Protein AF-0000000070502690 (afdb_homodimer)

Foldseek 3Di:
DPPPDPPPPDPPPPPCVPPPPPPVPPVPPPDPVPPCLVPLPPPCPPVNLVCLLVVQAAADPVPDPFDLVVLLVVLVVLLVPLLPLVLLVCLLVVNADDPPDDDDDPPHDDPVVLLQVLLCLLQDADPNHHDRLVVSLSVLSNSCSHHDLLSSLSSLSSSLSVLSSLLSVLSNCCVPDDPVSVVVNVVNLSCQCSPNVNVVVCSVVSNVLSVLSVVLSVLSVVLVVLVVCVVVDPCVVPVVSVVVVVCSSVNSSVSSSSSSSSSVVVVVSSDPD/DDCPDDPDPPPPPPPPPVPPPPPPPVPPPPDPVPPCLVPLPPPCPPVNLVCLLVVQAAADPVPDPFDLVVLLVVLVVLLVPLLPLVLLVCLLVVNADDPPDDDDDPPHDDPVVLLQVLLCLLQDADPNHHDRLVVSLSVLSNSCSHHDLLSSLSSLSSSLSVLSSLLSVLLNCCVPDDPVSVVVNVVNLSCQCSPNVNVVVCSSVSNVLSVLSVVLSVLSVVLVVLVVCVVVDDCVVPVVSVVVVVCSSVNSSVSSSSSSSSSVVVVVSSDPD

Secondary structure (DSSP, 8-state):
----------------------------------------S----HHHHHHHHHHT----GGG--S-HHHHHHHHHHHHHHHT-THHHHHHHHTPPP--------TT----HHHHHHHHHHHT-EETTEEPPHHHHHHHHHHHTTTS-HHHHHHHHHHHHHHHHHHHHHHHHHGGG--HHHHHHHHHTTHHHHHSHHHHHHHHHHHHHHHHHHHHHHHHHHHHHHHHHHHHHS-GGG-HHHHHHHHTHHHHHHHHHHHHHHHHHHHHHHTS--/----------------------------------------S----HHHHHHHHHHT----GGG--S-HHHHHHHHHHHHHHHT-THHHHHHHHTPPP--------TT----HHHHHHHHHHHT-EETTEEPPHHHHHHHHHHHTTTS-HHHHHHHHHHHHHHHHHHHHHHHHHGGG--HHHHHHHHHTTHHHHHSHHHHHHHHHHHHHHHHHHHHHHHHHHHHHHHHHHHHHS-GGG-HHHHHHHHTHHHHHHHHHHHHHHHHHHHHHHTS--

Structure (mmCIF, N/CA/C/O backbone):
data_AF-0000000070502690-model_v1
#
loop_
_entity.id
_entity.type
_entity.pdbx_description
1 polymer 'PREDICTED: SIEVE ELEMENT OCCLUSION B'
#
loop_
_atom_site.group_PDB
_atom_site.id
_atom_site.type_symbol
_atom_site.label_atom_id
_atom_site.label_alt_id
_atom_site.label_comp_id
_atom_site.label_asym_id
_atom_site.label_entity_id
_atom_site.label_seq_id
_atom_site.pdbx_PDB_ins_code
_atom_site.Cartn_x
_atom_site.Cartn_y
_atom_site.Cartn_z
_atom_site.occupancy
_atom_site.B_iso_or_equiv
_atom_site.auth_seq_id
_atom_site.auth_comp_id
_atom_site.auth_asym_id
_atom_site.auth_atom_id
_atom_site.pdbx_PDB_model_num
ATOM 1 N N . MET A 1 1 ? 35.875 -53.688 -3.201 1 23.11 1 MET A N 1
ATOM 2 C CA . MET A 1 1 ? 34.938 -54.75 -3.486 1 23.11 1 MET A CA 1
ATOM 3 C C . MET A 1 1 ? 33.781 -54.75 -2.5 1 23.11 1 MET A C 1
ATOM 5 O O . MET A 1 1 ? 33.031 -55.719 -2.393 1 23.11 1 MET A O 1
ATOM 9 N N . THR A 1 2 ? 33.719 -53.781 -1.468 1 26.64 2 THR A N 1
ATOM 10 C CA . THR A 1 2 ? 33 -53.969 -0.22 1 26.64 2 THR A CA 1
ATOM 11 C C . THR A 1 2 ? 31.5 -54.094 -0.479 1 26.64 2 THR A C 1
ATOM 13 O O . THR A 1 2 ? 30.938 -53.344 -1.279 1 26.64 2 THR A O 1
ATOM 16 N N . SER A 1 3 ? 30.891 -55.25 -0.105 1 23.97 3 SER A N 1
ATOM 17 C CA . SER A 1 3 ? 29.656 -56 -0.277 1 23.97 3 SER A CA 1
ATOM 18 C C . SER A 1 3 ? 28.469 -55.219 0.274 1 23.97 3 SER A C 1
ATOM 20 O O . SER A 1 3 ? 28.469 -54.812 1.43 1 23.97 3 SER A O 1
ATOM 22 N N . LEU A 1 4 ? 27.75 -54.375 -0.578 1 27.12 4 LEU A N 1
ATOM 23 C CA . LEU A 1 4 ? 26.578 -53.531 -0.474 1 27.12 4 LEU A CA 1
ATOM 24 C C . LEU A 1 4 ? 25.359 -54.312 -0.017 1 27.12 4 LEU A C 1
ATOM 26 O O . LEU A 1 4 ? 24.875 -55.219 -0.736 1 27.12 4 LEU A O 1
ATOM 30 N N . PRO A 1 5 ? 25.391 -54.688 1.382 1 26.3 5 PRO A N 1
ATOM 31 C CA . PRO A 1 5 ? 24.469 -55.719 1.831 1 26.3 5 PRO A CA 1
ATOM 32 C C . PRO A 1 5 ? 23.016 -55.438 1.438 1 26.3 5 PRO A C 1
ATOM 34 O O . PRO A 1 5 ? 22.656 -54.281 1.236 1 26.3 5 PRO A O 1
ATOM 37 N N . LYS A 1 6 ? 22.297 -56.406 0.848 1 27.52 6 LYS A N 1
ATOM 38 C CA . LYS A 1 6 ? 21 -56.688 0.231 1 27.52 6 LYS A CA 1
ATOM 39 C C . LYS A 1 6 ? 19.875 -56.562 1.247 1 27.52 6 LYS A C 1
ATOM 41 O O . LYS A 1 6 ? 19.766 -57.375 2.158 1 27.52 6 LYS A O 1
ATOM 46 N N . ASN A 1 7 ? 19.625 -55.312 1.923 1 22.11 7 ASN A N 1
ATOM 47 C CA . ASN A 1 7 ? 18.625 -55.25 2.986 1 22.11 7 ASN A CA 1
ATOM 48 C C . ASN A 1 7 ? 17.281 -55.844 2.531 1 22.11 7 ASN A C 1
ATOM 50 O O . ASN A 1 7 ? 16.734 -55.406 1.518 1 22.11 7 ASN A O 1
ATOM 54 N N . LYS A 1 8 ? 16.984 -57.062 2.867 1 24.27 8 LYS A N 1
ATOM 55 C CA . LYS A 1 8 ? 15.883 -58 2.717 1 24.27 8 LYS A CA 1
ATOM 56 C C . LYS A 1 8 ? 14.57 -57.406 3.227 1 24.27 8 LYS A C 1
ATOM 58 O O . LYS A 1 8 ? 14.375 -57.281 4.434 1 24.27 8 LYS A O 1
ATOM 63 N N . ALA A 1 9 ? 14.055 -56.312 2.721 1 22.61 9 ALA A N 1
ATOM 64 C CA . ALA A 1 9 ? 12.852 -55.688 3.252 1 22.61 9 ALA A CA 1
ATOM 65 C C . ALA A 1 9 ? 11.656 -56.625 3.184 1 22.61 9 ALA A C 1
ATOM 67 O O . ALA A 1 9 ? 11.305 -57.125 2.109 1 22.61 9 ALA A O 1
ATOM 68 N N . ARG A 1 10 ? 11.344 -57.312 4.293 1 20.94 10 ARG A N 1
ATOM 69 C CA . ARG A 1 10 ? 10.352 -58.312 4.664 1 20.94 10 ARG A CA 1
ATOM 70 C C . ARG A 1 10 ? 8.945 -57.844 4.324 1 20.94 10 ARG A C 1
ATOM 72 O O . ARG A 1 10 ? 8.562 -56.719 4.668 1 20.94 10 ARG A O 1
ATOM 79 N N . ASN A 1 11 ? 8.258 -58.469 3.307 1 21.42 11 ASN A N 1
ATOM 80 C CA . ASN A 1 11 ? 6.965 -58.375 2.637 1 21.42 11 ASN A CA 1
ATOM 81 C C . ASN A 1 11 ? 5.812 -58.625 3.604 1 21.42 11 ASN A C 1
ATOM 83 O O . ASN A 1 11 ? 5.535 -59.781 3.951 1 21.42 11 ASN A O 1
ATOM 87 N N . ALA A 1 12 ? 5.746 -57.969 4.805 1 21.58 12 ALA A N 1
ATOM 88 C CA . ALA A 1 12 ? 4.754 -58.281 5.832 1 21.58 12 ALA A CA 1
ATOM 89 C C . ALA A 1 12 ? 3.338 -58.188 5.266 1 21.58 12 ALA A C 1
ATOM 91 O O . ALA A 1 12 ? 2.963 -57.188 4.648 1 21.58 12 ALA A O 1
ATOM 92 N N . THR A 1 13 ? 2.715 -59.25 5.051 1 23.56 13 THR A N 1
ATOM 93 C CA . THR A 1 13 ? 1.417 -59.656 4.535 1 23.56 13 THR A CA 1
ATOM 94 C C . THR A 1 13 ? 0.287 -59.094 5.387 1 23.56 13 THR A C 1
ATOM 96 O O . THR A 1 13 ? 0.036 -59.594 6.496 1 23.56 13 THR A O 1
ATOM 99 N N . VAL A 1 14 ? 0.251 -57.781 5.793 1 23.38 14 VAL A N 1
ATOM 100 C CA . VAL A 1 14 ? -0.781 -57.438 6.766 1 23.38 14 VAL A CA 1
ATOM 101 C C . VAL A 1 14 ? -2.16 -57.75 6.191 1 23.38 14 VAL A C 1
ATOM 103 O O . VAL A 1 14 ? -2.498 -57.312 5.094 1 23.38 14 VAL A O 1
ATOM 106 N N . GLU A 1 15 ? -2.74 -58.812 6.512 1 24.52 15 GLU A N 1
ATOM 107 C CA . GLU A 1 15 ? -4.043 -59.406 6.234 1 24.52 15 GLU A CA 1
ATOM 108 C C . GLU A 1 15 ? -5.176 -58.469 6.637 1 24.52 15 GLU A C 1
ATOM 110 O O . GLU A 1 15 ? -5.41 -58.25 7.828 1 24.52 15 GLU A O 1
ATOM 115 N N . SER A 1 16 ? -5.285 -57.25 6.117 1 20.42 16 SER A N 1
ATOM 116 C CA . SER A 1 16 ? -6.297 -56.281 6.535 1 20.42 16 SER A CA 1
ATOM 117 C C . SER A 1 16 ? -7.703 -56.781 6.215 1 20.42 16 SER A C 1
ATOM 119 O O . SER A 1 16 ? -8.07 -56.906 5.047 1 20.42 16 SER A O 1
ATOM 121 N N . SER A 1 17 ? -8.242 -57.688 6.875 1 22.98 17 SER A N 1
ATOM 122 C CA . SER A 1 17 ? -9.578 -58.25 6.684 1 22.98 17 SER A CA 1
ATOM 123 C C . SER A 1 17 ? -10.656 -57.188 6.875 1 22.98 17 SER A C 1
ATOM 125 O O . SER A 1 17 ? -11.805 -57.5 7.199 1 22.98 17 SER A O 1
ATOM 127 N N . THR A 1 18 ? -10.438 -55.906 6.926 1 22.8 18 THR A N 1
ATOM 128 C CA . THR A 1 18 ? -11.477 -55.062 7.512 1 22.8 18 THR A CA 1
ATOM 129 C C . THR A 1 18 ? -12.766 -55.156 6.703 1 22.8 18 THR A C 1
ATOM 131 O O . THR A 1 18 ? -12.758 -55 5.484 1 22.8 18 THR A O 1
ATOM 134 N N . HIS A 1 19 ? -13.734 -55.938 7.156 1 24.84 19 HIS A N 1
ATOM 135 C CA . HIS A 1 19 ? -15.125 -56.094 6.75 1 24.84 19 HIS A CA 1
ATOM 136 C C . HIS A 1 19 ? -15.805 -54.719 6.633 1 24.84 19 HIS A C 1
ATOM 138 O O . HIS A 1 19 ? -16.062 -54.062 7.645 1 24.84 19 HIS A O 1
ATOM 144 N N . LYS A 1 20 ? -15.609 -53.938 5.656 1 23.5 20 LYS A N 1
ATOM 145 C CA . LYS A 1 20 ? -16.094 -52.594 5.426 1 23.5 20 LYS A CA 1
ATOM 146 C C . LYS A 1 20 ? -17.609 -52.562 5.254 1 23.5 20 LYS A C 1
ATOM 148 O O . LYS A 1 20 ? -18.125 -53 4.223 1 23.5 20 LYS A O 1
ATOM 153 N N . GLU A 1 21 ? -18.297 -52.969 6.27 1 26.72 21 GLU A N 1
ATOM 154 C CA . GLU A 1 21 ? -19.719 -52.719 6.098 1 26.72 21 GLU A CA 1
ATOM 155 C C . GLU A 1 21 ? -19.953 -51.281 5.637 1 26.72 21 GLU A C 1
ATOM 157 O O . GLU A 1 21 ? -19.406 -50.344 6.211 1 26.72 21 GLU A O 1
ATOM 162 N N . GLY A 1 22 ? -20.344 -51.031 4.398 1 22.2 22 GLY A N 1
ATOM 163 C CA . GLY A 1 22 ? -20.625 -49.875 3.553 1 22.2 22 GLY A CA 1
ATOM 164 C C . GLY A 1 22 ? -21.625 -48.938 4.16 1 22.2 22 GLY A C 1
ATOM 165 O O . GLY A 1 22 ? -22.828 -49.188 4.121 1 22.2 22 GLY A O 1
ATOM 166 N N . VAL A 1 23 ? -21.469 -48.5 5.418 1 25.55 23 VAL A N 1
ATOM 167 C CA . VAL A 1 23 ? -22.5 -47.562 5.879 1 25.55 23 VAL A CA 1
ATOM 168 C C . VAL A 1 23 ? -22.609 -46.406 4.906 1 25.55 23 VAL A C 1
ATOM 170 O O . VAL A 1 23 ? -21.609 -45.75 4.605 1 25.55 23 VAL A O 1
ATOM 173 N N . ASP A 1 24 ? -23.609 -46.344 4.082 1 24.73 24 ASP A N 1
ATOM 174 C CA . ASP A 1 24 ? -24.094 -45.344 3.135 1 24.73 24 ASP A CA 1
ATOM 175 C C . ASP A 1 24 ? -24.25 -43.969 3.805 1 24.73 24 ASP A C 1
ATOM 177 O O . ASP A 1 24 ? -25.25 -43.719 4.488 1 24.73 24 ASP A O 1
ATOM 181 N N . ILE A 1 25 ? -23.266 -43.469 4.496 1 25.22 25 ILE A N 1
ATOM 182 C CA . ILE A 1 25 ? -23.516 -42.125 5.066 1 25.22 25 ILE A CA 1
ATOM 183 C C . ILE A 1 25 ? -23.844 -41.156 3.951 1 25.22 25 ILE A C 1
ATOM 185 O O . ILE A 1 25 ? -22.984 -40.812 3.137 1 25.22 25 ILE A O 1
ATOM 189 N N . SER A 1 26 ? -25.047 -41.094 3.422 1 25.66 26 SER A N 1
ATOM 190 C CA . SER A 1 26 ? -25.641 -40.062 2.586 1 25.66 26 SER A CA 1
ATOM 191 C C . SER A 1 26 ? -25.453 -38.688 3.195 1 25.66 26 SER A C 1
ATOM 193 O O . SER A 1 26 ? -26.219 -38.281 4.074 1 25.66 26 SER A O 1
ATOM 195 N N . THR A 1 27 ? -24.297 -38.344 3.648 1 26.62 27 THR A N 1
ATOM 196 C CA . THR A 1 27 ? -24.219 -37 4.203 1 26.62 27 THR A CA 1
ATOM 197 C C . THR A 1 27 ? -24.719 -35.969 3.195 1 26.62 27 THR A C 1
ATOM 199 O O . THR A 1 27 ? -24.109 -35.75 2.145 1 26.62 27 THR A O 1
ATOM 202 N N . THR A 1 28 ? -25.984 -35.625 3.152 1 26.31 28 THR A N 1
ATOM 203 C CA . THR A 1 28 ? -26.641 -34.469 2.549 1 26.31 28 THR A CA 1
ATOM 204 C C . THR A 1 28 ? -25.875 -33.188 2.852 1 26.31 28 THR A C 1
ATOM 206 O O . THR A 1 28 ? -25.844 -32.719 3.994 1 26.31 28 THR A O 1
ATOM 209 N N . VAL A 1 29 ? -24.75 -33.031 2.365 1 27.03 29 VAL A N 1
ATOM 210 C CA . VAL A 1 29 ? -24.047 -31.75 2.41 1 27.03 29 VAL A CA 1
ATOM 211 C C . VAL A 1 29 ? -25 -30.641 2.004 1 27.03 29 VAL A C 1
ATOM 213 O O . VAL A 1 29 ? -25.484 -30.609 0.869 1 27.03 29 VAL A O 1
ATOM 216 N N . THR A 1 30 ? -25.797 -30.094 2.852 1 26.17 30 THR A N 1
ATOM 217 C CA . THR A 1 30 ? -26.688 -28.938 2.766 1 26.17 30 THR A CA 1
ATOM 218 C C . THR A 1 30 ? -26.047 -27.828 1.936 1 26.17 30 THR A C 1
ATOM 220 O O . THR A 1 30 ? -24.844 -27.844 1.675 1 26.17 30 THR A O 1
ATOM 223 N N . HIS A 1 31 ? -26.812 -26.562 1.95 1 24.91 31 HIS A N 1
ATOM 224 C CA . HIS A 1 31 ? -26.797 -25.328 1.186 1 24.91 31 HIS A CA 1
ATOM 225 C C . HIS A 1 31 ? -25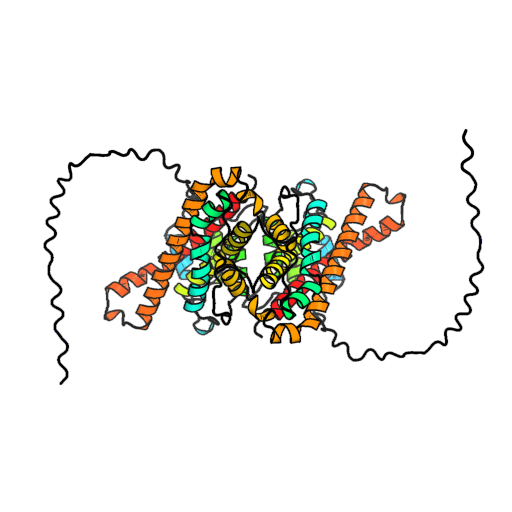.453 -24.625 1.3 1 24.91 31 HIS A C 1
ATOM 227 O O . HIS A 1 31 ? -25.125 -24.062 2.348 1 24.91 31 HIS A O 1
ATOM 233 N N . GLU A 1 32 ? -24.469 -25.156 0.83 1 28.53 32 GLU A N 1
ATOM 234 C CA . GLU A 1 32 ? -23.188 -24.469 0.671 1 28.53 32 GLU A CA 1
ATOM 235 C C . GLU A 1 32 ? -23.391 -23.047 0.154 1 28.53 32 GLU A C 1
ATOM 237 O O . GLU A 1 32 ? -23.891 -22.844 -0.956 1 28.53 32 GLU A O 1
ATOM 242 N N . GLU A 1 33 ? -23.875 -22.172 0.948 1 28.73 33 GLU A N 1
ATOM 243 C CA . GLU A 1 33 ? -23.859 -20.75 0.587 1 28.73 33 GLU A CA 1
ATOM 244 C C . GLU A 1 33 ? -22.594 -20.406 -0.179 1 28.73 33 GLU A C 1
ATOM 246 O O . GLU A 1 33 ? -21.5 -20.344 0.401 1 28.73 33 GLU A O 1
ATOM 251 N N . HIS A 1 34 ? -22.375 -21.016 -1.346 1 29.14 34 HIS A N 1
ATOM 252 C CA . HIS A 1 34 ? -21.391 -20.562 -2.326 1 29.14 34 HIS A CA 1
ATOM 253 C C . HIS A 1 34 ? -21.234 -19.047 -2.287 1 29.14 34 HIS A C 1
ATOM 255 O O . HIS A 1 34 ? -22.219 -18.312 -2.318 1 29.14 34 HIS A O 1
ATOM 261 N N . ILE A 1 35 ? -20.516 -18.641 -1.472 1 31.78 35 ILE A N 1
ATOM 262 C CA . ILE A 1 35 ? -20.125 -17.266 -1.754 1 31.78 35 ILE A CA 1
ATOM 263 C C . ILE A 1 35 ? -20.172 -17.016 -3.258 1 31.78 35 ILE A C 1
ATOM 265 O O . ILE A 1 35 ? -19.391 -17.578 -4.02 1 31.78 35 ILE A O 1
ATOM 269 N N . ARG A 1 36 ? -21.422 -17.062 -3.859 1 29.81 36 ARG A N 1
ATOM 270 C CA . ARG A 1 36 ? -21.625 -16.547 -5.211 1 29.81 36 ARG A CA 1
ATOM 271 C C . ARG A 1 36 ? -20.688 -15.375 -5.48 1 29.81 36 ARG A C 1
ATOM 273 O O . ARG A 1 36 ? -20.875 -14.289 -4.922 1 29.81 36 ARG A O 1
ATOM 280 N N . VAL A 1 37 ? -19.406 -15.5 -5.477 1 33.84 37 VAL A N 1
ATOM 281 C CA . VAL A 1 37 ? -18.766 -14.469 -6.273 1 33.84 37 VAL A CA 1
ATOM 282 C C . VAL A 1 37 ? -19.719 -13.977 -7.359 1 33.84 37 VAL A C 1
ATOM 284 O O . VAL A 1 37 ? -20.156 -14.758 -8.211 1 33.84 37 VAL A O 1
ATOM 287 N N . GLU A 1 38 ? -20.766 -13.32 -7.074 1 34.16 38 GLU A N 1
ATOM 288 C CA . GLU A 1 38 ? -21.484 -12.766 -8.211 1 34.16 38 GLU A CA 1
ATOM 289 C C . GLU A 1 38 ? -20.688 -12.891 -9.5 1 34.16 38 GLU A C 1
ATOM 291 O O . GLU A 1 38 ? -19.531 -12.484 -9.555 1 34.16 38 GLU A O 1
ATOM 296 N N . ARG A 1 39 ? -20.797 -14.023 -10.188 1 34.31 39 ARG A N 1
ATOM 297 C CA . ARG A 1 39 ? -20.422 -14.086 -11.594 1 34.31 39 ARG A CA 1
ATOM 298 C C . ARG A 1 39 ? -20.375 -12.688 -12.211 1 34.31 39 ARG A C 1
ATOM 300 O O . ARG A 1 39 ? -21.406 -12.047 -12.398 1 34.31 39 ARG A O 1
ATOM 307 N N . ALA A 1 40 ? -19.766 -11.773 -11.68 1 36.78 40 ALA A N 1
ATOM 308 C CA . ALA A 1 40 ? -19.531 -10.578 -12.477 1 36.78 40 ALA A CA 1
ATOM 309 C C . ALA A 1 40 ? -19.781 -10.844 -13.961 1 36.78 40 ALA A C 1
ATOM 311 O O . ALA A 1 40 ? -19.109 -11.68 -14.57 1 36.78 40 ALA A O 1
ATOM 312 N N . GLU A 1 41 ? -20.938 -10.789 -14.43 1 39.69 41 GLU A N 1
ATOM 313 C CA . GLU A 1 41 ? -21.656 -10.812 -15.695 1 39.69 41 GLU A CA 1
ATOM 314 C C . GLU A 1 41 ? -20.734 -10.508 -16.859 1 39.69 41 GLU A C 1
ATOM 316 O O . GLU A 1 41 ? -21 -10.898 -18 1 39.69 41 GLU A O 1
ATOM 321 N N . SER A 1 42 ? -20.031 -9.312 -16.906 1 46.09 42 SER A N 1
ATOM 322 C CA . SER A 1 42 ? -19.609 -9 -18.266 1 46.09 42 SER A CA 1
ATOM 323 C C . SER A 1 42 ? -18.547 -9.977 -18.766 1 46.09 42 SER A C 1
ATOM 325 O O . SER A 1 42 ? -17.375 -9.844 -18.438 1 46.09 42 SER A O 1
ATOM 327 N N . TYR A 1 43 ? -18.906 -11.172 -18.75 1 51.44 43 TYR A N 1
ATOM 328 C CA . TYR A 1 43 ? -18.125 -12.227 -19.391 1 51.44 43 TYR A CA 1
ATOM 329 C C . TYR A 1 43 ? -17.453 -11.711 -20.656 1 51.44 43 TYR A C 1
ATOM 331 O O . TYR A 1 43 ? -18.109 -11.258 -21.578 1 51.44 43 TYR A O 1
ATOM 339 N N . VAL A 1 44 ? -16.328 -11.195 -20.344 1 66.75 44 VAL A N 1
ATOM 340 C CA . VAL A 1 44 ? -15.477 -10.906 -21.5 1 66.75 44 VAL A CA 1
ATOM 341 C C . VAL A 1 44 ? -15.492 -12.086 -22.469 1 66.75 44 VAL A C 1
ATOM 343 O O . VAL A 1 44 ? -15.383 -13.242 -22.031 1 66.75 44 VAL A O 1
ATOM 346 N N . SER A 1 45 ? -16.172 -11.969 -23.547 1 79.25 45 SER A N 1
ATOM 347 C CA . SER A 1 45 ? -16.156 -12.977 -24.609 1 79.25 45 SER A CA 1
ATOM 348 C C . SER A 1 45 ? -14.758 -13.555 -24.781 1 79.25 45 SER A C 1
ATOM 350 O O . SER A 1 45 ? -13.766 -12.914 -24.438 1 79.25 45 SER A O 1
ATOM 352 N N . GLU A 1 46 ? -14.797 -14.828 -25.078 1 81.5 46 GLU A N 1
ATOM 353 C CA . GLU A 1 46 ? -13.516 -15.477 -25.375 1 81.5 46 GLU A CA 1
ATOM 354 C C . GLU A 1 46 ? -12.711 -14.656 -26.391 1 81.5 46 GLU A C 1
ATOM 356 O O . GLU A 1 46 ? -11.484 -14.57 -26.281 1 81.5 46 GLU A O 1
ATOM 361 N N . ASP A 1 47 ? -13.461 -14.07 -27.234 1 84.62 47 ASP A N 1
ATOM 362 C CA . ASP A 1 47 ? -12.789 -13.266 -28.25 1 84.62 47 ASP A CA 1
ATOM 363 C C . ASP A 1 47 ? -12.125 -12.039 -27.625 1 84.62 47 ASP A C 1
ATOM 365 O O . ASP A 1 47 ? -11.023 -11.648 -28.031 1 84.62 47 ASP A O 1
ATOM 369 N N . GLN A 1 48 ? -12.781 -11.547 -26.734 1 86.06 48 GLN A N 1
ATOM 370 C CA . GLN A 1 48 ? -12.203 -10.391 -26.047 1 86.06 48 GLN A CA 1
ATOM 371 C C . GLN A 1 48 ? -10.953 -10.773 -25.266 1 86.06 48 GLN A C 1
ATOM 373 O O . GLN A 1 48 ? -9.961 -10.047 -25.266 1 86.06 48 GLN A O 1
ATOM 378 N N . ILE A 1 49 ? -11.047 -11.914 -24.688 1 88.56 49 ILE A N 1
ATOM 379 C CA . ILE A 1 49 ? -9.906 -12.398 -23.922 1 88.56 49 ILE A CA 1
ATOM 380 C C . ILE A 1 49 ? -8.719 -12.648 -24.844 1 88.56 49 ILE A C 1
ATOM 382 O O . ILE A 1 49 ? -7.598 -12.242 -24.547 1 88.56 49 ILE A O 1
ATOM 386 N N . ARG A 1 50 ? -9.047 -13.211 -25.953 1 88.56 50 ARG A N 1
ATOM 387 C CA . ARG A 1 50 ? -7.996 -13.492 -26.922 1 88.56 50 ARG A CA 1
ATOM 388 C C . ARG A 1 50 ? -7.344 -12.203 -27.406 1 88.56 50 ARG A C 1
ATOM 390 O O . ARG A 1 50 ? -6.125 -12.148 -27.594 1 88.56 50 ARG A O 1
ATOM 397 N N . THR A 1 51 ? -8.117 -11.266 -27.547 1 89 51 THR A N 1
ATOM 398 C CA . THR A 1 51 ? -7.605 -9.977 -28 1 89 51 THR A CA 1
ATOM 399 C C . THR A 1 51 ? -6.672 -9.375 -26.953 1 89 51 THR A C 1
ATOM 401 O O . THR A 1 51 ? -5.57 -8.922 -27.281 1 89 51 THR A O 1
ATOM 404 N N . VAL A 1 52 ? -7.125 -9.445 -25.703 1 89.56 52 VAL A N 1
ATOM 405 C CA . VAL A 1 52 ? -6.32 -8.898 -24.625 1 89.56 52 VAL A CA 1
ATOM 406 C C . VAL A 1 52 ? -4.992 -9.648 -24.531 1 89.56 52 VAL A C 1
ATOM 408 O O . VAL A 1 52 ? -3.934 -9.031 -24.391 1 89.56 52 VAL A O 1
ATOM 411 N N . VAL A 1 53 ? -5.039 -10.922 -24.656 1 91.19 53 VAL A N 1
ATOM 412 C CA . VAL A 1 53 ? -3.879 -11.789 -24.516 1 91.19 53 VAL A CA 1
ATOM 413 C C . VAL A 1 53 ? -2.908 -11.57 -25.672 1 91.19 53 VAL A C 1
ATOM 415 O O . VAL A 1 53 ? -1.697 -11.469 -25.469 1 91.19 53 VAL A O 1
ATOM 418 N N . HIS A 1 54 ? -3.418 -11.406 -26.859 1 88.75 54 HIS A N 1
ATOM 419 C CA . HIS A 1 54 ? -2.562 -11.336 -28.031 1 88.75 54 HIS A CA 1
ATOM 420 C C . HIS A 1 54 ? -2.041 -9.922 -28.25 1 88.75 54 HIS A C 1
ATOM 422 O O . HIS A 1 54 ? -0.901 -9.734 -28.688 1 88.75 54 HIS A O 1
ATOM 428 N N . GLU A 1 55 ? -2.764 -8.984 -27.906 1 90.38 55 GLU A N 1
ATOM 429 C CA . GLU A 1 55 ? -2.379 -7.605 -28.188 1 90.38 55 GLU A CA 1
ATOM 430 C C . GLU A 1 55 ? -1.429 -7.066 -27.125 1 90.38 55 GLU A C 1
ATOM 432 O O . GLU A 1 55 ? -0.769 -6.047 -27.328 1 90.38 55 GLU A O 1
ATOM 437 N N . ASN A 1 56 ? -1.345 -7.785 -26.094 1 90.88 56 ASN A N 1
ATOM 438 C CA . ASN A 1 56 ? -0.556 -7.238 -24.984 1 90.88 56 ASN A CA 1
ATOM 439 C C . ASN A 1 56 ? 0.572 -8.18 -24.578 1 90.88 56 ASN A C 1
ATOM 441 O O . ASN A 1 56 ? 0.905 -8.281 -23.406 1 90.88 56 ASN A O 1
ATOM 445 N N . HIS A 1 57 ? 1.115 -8.844 -25.516 1 92.88 57 HIS A N 1
ATOM 446 C CA . HIS A 1 57 ? 2.24 -9.711 -25.203 1 92.88 57 HIS A CA 1
ATOM 447 C C . HIS A 1 57 ? 3.389 -9.508 -26.172 1 92.88 57 HIS A C 1
ATOM 449 O O . HIS A 1 57 ? 3.463 -10.18 -27.203 1 92.88 57 HIS A O 1
ATOM 455 N N . PHE A 1 58 ? 4.301 -8.68 -25.797 1 91.06 58 PHE A N 1
ATOM 456 C CA . PHE A 1 58 ? 5.516 -8.391 -26.547 1 91.06 58 PHE A CA 1
ATOM 457 C C . PHE A 1 58 ? 6.746 -8.484 -25.656 1 91.06 58 PHE A C 1
ATOM 459 O O . PHE A 1 58 ? 7.387 -7.469 -25.359 1 91.06 58 PHE A O 1
ATOM 466 N N . PRO A 1 59 ? 7.121 -9.703 -25.312 1 88.31 59 PRO A N 1
ATOM 467 C CA . PRO A 1 59 ? 8.18 -9.867 -24.312 1 88.31 59 PRO A CA 1
ATOM 468 C C . PRO A 1 59 ? 9.516 -9.289 -24.766 1 88.31 59 PRO A C 1
ATOM 470 O O . PRO A 1 59 ? 9.883 -9.414 -25.938 1 88.31 59 PRO A O 1
ATOM 473 N N . ASP A 1 60 ? 10.047 -8.5 -23.844 1 85.19 60 ASP A N 1
ATOM 474 C CA . ASP A 1 60 ? 11.391 -7.949 -23.969 1 85.19 60 ASP A CA 1
ATOM 475 C C . ASP A 1 60 ? 12.336 -8.578 -22.953 1 85.19 60 ASP A C 1
ATOM 477 O O . ASP A 1 60 ? 12.242 -8.305 -21.75 1 85.19 60 ASP A O 1
ATOM 481 N N . GLN A 1 61 ? 13.203 -9.367 -23.438 1 72.25 61 GLN A N 1
ATOM 482 C CA . GLN A 1 61 ? 14.086 -10.148 -22.562 1 72.25 61 GLN A CA 1
ATOM 483 C C . GLN A 1 61 ? 14.984 -9.234 -21.734 1 72.25 61 GLN A C 1
ATOM 485 O O . GLN A 1 61 ? 15.477 -9.633 -20.672 1 72.25 61 GLN A O 1
ATOM 490 N N . ASN A 1 62 ? 15.148 -8.055 -22.141 1 70.81 62 ASN A N 1
ATOM 491 C CA . ASN A 1 62 ? 16.047 -7.129 -21.453 1 70.81 62 ASN A CA 1
ATOM 492 C C . ASN A 1 62 ? 15.336 -6.402 -20.312 1 70.81 62 ASN A C 1
ATOM 494 O O . ASN A 1 62 ? 15.969 -5.684 -19.547 1 70.81 62 ASN A O 1
ATOM 498 N N . LYS A 1 63 ? 14.133 -6.699 -20.141 1 64.56 63 LYS A N 1
ATOM 499 C CA . LYS A 1 63 ? 13.367 -5.883 -19.203 1 64.56 63 LYS A CA 1
ATOM 500 C C . LYS A 1 63 ? 13.344 -6.512 -17.812 1 64.56 63 LYS A C 1
ATOM 502 O O . LYS A 1 63 ? 12.984 -5.852 -16.828 1 64.56 63 LYS A O 1
ATOM 507 N N . LEU A 1 64 ? 13.867 -7.633 -17.766 1 65 64 LEU A N 1
ATOM 508 C CA . LEU A 1 64 ? 13.727 -8.242 -16.438 1 65 64 LEU A CA 1
ATOM 509 C C . LEU A 1 64 ? 14.938 -7.938 -15.578 1 65 64 LEU A C 1
ATOM 511 O O . LEU A 1 64 ? 16.047 -8.406 -15.859 1 65 64 LEU A O 1
ATOM 515 N N . SER A 1 65 ? 14.75 -7.117 -14.672 1 70.81 65 SER A N 1
ATOM 516 C CA . SER A 1 65 ? 15.781 -6.73 -13.719 1 70.81 65 SER A CA 1
ATOM 517 C C . SER A 1 65 ? 15.719 -7.586 -12.453 1 70.81 65 SER A C 1
ATOM 519 O O . SER A 1 65 ? 16.391 -7.289 -11.469 1 70.81 65 SER A O 1
ATOM 521 N N . PHE A 1 66 ? 14.852 -8.602 -12.5 1 83.75 66 PHE A N 1
ATOM 522 C CA . PHE A 1 66 ? 14.711 -9.445 -11.32 1 83.75 66 PHE A CA 1
ATOM 523 C C . PHE A 1 66 ? 14.555 -10.906 -11.719 1 83.75 66 PHE A C 1
ATOM 525 O O . PHE A 1 66 ? 14.227 -11.211 -12.875 1 83.75 66 PHE A O 1
ATOM 532 N N . ASN A 1 67 ? 14.875 -11.781 -10.812 1 90.75 67 ASN A N 1
ATOM 533 C CA . ASN A 1 67 ? 14.664 -13.211 -11.016 1 90.75 67 ASN A CA 1
ATOM 534 C C . ASN A 1 67 ? 13.234 -13.625 -10.656 1 90.75 67 ASN A C 1
ATOM 536 O O . ASN A 1 67 ? 12.812 -13.477 -9.508 1 90.75 67 ASN A O 1
ATOM 540 N N . VAL A 1 68 ? 12.523 -14.172 -11.648 1 93.38 68 VAL A N 1
ATOM 541 C CA . VAL A 1 68 ? 11.117 -14.531 -11.492 1 93.38 68 VAL A CA 1
ATOM 542 C C . VAL A 1 68 ? 10.977 -15.586 -10.398 1 93.38 68 VAL A C 1
ATOM 544 O O . VAL A 1 68 ? 10.047 -15.531 -9.594 1 93.38 68 VAL A O 1
ATOM 547 N N . ARG A 1 69 ? 11.922 -16.516 -10.289 1 93.25 69 ARG A N 1
ATOM 548 C CA . ARG A 1 69 ? 11.859 -17.594 -9.312 1 93.25 69 ARG A CA 1
ATOM 549 C C . ARG A 1 69 ? 12.086 -17.062 -7.902 1 93.25 69 ARG A C 1
ATOM 551 O O . ARG A 1 69 ? 11.414 -17.5 -6.961 1 93.25 69 ARG A O 1
ATOM 558 N N . ASP A 1 70 ? 12.977 -16.172 -7.793 1 93.94 70 ASP A N 1
ATOM 559 C CA . ASP A 1 70 ? 13.211 -15.562 -6.488 1 93.94 70 ASP A CA 1
ATOM 560 C C . ASP A 1 70 ? 11.992 -14.781 -6.02 1 93.94 70 ASP A C 1
ATOM 562 O O . ASP A 1 70 ? 11.609 -14.852 -4.848 1 93.94 70 ASP A O 1
ATOM 566 N N . LEU A 1 71 ? 11.43 -14.039 -6.945 1 96.12 71 LEU A N 1
ATOM 567 C CA . LEU A 1 71 ? 10.219 -13.289 -6.609 1 96.12 71 LEU A CA 1
ATOM 568 C C . LEU A 1 71 ? 9.094 -14.227 -6.188 1 96.12 71 LEU A C 1
ATOM 570 O O . LEU A 1 71 ? 8.398 -13.969 -5.207 1 96.12 71 LEU A O 1
ATOM 574 N N . LEU A 1 72 ? 8.938 -15.312 -6.938 1 97.12 72 LEU A N 1
ATOM 575 C CA . LEU A 1 72 ? 7.898 -16.281 -6.602 1 97.12 72 LEU A CA 1
ATOM 576 C C . LEU A 1 72 ? 8.164 -16.906 -5.234 1 97.12 72 LEU A C 1
ATOM 578 O O . LEU A 1 72 ? 7.227 -17.141 -4.469 1 97.12 72 LEU A O 1
ATOM 582 N N . SER A 1 73 ? 9.398 -17.156 -4.945 1 94.88 73 SER A N 1
ATOM 583 C CA . SER A 1 73 ? 9.758 -17.766 -3.668 1 94.88 73 SER A CA 1
ATOM 584 C C . SER A 1 73 ? 9.375 -16.859 -2.502 1 94.88 73 SER A C 1
ATOM 586 O O . SER A 1 73 ? 8.727 -17.312 -1.551 1 94.88 73 SER A O 1
ATOM 588 N N . VAL A 1 74 ? 9.727 -15.602 -2.561 1 95 74 VAL A N 1
ATOM 589 C CA . VAL A 1 74 ? 9.391 -14.648 -1.507 1 95 74 VAL A CA 1
ATOM 590 C C . VAL A 1 74 ? 7.875 -14.484 -1.416 1 95 74 VAL A C 1
ATOM 592 O O . VAL A 1 74 ? 7.312 -14.469 -0.319 1 95 74 VAL A O 1
ATOM 595 N N . THR A 1 75 ? 7.254 -14.336 -2.555 1 97.25 75 THR A N 1
ATOM 596 C CA . THR A 1 75 ? 5.801 -14.203 -2.605 1 97.25 75 THR A CA 1
ATOM 597 C C . THR A 1 75 ? 5.125 -15.445 -2.029 1 97.25 75 THR A C 1
ATOM 599 O O . THR A 1 75 ? 4.129 -15.336 -1.308 1 97.25 75 THR A O 1
ATOM 602 N N . GLY A 1 76 ? 5.703 -16.609 -2.412 1 96.38 76 GLY A N 1
ATOM 603 C CA . GLY A 1 76 ? 5.176 -17.875 -1.889 1 96.38 76 GLY A CA 1
ATOM 604 C C . GLY A 1 76 ? 5.234 -17.953 -0.375 1 96.38 76 GLY A C 1
ATOM 605 O O . GLY A 1 76 ? 4.312 -18.469 0.259 1 96.38 76 GLY A O 1
ATOM 606 N N . ASN A 1 77 ? 6.258 -17.469 0.218 1 94.25 77 ASN A N 1
ATOM 607 C CA . ASN A 1 77 ? 6.355 -17.422 1.673 1 94.25 77 ASN A CA 1
ATOM 608 C C . ASN A 1 77 ? 5.215 -16.609 2.285 1 94.25 77 ASN A C 1
ATOM 610 O O . ASN A 1 77 ? 4.652 -17 3.311 1 94.25 77 ASN A O 1
ATOM 614 N N . ILE A 1 78 ? 4.895 -15.492 1.696 1 96.69 78 ILE A N 1
ATOM 615 C CA . ILE A 1 78 ? 3.816 -14.641 2.182 1 96.69 78 ILE A CA 1
ATOM 616 C C . ILE A 1 78 ? 2.484 -15.375 2.059 1 96.69 78 ILE A C 1
ATOM 618 O O . ILE A 1 78 ? 1.712 -15.438 3.02 1 96.69 78 ILE A O 1
ATOM 622 N N . ILE A 1 79 ? 2.23 -15.961 0.876 1 97.81 79 ILE A N 1
ATOM 623 C CA . ILE A 1 79 ? 0.948 -16.594 0.6 1 97.81 79 ILE A CA 1
ATOM 624 C C . ILE A 1 79 ? 0.783 -17.828 1.485 1 97.81 79 ILE A C 1
ATOM 626 O O . ILE A 1 79 ? -0.297 -18.078 2.029 1 97.81 79 ILE A O 1
ATOM 630 N N . ASP A 1 80 ? 1.828 -18.594 1.683 1 95.19 80 ASP A N 1
ATOM 631 C CA . ASP A 1 80 ? 1.79 -19.797 2.508 1 95.19 80 ASP A CA 1
ATOM 632 C C . ASP A 1 80 ? 1.331 -19.469 3.928 1 95.19 80 ASP A C 1
ATOM 634 O O . ASP A 1 80 ? 0.618 -20.266 4.551 1 95.19 80 ASP A O 1
ATOM 638 N N . ASP A 1 81 ? 1.703 -18.406 4.375 1 93.75 81 ASP A N 1
ATOM 639 C CA . ASP A 1 81 ? 1.376 -18.031 5.75 1 93.75 81 ASP A CA 1
ATOM 640 C C . ASP A 1 81 ? 0.056 -17.266 5.809 1 93.75 81 ASP A C 1
ATOM 642 O O . ASP A 1 81 ? -0.813 -17.578 6.625 1 93.75 81 ASP A O 1
ATOM 646 N N . ALA A 1 82 ? -0.077 -16.281 4.969 1 96 82 ALA A N 1
ATOM 647 C CA . ALA A 1 82 ? -1.227 -15.391 5.031 1 96 82 ALA A CA 1
ATOM 648 C C . ALA A 1 82 ? -2.506 -16.109 4.609 1 96 82 ALA A C 1
ATOM 650 O O . ALA A 1 82 ? -3.592 -15.797 5.105 1 96 82 ALA A O 1
ATOM 651 N N . ALA A 1 83 ? -2.414 -16.969 3.637 1 96.69 83 ALA A N 1
ATOM 652 C CA . ALA A 1 83 ? -3.607 -17.656 3.146 1 96.69 83 ALA A CA 1
ATOM 653 C C . ALA A 1 83 ? -3.822 -18.984 3.883 1 96.69 83 ALA A C 1
ATOM 655 O O . ALA A 1 83 ? -4.715 -19.75 3.531 1 96.69 83 ALA A O 1
ATOM 656 N N . ASN A 1 84 ? -2.938 -19.281 4.832 1 93.94 84 ASN A N 1
ATOM 657 C CA . ASN A 1 84 ? -3.18 -20.422 5.703 1 93.94 84 ASN A CA 1
ATOM 658 C C . ASN A 1 84 ? -4.352 -20.172 6.648 1 93.94 84 ASN A C 1
ATOM 660 O O . ASN A 1 84 ? -4.316 -19.234 7.449 1 93.94 84 ASN A O 1
ATOM 664 N N . ASN A 1 85 ? -5.27 -21.031 6.672 1 92.75 85 ASN A N 1
ATOM 665 C CA . ASN A 1 85 ? -6.496 -20.812 7.43 1 92.75 85 ASN A CA 1
ATOM 666 C C . ASN A 1 85 ? -6.23 -20.828 8.938 1 92.75 85 ASN A C 1
ATOM 668 O O . ASN A 1 85 ? -7.043 -20.328 9.711 1 92.75 85 ASN A O 1
ATOM 672 N N . SER A 1 86 ? -5.133 -21.328 9.359 1 90.94 86 SER A N 1
ATOM 673 C CA . SER A 1 86 ? -4.797 -21.344 10.781 1 90.94 86 SER A CA 1
ATOM 674 C C . SER A 1 86 ? -4.672 -19.922 11.328 1 90.94 86 SER A C 1
ATOM 676 O O . SER A 1 86 ? -4.852 -19.703 12.531 1 90.94 86 SER A O 1
ATOM 678 N N . ILE A 1 87 ? -4.379 -18.969 10.469 1 90.5 87 ILE A N 1
ATOM 679 C CA . ILE A 1 87 ? -4.207 -17.578 10.914 1 90.5 87 ILE A CA 1
ATOM 680 C C . ILE A 1 87 ? -5.539 -17.031 11.422 1 90.5 87 ILE A C 1
ATOM 682 O O . ILE A 1 87 ? -5.574 -16.312 12.414 1 90.5 87 ILE A O 1
ATOM 686 N N . VAL A 1 88 ? -6.617 -17.375 10.742 1 92.69 88 VAL A N 1
ATOM 687 C CA . VAL A 1 88 ? -7.953 -16.938 11.141 1 92.69 88 VAL A CA 1
ATOM 688 C C . VAL A 1 88 ? -8.312 -17.547 12.492 1 92.69 88 VAL A C 1
ATOM 690 O O . VAL A 1 88 ? -8.797 -16.844 13.383 1 92.69 88 VAL A O 1
ATOM 693 N N . ASP A 1 89 ? -7.992 -18.797 12.648 1 91.62 89 ASP A N 1
ATOM 694 C CA . ASP A 1 89 ? -8.289 -19.484 13.898 1 91.62 89 ASP A CA 1
ATOM 695 C C . ASP A 1 89 ? -7.453 -18.938 15.047 1 91.62 89 ASP A C 1
ATOM 697 O O . ASP A 1 89 ? -7.945 -18.797 16.172 1 91.62 89 ASP A O 1
ATOM 701 N N . ASN A 1 90 ? -6.242 -18.688 14.742 1 90.94 90 ASN A N 1
ATOM 702 C CA . ASN A 1 90 ? -5.367 -18.125 15.758 1 90.94 90 ASN A CA 1
ATOM 703 C C . ASN A 1 90 ? -5.895 -16.781 16.266 1 90.94 90 ASN A C 1
ATOM 705 O O . ASN A 1 90 ? -5.844 -16.5 17.469 1 90.94 90 ASN A O 1
ATOM 709 N N . ILE A 1 91 ? -6.434 -15.945 15.414 1 91.19 91 ILE A N 1
ATOM 710 C CA . ILE A 1 91 ? -6.977 -14.641 15.789 1 91.19 91 ILE A CA 1
ATOM 711 C C . ILE A 1 91 ? -8.25 -14.828 16.609 1 91.19 91 ILE A C 1
ATOM 713 O O . ILE A 1 91 ? -8.422 -14.188 17.656 1 91.19 91 ILE A O 1
ATOM 717 N N . LEU A 1 92 ? -9.102 -15.742 16.188 1 91.56 92 LEU A N 1
ATOM 718 C CA . LEU A 1 92 ? -10.359 -16 16.875 1 91.56 92 LEU A CA 1
ATOM 719 C C . LEU A 1 92 ? -10.109 -16.578 18.266 1 91.56 92 LEU A C 1
ATOM 721 O O . LEU A 1 92 ? -10.852 -16.281 19.203 1 91.56 92 LEU A O 1
ATOM 725 N N . GLN A 1 93 ? -9.039 -17.312 18.391 1 90.31 93 GLN A N 1
ATOM 726 C CA . GLN A 1 93 ? -8.75 -17.984 19.656 1 90.31 93 GLN A CA 1
ATOM 727 C C . GLN A 1 93 ? -7.742 -17.188 20.484 1 90.31 93 GLN A C 1
ATOM 729 O O . GLN A 1 93 ? -7.363 -17.609 21.578 1 90.31 93 GLN A O 1
ATOM 734 N N . HIS A 1 94 ? -7.227 -16.062 19.953 1 84.94 94 HIS A N 1
ATOM 735 C CA . HIS A 1 94 ? -6.254 -15.203 20.625 1 84.94 94 HIS A CA 1
ATOM 736 C C . HIS A 1 94 ? -4.961 -15.961 20.906 1 84.94 94 HIS A C 1
ATOM 738 O O . HIS A 1 94 ? -4.402 -15.859 22 1 84.94 94 HIS A O 1
ATOM 744 N N . THR A 1 95 ? -4.617 -16.797 19.953 1 81.5 95 THR A N 1
ATOM 745 C CA . THR A 1 95 ? -3.354 -17.531 20.047 1 81.5 95 THR A CA 1
ATOM 746 C C . THR A 1 95 ? -2.221 -16.719 19.422 1 81.5 95 THR A C 1
ATOM 748 O O . THR A 1 95 ? -2.371 -16.172 18.328 1 81.5 95 THR A O 1
ATOM 751 N N . ALA A 1 96 ? -1.101 -16.672 20.109 1 75.69 96 ALA A N 1
ATOM 752 C CA . ALA A 1 96 ? 0.047 -15.922 19.594 1 75.69 96 ALA A CA 1
ATOM 753 C C . ALA A 1 96 ? 0.633 -16.594 18.359 1 75.69 96 ALA A C 1
ATOM 755 O O . ALA A 1 96 ? 0.648 -17.812 18.25 1 75.69 96 ALA A O 1
ATOM 756 N N . PRO A 1 97 ? 1.039 -15.75 17.438 1 74.62 97 PRO A N 1
ATOM 757 C CA . PRO A 1 97 ? 1.663 -16.312 16.234 1 74.62 97 PRO A CA 1
ATOM 758 C C . PRO A 1 97 ? 2.994 -17 16.531 1 74.62 97 PRO A C 1
ATOM 760 O O . PRO A 1 97 ? 3.611 -16.734 17.578 1 74.62 97 PRO A O 1
ATOM 763 N N . ASP A 1 98 ? 3.27 -17.938 15.664 1 70.69 98 ASP A N 1
ATOM 764 C CA . ASP A 1 98 ? 4.574 -18.594 15.734 1 70.69 98 ASP A CA 1
ATOM 765 C C . ASP A 1 98 ? 5.699 -17.609 15.414 1 70.69 98 ASP A C 1
ATOM 767 O O . ASP A 1 98 ? 5.797 -17.125 14.289 1 70.69 98 ASP A O 1
ATOM 771 N N . MET A 1 99 ? 6.473 -17.328 16.406 1 66.62 99 MET A N 1
ATOM 772 C CA . MET A 1 99 ? 7.52 -16.312 16.25 1 66.62 99 MET A CA 1
ATOM 773 C C . MET A 1 99 ? 8.867 -16.984 15.953 1 66.62 99 MET A C 1
ATOM 775 O O . MET A 1 99 ? 9.914 -16.375 16.156 1 66.62 99 MET A O 1
ATOM 779 N N . THR A 1 100 ? 8.758 -18.109 15.383 1 68 100 THR A N 1
ATOM 780 C CA . THR A 1 100 ? 10.023 -18.75 15.023 1 68 100 THR A CA 1
ATOM 781 C C . THR A 1 100 ? 10.781 -17.906 14 1 68 100 THR A C 1
ATOM 783 O O . THR A 1 100 ? 10.188 -17.406 13.039 1 68 100 THR A O 1
ATOM 786 N N . VAL A 1 101 ? 11.992 -17.688 14.43 1 63.72 101 VAL A N 1
ATOM 787 C CA . VAL A 1 101 ? 12.867 -16.844 13.625 1 63.72 101 VAL A CA 1
ATOM 788 C C . VAL A 1 101 ? 13.047 -17.469 12.242 1 63.72 101 VAL A C 1
ATOM 790 O O . VAL A 1 101 ? 13.383 -18.656 12.125 1 63.72 101 VAL A O 1
ATOM 793 N N . TYR A 1 102 ? 12.617 -16.766 11.352 1 68.94 102 TYR A N 1
ATOM 794 C CA . TYR A 1 102 ? 12.758 -17.156 9.953 1 68.94 102 TYR A CA 1
ATOM 795 C C . TYR A 1 102 ? 14 -16.531 9.328 1 68.94 102 TYR A C 1
ATOM 797 O O . TYR A 1 102 ? 14.133 -15.312 9.297 1 68.94 102 TYR A O 1
ATOM 805 N N . ASP A 1 103 ? 14.914 -17.375 9.039 1 66.25 103 ASP A N 1
ATOM 806 C CA . ASP A 1 103 ? 16.125 -16.906 8.375 1 66.25 103 ASP A CA 1
ATOM 807 C C . ASP A 1 103 ? 15.914 -16.781 6.871 1 66.25 103 ASP A C 1
ATOM 809 O O . ASP A 1 103 ? 15.742 -17.781 6.168 1 66.25 103 ASP A O 1
ATOM 813 N N . SER A 1 104 ? 15.641 -15.617 6.527 1 69.38 104 SER A N 1
ATOM 814 C CA . SER A 1 104 ? 15.422 -15.406 5.102 1 69.38 104 SER A CA 1
ATOM 815 C C . SER A 1 104 ? 16.594 -14.672 4.465 1 69.38 104 SER A C 1
ATOM 817 O O . SER A 1 104 ? 17.359 -14.008 5.156 1 69.38 104 SER A O 1
ATOM 819 N N . ASP A 1 105 ? 16.703 -15.031 3.221 1 73.62 105 ASP A N 1
ATOM 820 C CA . ASP A 1 105 ? 17.641 -14.258 2.412 1 73.62 105 ASP A CA 1
ATOM 821 C C . ASP A 1 105 ? 17.125 -12.844 2.164 1 73.62 105 ASP A C 1
ATOM 823 O O . ASP A 1 105 ? 16.125 -12.656 1.466 1 73.62 105 ASP A O 1
ATOM 827 N N . ASP A 1 106 ? 17.766 -11.977 2.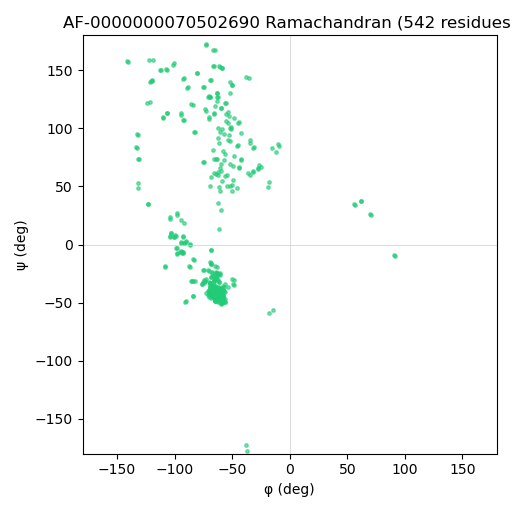812 1 78.81 106 ASP A N 1
ATOM 828 C CA . ASP A 1 106 ? 17.312 -10.594 2.701 1 78.81 106 ASP A CA 1
ATOM 829 C C . ASP A 1 106 ? 18.031 -9.859 1.579 1 78.81 106 ASP A C 1
ATOM 831 O O . ASP A 1 106 ? 18.062 -8.625 1.552 1 78.81 106 ASP A O 1
ATOM 835 N N . ASN A 1 107 ? 18.625 -10.672 0.657 1 82.94 107 ASN A N 1
ATOM 836 C CA . ASN A 1 107 ? 19.375 -10.031 -0.426 1 82.94 107 ASN A CA 1
ATOM 837 C C . ASN A 1 107 ? 18.484 -9.828 -1.657 1 82.94 107 ASN A C 1
ATOM 839 O O . ASN A 1 107 ? 18.891 -9.156 -2.605 1 82.94 107 ASN A O 1
ATOM 843 N N . PHE A 1 108 ? 17.359 -10.352 -1.56 1 90 108 PHE A N 1
ATOM 844 C CA . PHE A 1 108 ? 16.453 -10.203 -2.693 1 90 108 PHE A CA 1
ATOM 845 C C . PHE A 1 108 ? 15.953 -8.766 -2.809 1 90 108 PHE A C 1
ATOM 847 O O . PHE A 1 108 ? 15.5 -8.18 -1.823 1 90 108 PHE A O 1
ATOM 854 N N . ILE A 1 109 ? 16.125 -8.211 -4.008 1 90.31 109 ILE A N 1
ATOM 855 C CA . ILE A 1 109 ? 15.617 -6.875 -4.289 1 90.31 109 ILE A CA 1
ATOM 856 C C . ILE A 1 109 ? 14.391 -6.969 -5.199 1 90.31 109 ILE A C 1
ATOM 858 O O . ILE A 1 109 ? 14.508 -7.336 -6.371 1 90.31 109 ILE A O 1
ATOM 862 N N . SER A 1 110 ? 13.305 -6.625 -4.691 1 92.25 110 SER A N 1
ATOM 863 C CA . SER A 1 110 ? 12.039 -6.715 -5.426 1 92.25 110 SER A CA 1
ATOM 864 C C . SER A 1 110 ? 11.867 -5.531 -6.367 1 92.25 110 SER A C 1
ATOM 866 O O . SER A 1 110 ? 12.383 -4.441 -6.113 1 92.25 110 SER A O 1
ATOM 868 N N . PRO A 1 111 ? 11.203 -5.781 -7.484 1 91.31 111 PRO A N 1
ATOM 869 C CA . PRO A 1 111 ? 10.797 -4.648 -8.312 1 91.31 111 PRO A CA 1
ATOM 870 C C . PRO A 1 111 ? 9.609 -3.885 -7.73 1 91.31 111 PRO A C 1
ATOM 872 O O . PRO A 1 111 ? 8.531 -3.861 -8.328 1 91.31 111 PRO A O 1
ATOM 875 N N . LEU A 1 112 ? 9.867 -3.193 -6.676 1 91.62 112 LEU A N 1
ATOM 876 C CA . LEU A 1 112 ? 8.812 -2.648 -5.82 1 91.62 112 LEU A CA 1
ATOM 877 C C . LEU A 1 112 ? 7.996 -1.6 -6.566 1 91.62 112 LEU A C 1
ATOM 879 O O . LEU A 1 112 ? 6.773 -1.552 -6.434 1 91.62 112 LEU A O 1
ATOM 883 N N . CYS A 1 113 ? 8.633 -0.739 -7.355 1 88.12 113 CYS A N 1
ATOM 884 C CA . CYS A 1 113 ? 7.906 0.292 -8.086 1 88.12 113 CYS A CA 1
ATOM 885 C C . CYS A 1 113 ? 6.883 -0.327 -9.031 1 88.12 113 CYS A C 1
ATOM 887 O O . CYS A 1 113 ? 5.746 0.139 -9.109 1 88.12 113 CYS A O 1
ATOM 889 N N . LEU A 1 114 ? 7.324 -1.345 -9.664 1 91.19 114 LEU A N 1
ATOM 890 C CA . LEU A 1 114 ? 6.426 -2.047 -10.578 1 91.19 114 LEU A CA 1
ATOM 891 C C . LEU A 1 114 ? 5.305 -2.74 -9.805 1 91.19 114 LEU A C 1
ATOM 893 O O . LEU A 1 114 ? 4.145 -2.686 -10.211 1 91.19 114 LEU A O 1
ATOM 897 N N . LEU A 1 115 ? 5.641 -3.387 -8.711 1 94.19 115 LEU A N 1
ATOM 898 C CA . LEU A 1 115 ? 4.641 -4.078 -7.906 1 94.19 115 LEU A CA 1
ATOM 899 C C . LEU A 1 115 ? 3.58 -3.105 -7.402 1 94.19 115 LEU A C 1
ATOM 901 O O . LEU A 1 115 ? 2.385 -3.402 -7.453 1 94.19 115 LEU A O 1
ATOM 905 N N . LYS A 1 116 ? 4.012 -1.982 -6.945 1 91 116 LYS A N 1
ATOM 906 C CA . LYS A 1 116 ? 3.074 -0.967 -6.477 1 91 116 LYS A CA 1
ATOM 907 C C . LYS A 1 116 ? 2.166 -0.493 -7.605 1 91 116 LYS A C 1
ATOM 909 O O . LYS A 1 116 ? 0.969 -0.283 -7.402 1 91 116 LYS A O 1
ATOM 914 N N . SER A 1 117 ? 2.75 -0.339 -8.719 1 91.44 117 SER A N 1
ATOM 915 C CA . SER A 1 117 ? 1.977 0.105 -9.875 1 91.44 117 SER A CA 1
ATOM 916 C C . SER A 1 117 ? 0.9 -0.911 -10.242 1 91.44 117 SER A C 1
ATOM 918 O O . SER A 1 117 ? -0.222 -0.537 -10.594 1 91.44 117 SER A O 1
ATOM 920 N N . ILE A 1 118 ? 1.223 -2.188 -10.188 1 94.31 118 ILE A N 1
ATOM 921 C CA . ILE A 1 118 ? 0.264 -3.25 -10.469 1 94.31 118 ILE A CA 1
ATOM 922 C C . ILE A 1 118 ? -0.82 -3.264 -9.391 1 94.31 118 ILE A C 1
ATOM 924 O O . ILE A 1 118 ? -2.008 -3.387 -9.695 1 94.31 118 ILE A O 1
ATOM 928 N N . SER A 1 119 ? -0.363 -3.139 -8.164 1 93.44 119 SER A N 1
ATOM 929 C CA . SER A 1 119 ? -1.311 -3.109 -7.055 1 93.44 119 SER A CA 1
ATOM 930 C C . SER A 1 119 ? -2.307 -1.964 -7.207 1 93.44 119 SER A C 1
ATOM 932 O O . SER A 1 119 ? -3.479 -2.104 -6.855 1 93.44 119 SER A O 1
ATOM 934 N N . CYS A 1 120 ? -1.838 -0.873 -7.688 1 90.19 120 CYS A N 1
ATOM 935 C CA . CYS A 1 120 ? -2.709 0.274 -7.926 1 90.19 120 CYS A CA 1
ATOM 936 C C . CYS A 1 120 ? -3.781 -0.059 -8.953 1 90.19 120 CYS A C 1
ATOM 938 O O . CYS A 1 120 ? -4.938 0.34 -8.805 1 90.19 120 CYS A O 1
ATOM 940 N N . GLN A 1 121 ? -3.426 -0.798 -9.961 1 90.12 121 GLN A N 1
ATOM 941 C CA . GLN A 1 121 ? -4.402 -1.208 -10.969 1 90.12 121 GLN A CA 1
ATOM 942 C C . GLN A 1 121 ? -5.426 -2.172 -10.375 1 90.12 121 GLN A C 1
ATOM 944 O O . GLN A 1 121 ? -6.613 -2.098 -10.703 1 90.12 121 GLN A O 1
ATOM 949 N N . MET A 1 122 ? -4.961 -2.973 -9.508 1 91.62 122 MET A N 1
ATOM 950 C CA . MET A 1 122 ? -5.832 -3.973 -8.898 1 91.62 122 MET A CA 1
ATOM 951 C C . MET A 1 122 ? -6.859 -3.312 -7.988 1 91.62 122 MET A C 1
ATOM 953 O O . MET A 1 122 ? -8 -3.775 -7.895 1 91.62 122 MET A O 1
ATOM 957 N N . SER A 1 123 ? -6.445 -2.225 -7.371 1 83.81 123 SER A N 1
ATOM 958 C CA . SER A 1 123 ? -7.293 -1.592 -6.367 1 83.81 123 SER A CA 1
ATOM 959 C C . SER A 1 123 ? -7.98 -0.35 -6.926 1 83.81 123 SER A C 1
ATOM 961 O O . SER A 1 123 ? -8.555 0.438 -6.176 1 83.81 123 SER A O 1
ATOM 963 N N . SER A 1 124 ? -7.895 -0.178 -8.062 1 79.31 124 SER A N 1
ATOM 964 C CA . SER A 1 124 ? -8.422 1.035 -8.68 1 79.31 124 SER A CA 1
ATOM 965 C C . SER A 1 124 ? -9.898 1.218 -8.359 1 79.31 124 SER A C 1
ATOM 967 O O . SER A 1 124 ? -10.688 0.276 -8.484 1 79.31 124 SER A O 1
ATOM 969 N N . CYS A 1 125 ? -10.094 2.281 -7.797 1 69.69 125 CYS A N 1
ATOM 970 C CA . CYS A 1 125 ? -11.461 2.693 -7.496 1 69.69 125 CYS A CA 1
ATOM 971 C C . CYS A 1 125 ? -11.797 4.008 -8.188 1 69.69 125 CYS A C 1
ATOM 973 O O . CYS A 1 125 ? -10.906 4.812 -8.477 1 69.69 125 CYS A O 1
ATOM 975 N N . ARG A 1 126 ? -12.961 4.051 -8.617 1 62.06 126 ARG A N 1
ATOM 976 C CA . ARG A 1 126 ? -13.516 5.273 -9.195 1 62.06 126 ARG A CA 1
ATOM 977 C C . ARG A 1 126 ? -14.797 5.688 -8.477 1 62.06 126 ARG A C 1
ATOM 979 O O . ARG A 1 126 ? -15.758 4.922 -8.422 1 62.06 126 ARG A O 1
ATOM 986 N N . ASP A 1 127 ? -14.617 6.957 -7.984 1 57.12 127 ASP A N 1
ATOM 987 C CA . ASP A 1 127 ? -15.766 7.566 -7.32 1 57.12 127 ASP A CA 1
ATOM 988 C C . ASP A 1 127 ? -16.266 6.691 -6.172 1 57.12 127 ASP A C 1
ATOM 990 O O . ASP A 1 127 ? -17.469 6.457 -6.039 1 57.12 127 ASP A O 1
ATOM 994 N N . GLY A 1 128 ? -15.367 6.133 -5.648 1 60 128 GLY A N 1
ATOM 995 C CA . GLY A 1 128 ? -15.727 5.344 -4.48 1 60 128 GLY A CA 1
ATOM 996 C C . GLY A 1 128 ? -16.047 3.9 -4.816 1 60 128 GLY A C 1
ATOM 997 O O . GLY A 1 128 ? -16.266 3.082 -3.916 1 60 128 GLY A O 1
ATOM 998 N N . GLU A 1 129 ? -16.141 3.693 -6.188 1 66.69 129 GLU A N 1
ATOM 999 C CA . GLU A 1 129 ? -16.453 2.328 -6.602 1 66.69 129 GLU A CA 1
ATOM 1000 C C . GLU A 1 129 ? -15.273 1.684 -7.316 1 66.69 129 GLU A C 1
ATOM 1002 O O . GLU A 1 129 ? -14.5 2.369 -7.984 1 66.69 129 GLU A O 1
ATOM 1007 N N . GLN A 1 130 ? -15.273 0.462 -7.133 1 70.12 130 GLN A N 1
ATOM 1008 C CA . GLN A 1 130 ? -14.211 -0.264 -7.812 1 70.12 130 GLN A CA 1
ATOM 1009 C C . GLN A 1 130 ? -14.492 -0.387 -9.305 1 70.12 130 GLN A C 1
ATOM 1011 O O . GLN A 1 130 ? -15.633 -0.617 -9.711 1 70.12 130 GLN A O 1
ATOM 1016 N N . VAL A 1 131 ? -13.477 -0.149 -10.086 1 79.06 131 VAL A N 1
ATOM 1017 C CA . VAL A 1 131 ? -13.539 -0.373 -11.523 1 79.06 131 VAL A CA 1
ATOM 1018 C C . VAL A 1 131 ? -13.867 -1.837 -11.805 1 79.06 131 VAL A C 1
ATOM 1020 O O . VAL A 1 131 ? -13.547 -2.717 -11 1 79.06 131 VAL A O 1
ATOM 1023 N N . SER A 1 132 ? -14.508 -2.115 -12.93 1 85.81 132 SER A N 1
ATOM 1024 C CA . SER A 1 132 ? -14.93 -3.477 -13.25 1 85.81 132 SER A CA 1
ATOM 1025 C C . SER A 1 132 ? -13.727 -4.414 -13.352 1 85.81 132 SER A C 1
ATOM 1027 O O . SER A 1 132 ? -12.617 -3.98 -13.672 1 85.81 132 SER A O 1
ATOM 1029 N N . LEU A 1 133 ? -13.984 -5.684 -13.094 1 89.31 133 LEU A N 1
ATOM 1030 C CA . LEU A 1 133 ? -12.945 -6.703 -13.016 1 89.31 133 LEU A CA 1
ATOM 1031 C C . LEU A 1 133 ? -12.234 -6.863 -14.359 1 89.31 133 LEU A C 1
ATOM 1033 O O . LEU A 1 133 ? -11 -6.852 -14.414 1 89.31 133 LEU A O 1
ATOM 1037 N N . PRO A 1 134 ? -12.891 -6.906 -15.516 1 88 134 PRO A N 1
ATOM 1038 C CA . PRO A 1 134 ? -12.227 -7.094 -16.812 1 88 134 PRO A CA 1
ATOM 1039 C C . PRO A 1 134 ? -11.32 -5.918 -17.172 1 88 134 PRO A C 1
ATOM 1041 O O . PRO A 1 134 ? -10.242 -6.117 -17.734 1 88 134 PRO A O 1
ATOM 1044 N N . LEU A 1 135 ? -11.773 -4.77 -16.844 1 89.69 135 LEU A N 1
ATOM 1045 C CA . LEU A 1 135 ? -10.984 -3.586 -17.172 1 89.69 135 LEU A CA 1
ATOM 1046 C C . LEU A 1 135 ? -9.703 -3.545 -16.344 1 89.69 135 LEU A C 1
ATOM 1048 O O . LEU A 1 135 ? -8.641 -3.164 -16.844 1 89.69 135 LEU A O 1
ATOM 1052 N N . ARG A 1 136 ? -9.805 -3.902 -15.094 1 93.19 136 ARG A N 1
ATOM 1053 C CA . ARG A 1 136 ? -8.625 -3.955 -14.242 1 93.19 136 ARG A CA 1
ATOM 1054 C C . ARG A 1 136 ? -7.656 -5.035 -14.719 1 93.19 136 ARG A C 1
ATOM 1056 O O . ARG A 1 136 ? -6.441 -4.816 -14.742 1 93.19 136 ARG A O 1
ATOM 1063 N N . THR A 1 137 ? -8.25 -6.137 -15.117 1 94.25 137 THR A N 1
ATOM 1064 C CA . THR A 1 137 ? -7.422 -7.215 -15.641 1 94.25 137 THR A CA 1
ATOM 1065 C C . THR A 1 137 ? -6.703 -6.773 -16.922 1 94.25 137 THR A C 1
ATOM 1067 O O . THR A 1 137 ? -5.5 -6.996 -17.062 1 94.25 137 THR A O 1
ATOM 1070 N N . GLU A 1 138 ? -7.41 -6.176 -17.797 1 93.38 138 GLU A N 1
ATOM 1071 C CA . GLU A 1 138 ? -6.832 -5.684 -19.047 1 93.38 138 GLU A CA 1
ATOM 1072 C C . GLU A 1 138 ? -5.734 -4.66 -18.781 1 93.38 138 GLU A C 1
ATOM 1074 O O . GLU A 1 138 ? -4.699 -4.66 -19.453 1 93.38 138 GLU A O 1
ATOM 1079 N N . ALA A 1 139 ? -5.969 -3.783 -17.844 1 93 139 ALA A N 1
ATOM 1080 C CA . ALA A 1 139 ? -4.98 -2.766 -17.5 1 93 139 ALA A CA 1
ATOM 1081 C C . ALA A 1 139 ? -3.674 -3.404 -17.031 1 93 139 ALA A C 1
ATOM 1083 O O . ALA A 1 139 ? -2.59 -2.914 -17.359 1 93 139 ALA A O 1
ATOM 1084 N N . ILE A 1 140 ? -3.75 -4.461 -16.312 1 95.56 140 ILE A N 1
ATOM 1085 C CA . ILE A 1 140 ? -2.564 -5.156 -15.82 1 95.56 140 ILE A CA 1
ATOM 1086 C C . ILE A 1 140 ? -1.826 -5.801 -17 1 95.56 140 ILE A C 1
ATOM 1088 O O . ILE A 1 140 ? -0.599 -5.723 -17.078 1 95.56 140 ILE A O 1
ATOM 1092 N N . PHE A 1 141 ? -2.557 -6.355 -17.922 1 95.12 141 PHE A N 1
ATOM 1093 C CA . PHE A 1 141 ? -1.948 -6.938 -19.125 1 95.12 141 PHE A CA 1
ATOM 1094 C C . PHE A 1 141 ? -1.213 -5.875 -19.922 1 95.12 141 PHE A C 1
ATOM 1096 O O . PHE A 1 141 ? -0.098 -6.105 -20.391 1 95.12 141 PHE A O 1
ATOM 1103 N N . LYS A 1 142 ? -1.837 -4.777 -20.047 1 92.94 142 LYS A N 1
ATOM 1104 C CA . LYS A 1 142 ? -1.218 -3.684 -20.781 1 92.94 142 LYS A CA 1
ATOM 1105 C C . LYS A 1 142 ? 0.075 -3.227 -20.109 1 92.94 142 LYS A C 1
ATOM 1107 O O . LYS A 1 142 ? 1.073 -2.967 -20.797 1 92.94 142 LYS A O 1
ATOM 1112 N N . LYS A 1 143 ? 0.043 -3.207 -18.875 1 92 143 LYS A N 1
ATOM 1113 C CA . LYS A 1 143 ? 1.202 -2.77 -18.094 1 92 143 LYS A CA 1
ATOM 1114 C C . LYS A 1 143 ? 2.342 -3.777 -18.188 1 92 143 LYS A C 1
ATOM 1116 O O . LYS A 1 143 ? 3.516 -3.398 -18.188 1 92 143 LYS A O 1
ATOM 1121 N N . LEU A 1 144 ? 1.979 -5.012 -18.297 1 94.12 144 LEU A N 1
ATOM 1122 C CA . LEU A 1 144 ? 2.982 -6.07 -18.25 1 94.12 144 LEU A CA 1
ATOM 1123 C C . LEU A 1 144 ? 3.254 -6.633 -19.641 1 94.12 144 LEU A C 1
ATOM 1125 O O . LEU A 1 144 ? 3.746 -7.754 -19.766 1 94.12 144 LEU A O 1
ATOM 1129 N N . LYS A 1 145 ? 2.992 -5.898 -20.656 1 94 145 LYS A N 1
ATOM 1130 C CA . LYS A 1 145 ? 3.018 -6.383 -22.031 1 94 145 LYS A CA 1
ATOM 1131 C C . LYS A 1 145 ? 4.414 -6.855 -22.422 1 94 145 LYS A C 1
ATOM 1133 O O . LYS A 1 145 ? 4.562 -7.754 -23.25 1 94 145 LYS A O 1
ATOM 1138 N N . LYS A 1 146 ? 5.418 -6.336 -21.781 1 92.75 146 LYS A N 1
ATOM 1139 C CA . LYS A 1 146 ? 6.789 -6.617 -22.203 1 92.75 146 LYS A CA 1
ATOM 1140 C C . LYS A 1 146 ? 7.375 -7.785 -21.406 1 92.75 146 LYS A C 1
ATOM 1142 O O . LYS A 1 146 ? 8.516 -8.195 -21.641 1 92.75 146 LYS A O 1
ATOM 1147 N N . PHE A 1 147 ? 6.652 -8.359 -20.562 1 93.25 147 PHE A N 1
ATOM 1148 C CA . PHE A 1 147 ? 7.137 -9.438 -19.703 1 93.25 147 PHE A CA 1
ATOM 1149 C C . PHE A 1 147 ? 6.68 -10.789 -20.234 1 93.25 147 PHE A C 1
ATOM 1151 O O . PHE A 1 147 ? 5.695 -10.875 -20.984 1 93.25 147 PHE A O 1
ATOM 1158 N N . SER A 1 148 ? 7.367 -11.812 -19.938 1 92.81 148 SER A N 1
ATOM 1159 C CA . SER A 1 148 ? 6.977 -13.18 -20.266 1 92.81 148 SER A CA 1
ATOM 1160 C C . SER A 1 148 ? 5.703 -13.586 -19.531 1 92.81 148 SER A C 1
ATOM 1162 O O . SER A 1 148 ? 5.281 -12.906 -18.594 1 92.81 148 SER A O 1
ATOM 1164 N N . TRP A 1 149 ? 5.121 -14.664 -19.922 1 93 149 TRP A N 1
ATOM 1165 C CA . TRP A 1 149 ? 3.855 -15.109 -19.344 1 93 149 TRP A CA 1
ATOM 1166 C C . TRP A 1 149 ? 4.016 -15.43 -17.859 1 93 149 TRP A C 1
ATOM 1168 O O . TRP A 1 149 ? 3.195 -15.016 -17.047 1 93 149 TRP A O 1
ATOM 1178 N N . GLU A 1 150 ? 5.074 -16.156 -17.547 1 93.94 150 GLU A N 1
ATOM 1179 C CA . GLU A 1 150 ? 5.266 -16.516 -16.156 1 93.94 150 GLU A CA 1
ATOM 1180 C C . GLU A 1 150 ? 5.539 -15.289 -15.297 1 93.94 150 GLU A C 1
ATOM 1182 O O . GLU A 1 150 ? 5.074 -15.195 -14.156 1 93.94 150 GLU A O 1
ATOM 1187 N N . ALA A 1 151 ? 6.25 -14.344 -15.898 1 95.44 151 ALA A N 1
ATOM 1188 C CA . ALA A 1 151 ? 6.555 -13.109 -15.172 1 95.44 151 ALA A CA 1
ATOM 1189 C C . ALA A 1 151 ? 5.289 -12.305 -14.891 1 95.44 151 ALA A C 1
ATOM 1191 O O . ALA A 1 151 ? 5.137 -11.734 -13.812 1 95.44 151 ALA A O 1
ATOM 1192 N N . LYS A 1 152 ? 4.375 -12.258 -15.836 1 96.62 152 LYS A N 1
ATOM 1193 C CA . LYS A 1 152 ? 3.109 -11.555 -15.641 1 96.62 152 LYS A CA 1
ATOM 1194 C C . LYS A 1 152 ? 2.348 -12.117 -14.445 1 96.62 152 LYS A C 1
ATOM 1196 O O . LYS A 1 152 ? 1.853 -11.359 -13.602 1 96.62 152 LYS A O 1
ATOM 1201 N N . ALA A 1 153 ? 2.289 -13.406 -14.414 1 97.62 153 ALA A N 1
ATOM 1202 C CA . ALA A 1 153 ? 1.547 -14.07 -13.344 1 97.62 153 ALA A CA 1
ATOM 1203 C C . ALA A 1 153 ? 2.213 -13.844 -11.992 1 97.62 153 ALA A C 1
ATOM 1205 O O . ALA A 1 153 ? 1.549 -13.492 -11.016 1 97.62 153 ALA A O 1
ATOM 1206 N N . VAL A 1 154 ? 3.512 -13.992 -11.945 1 98 154 VAL A N 1
ATOM 1207 C CA . VAL A 1 154 ? 4.25 -13.891 -10.688 1 98 154 VAL A CA 1
ATOM 1208 C C . VAL A 1 154 ? 4.23 -12.445 -10.195 1 98 154 VAL A C 1
ATOM 1210 O O . VAL A 1 154 ? 4.027 -12.195 -9.008 1 98 154 VAL A O 1
ATOM 1213 N N . LEU A 1 155 ? 4.375 -11.523 -11.102 1 97.69 155 LEU A N 1
ATOM 1214 C CA . LEU A 1 155 ? 4.332 -10.109 -10.742 1 97.69 155 LEU A CA 1
ATOM 1215 C C . LEU A 1 155 ? 2.973 -9.734 -10.172 1 97.69 155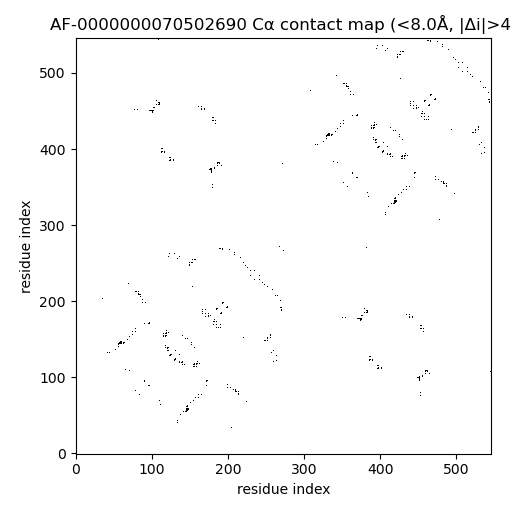 LEU A C 1
ATOM 1217 O O . LEU A 1 155 ? 2.893 -9.008 -9.172 1 97.69 155 LEU A O 1
ATOM 1221 N N . THR A 1 156 ? 1.967 -10.219 -10.75 1 98.44 156 THR A N 1
ATOM 1222 C CA . THR A 1 156 ? 0.623 -9.914 -10.273 1 98.44 156 THR A CA 1
ATOM 1223 C C . THR A 1 156 ? 0.391 -10.5 -8.891 1 98.44 156 THR A C 1
ATOM 1225 O O . THR A 1 156 ? -0.153 -9.836 -8.008 1 98.44 156 THR A O 1
ATOM 1228 N N . LEU A 1 157 ? 0.831 -11.719 -8.742 1 98.69 157 LEU A N 1
ATOM 1229 C CA . LEU A 1 157 ? 0.689 -12.359 -7.441 1 98.69 157 LEU A CA 1
ATOM 1230 C C . LEU A 1 157 ? 1.488 -11.609 -6.379 1 98.69 157 LEU A C 1
ATOM 1232 O O . LEU A 1 157 ? 1.024 -11.445 -5.246 1 98.69 157 LEU A O 1
ATOM 1236 N N . ALA A 1 158 ? 2.691 -11.266 -6.762 1 98.38 158 ALA A N 1
ATOM 1237 C CA . ALA A 1 158 ? 3.543 -10.531 -5.828 1 98.38 158 ALA A CA 1
ATOM 1238 C C . ALA A 1 158 ? 2.91 -9.195 -5.438 1 98.38 158 ALA A C 1
ATOM 1240 O O . ALA A 1 158 ? 2.934 -8.812 -4.266 1 98.38 158 ALA A O 1
ATOM 1241 N N . ALA A 1 159 ? 2.387 -8.484 -6.383 1 97.56 159 ALA A N 1
ATOM 1242 C CA . ALA A 1 159 ? 1.695 -7.23 -6.109 1 97.56 159 ALA A CA 1
ATOM 1243 C C . ALA A 1 159 ? 0.515 -7.449 -5.168 1 97.56 159 ALA A C 1
ATOM 1245 O O . ALA A 1 159 ? 0.277 -6.645 -4.262 1 97.56 159 ALA A O 1
ATOM 1246 N N . PHE A 1 160 ? -0.196 -8.492 -5.398 1 98.19 160 PHE A N 1
ATOM 1247 C CA . PHE A 1 160 ? -1.308 -8.875 -4.535 1 98.19 160 PHE A CA 1
ATOM 1248 C C . PHE A 1 160 ? -0.817 -9.188 -3.127 1 98.19 160 PHE A C 1
ATOM 1250 O O . PHE A 1 160 ? -1.449 -8.797 -2.143 1 98.19 160 PHE A O 1
ATOM 1257 N N . ALA A 1 161 ? 0.25 -9.875 -3.049 1 97.94 161 ALA A N 1
ATOM 1258 C CA . ALA A 1 161 ? 0.81 -10.305 -1.771 1 97.94 161 ALA A CA 1
ATOM 1259 C C . ALA A 1 161 ? 1.229 -9.109 -0.924 1 97.94 161 ALA A C 1
ATOM 1261 O O . ALA A 1 161 ? 1.198 -9.172 0.307 1 97.94 161 ALA A O 1
ATOM 1262 N N . LEU A 1 162 ? 1.567 -7.996 -1.525 1 95.75 162 LEU A N 1
ATOM 1263 C CA . LEU A 1 162 ? 1.926 -6.789 -0.791 1 95.75 162 LEU A CA 1
ATOM 1264 C C . LEU A 1 162 ? 0.792 -6.355 0.133 1 95.75 162 LEU A C 1
ATOM 1266 O O . LEU A 1 162 ? 1.017 -6.082 1.313 1 95.75 162 LEU A O 1
ATOM 1270 N N . GLU A 1 163 ? -0.344 -6.363 -0.417 1 94 163 GLU A N 1
ATOM 1271 C CA . GLU A 1 163 ? -1.502 -5.887 0.337 1 94 163 GLU A CA 1
ATOM 1272 C C . GLU A 1 163 ? -2.074 -6.992 1.221 1 94 163 GLU A C 1
ATOM 1274 O O . GLU A 1 163 ? -2.402 -6.758 2.385 1 94 163 GLU A O 1
ATOM 1279 N N . TYR A 1 164 ? -2.172 -8.164 0.626 1 96.81 164 TYR A N 1
ATOM 1280 C CA . TYR A 1 164 ? -2.76 -9.297 1.331 1 96.81 164 TYR A CA 1
ATOM 1281 C C . TYR A 1 164 ? -1.902 -9.703 2.525 1 96.81 164 TYR A C 1
ATOM 1283 O O . TYR A 1 164 ? -2.42 -9.93 3.619 1 96.81 164 TYR A O 1
ATOM 1291 N N . GLY A 1 165 ? -0.592 -9.828 2.277 1 96.38 165 GLY A N 1
ATOM 1292 C CA . GLY A 1 165 ? 0.328 -10.117 3.365 1 96.38 165 GLY A CA 1
ATOM 1293 C C . GLY A 1 165 ? 0.341 -9.047 4.438 1 96.38 165 GLY A C 1
ATOM 1294 O O . GLY A 1 165 ? 0.387 -9.352 5.629 1 96.38 165 GLY A O 1
ATOM 1295 N N . ASP A 1 166 ? 0.301 -7.84 3.941 1 94.56 166 ASP A N 1
ATOM 1296 C CA . ASP A 1 166 ? 0.289 -6.699 4.852 1 94.56 166 ASP A CA 1
ATOM 1297 C C . ASP A 1 166 ? -0.927 -6.746 5.773 1 94.56 166 ASP A C 1
ATOM 1299 O O . ASP A 1 166 ? -0.809 -6.512 6.98 1 94.56 166 ASP A O 1
ATOM 1303 N N . PHE A 1 167 ? -2.066 -7.043 5.281 1 95.56 167 PHE A N 1
ATOM 1304 C CA . PHE A 1 167 ? -3.287 -7.133 6.074 1 95.56 167 PHE A CA 1
ATOM 1305 C C . PHE A 1 167 ? -3.154 -8.195 7.16 1 95.56 167 PHE A C 1
ATOM 1307 O O . PHE A 1 167 ? -3.424 -7.926 8.336 1 95.56 167 PHE A O 1
ATOM 1314 N N . TRP A 1 168 ? -2.752 -9.305 6.77 1 95.12 168 TRP A N 1
ATOM 1315 C CA . TRP A 1 168 ? -2.803 -10.43 7.695 1 95.12 168 TRP A CA 1
ATOM 1316 C C . TRP A 1 168 ? -1.679 -10.344 8.719 1 95.12 168 TRP A C 1
ATOM 1318 O O . TRP A 1 168 ? -1.841 -10.773 9.867 1 95.12 168 TRP A O 1
ATOM 1328 N N . HIS A 1 169 ? -0.526 -9.828 8.305 1 92.94 169 HIS A N 1
ATOM 1329 C CA . HIS A 1 169 ? 0.485 -9.672 9.344 1 92.94 169 HIS A CA 1
ATOM 1330 C C . HIS A 1 169 ? 0.04 -8.656 10.391 1 92.94 169 HIS A C 1
ATOM 1332 O O . HIS A 1 169 ? 0.295 -8.844 11.586 1 92.94 169 HIS A O 1
ATOM 1338 N N . LEU A 1 170 ? -0.617 -7.566 10 1 93.88 170 LEU A N 1
ATOM 1339 C CA . LEU A 1 170 ? -1.156 -6.594 10.945 1 93.88 170 LEU A CA 1
ATOM 1340 C C . LEU A 1 170 ? -2.25 -7.223 11.805 1 93.88 170 LEU A C 1
ATOM 1342 O O . LEU A 1 170 ? -2.316 -6.977 13.008 1 93.88 170 LEU A O 1
ATOM 1346 N N . ALA A 1 171 ? -3.064 -8.023 11.156 1 93.62 171 ALA A N 1
ATOM 1347 C CA . ALA A 1 171 ? -4.18 -8.664 11.844 1 93.62 171 ALA A CA 1
ATOM 1348 C C . ALA A 1 171 ? -3.678 -9.602 12.945 1 93.62 171 ALA A C 1
ATOM 1350 O O . ALA A 1 171 ? -4.195 -9.586 14.062 1 93.62 171 ALA A O 1
ATOM 1351 N N . GLN A 1 172 ? -2.707 -10.344 12.633 1 89 172 GLN A N 1
ATOM 1352 C CA . GLN A 1 172 ? -2.199 -11.344 13.562 1 89 172 GLN A CA 1
ATOM 1353 C C . GLN A 1 172 ? -1.525 -10.688 14.766 1 89 172 GLN A C 1
ATOM 1355 O O . GLN A 1 172 ? -1.548 -11.234 15.875 1 89 172 GLN A O 1
ATOM 1360 N N . ASN A 1 173 ? -0.997 -9.516 14.578 1 83.56 173 ASN A N 1
ATOM 1361 C CA . ASN A 1 173 ? -0.245 -8.852 15.633 1 83.56 173 ASN A CA 1
ATOM 1362 C C . ASN A 1 173 ? -1.055 -7.73 16.281 1 83.56 173 ASN A C 1
ATOM 1364 O O . ASN A 1 173 ? -0.552 -7.016 17.141 1 83.56 173 ASN A O 1
ATOM 1368 N N . TYR A 1 174 ? -2.26 -7.629 15.922 1 87.5 174 TYR A N 1
ATOM 1369 C CA . TYR A 1 174 ? -3.07 -6.484 16.312 1 87.5 174 TYR A CA 1
ATOM 1370 C C . TYR A 1 174 ? -3.256 -6.449 17.828 1 87.5 174 TYR A C 1
ATOM 1372 O O . TYR A 1 174 ? -3.316 -5.375 18.438 1 87.5 174 TYR A O 1
ATOM 1380 N N . GLY A 1 175 ? -3.42 -7.578 18.469 1 80.88 175 GLY A N 1
ATOM 1381 C CA . GLY A 1 175 ? -3.662 -7.648 19.891 1 80.88 175 GLY A CA 1
ATOM 1382 C C . GLY A 1 175 ? -2.443 -7.285 20.719 1 80.88 175 GLY A C 1
ATOM 1383 O O . GLY A 1 175 ? -2.57 -6.926 21.891 1 80.88 175 GLY A O 1
ATOM 1384 N N . GLN A 1 176 ? -1.251 -7.379 20.172 1 77.56 176 GLN A N 1
ATOM 1385 C CA . GLN A 1 176 ? -0.006 -7.141 20.891 1 77.56 176 GLN A CA 1
ATOM 1386 C C . GLN A 1 176 ? 0.919 -6.219 20.109 1 77.56 176 GLN A C 1
ATOM 1388 O O . GLN A 1 176 ? 2.104 -6.516 19.938 1 77.56 176 GLN A O 1
ATOM 1393 N N . CYS A 1 177 ? 0.369 -5.164 19.672 1 78.69 177 CYS A N 1
ATOM 1394 C CA . CYS A 1 177 ? 1.237 -4.336 18.844 1 78.69 177 CYS A CA 1
ATOM 1395 C C . CYS A 1 177 ? 1.424 -2.953 19.469 1 78.69 177 CYS A C 1
ATOM 1397 O O . CYS A 1 177 ? 0.698 -2.576 20.391 1 78.69 177 CYS A O 1
ATOM 1399 N N . ASP A 1 178 ? 2.471 -2.299 19.078 1 84.31 178 ASP A N 1
ATOM 1400 C CA . ASP A 1 178 ? 2.781 -0.948 19.547 1 84.31 178 ASP A CA 1
ATOM 1401 C C . ASP A 1 178 ? 1.836 0.076 18.922 1 84.31 178 ASP A C 1
ATOM 1403 O O . ASP A 1 178 ? 1.014 -0.267 18.062 1 84.31 178 ASP A O 1
ATOM 1407 N N . LYS A 1 179 ? 1.944 1.267 19.406 1 89.25 179 LYS A N 1
ATOM 1408 C CA . LYS A 1 179 ? 1.061 2.35 18.984 1 89.25 179 LYS A CA 1
ATOM 1409 C C . LYS A 1 179 ? 1.145 2.57 17.484 1 89.25 179 LYS A C 1
ATOM 1411 O O . LYS A 1 179 ? 0.123 2.768 16.812 1 89.25 179 LYS A O 1
ATOM 1416 N N . LEU A 1 180 ? 2.365 2.588 16.953 1 92.5 180 LEU A N 1
ATOM 1417 C CA . LEU A 1 180 ? 2.557 2.799 15.516 1 92.5 180 LEU A CA 1
ATOM 1418 C C . LEU A 1 180 ? 1.845 1.719 14.711 1 92.5 180 LEU A C 1
ATOM 1420 O O . LEU A 1 180 ? 1.058 2.027 13.812 1 92.5 180 LEU A O 1
ATOM 1424 N N . THR A 1 181 ? 2.07 0.473 15.039 1 90.94 181 THR A N 1
ATOM 1425 C CA . THR A 1 181 ? 1.471 -0.66 14.344 1 90.94 181 THR A CA 1
ATOM 1426 C C . THR A 1 181 ? -0.051 -0.612 14.445 1 90.94 181 THR A C 1
ATOM 1428 O O . THR A 1 181 ? -0.751 -0.847 13.461 1 90.94 181 THR A O 1
ATOM 1431 N N . LYS A 1 182 ? -0.541 -0.293 15.586 1 91.81 182 LYS A N 1
ATOM 1432 C CA . LYS A 1 182 ? -1.982 -0.223 15.797 1 91.81 182 LYS A CA 1
ATOM 1433 C C . LYS A 1 182 ? -2.613 0.882 14.953 1 91.81 182 LYS A C 1
ATOM 1435 O O . LYS A 1 182 ? -3.668 0.684 14.352 1 91.81 182 LYS A O 1
ATOM 1440 N N . SER A 1 183 ? -2.014 2.045 14.992 1 93.62 183 SER A N 1
ATOM 1441 C CA . SER A 1 183 ? -2.533 3.168 14.219 1 93.62 183 SER A CA 1
ATOM 1442 C C . SER A 1 183 ? -2.525 2.861 12.727 1 93.62 183 SER A C 1
ATOM 1444 O O . SER A 1 183 ? -3.457 3.229 12.008 1 93.62 183 SER A O 1
ATOM 1446 N N . VAL A 1 184 ? -1.465 2.197 12.234 1 95 184 VAL A N 1
ATOM 1447 C CA . VAL A 1 184 ? -1.39 1.795 10.836 1 95 184 VAL A CA 1
ATOM 1448 C C . VAL A 1 184 ? -2.514 0.81 10.516 1 95 184 VAL A C 1
ATOM 1450 O O . VAL A 1 184 ? -3.188 0.935 9.492 1 95 184 VAL A O 1
ATOM 1453 N N . ALA A 1 185 ? -2.727 -0.139 11.391 1 94.94 185 ALA A N 1
ATOM 1454 C CA . ALA A 1 185 ? -3.781 -1.132 11.195 1 94.94 185 ALA A CA 1
ATOM 1455 C C . ALA A 1 185 ? -5.152 -0.469 11.133 1 94.94 185 ALA A C 1
ATOM 1457 O O . ALA A 1 185 ? -5.992 -0.846 10.305 1 94.94 185 ALA A O 1
ATOM 1458 N N . ILE A 1 186 ? -5.395 0.494 11.961 1 94.38 186 ILE A N 1
ATOM 1459 C CA . ILE A 1 186 ? -6.664 1.21 11.992 1 94.38 186 ILE A CA 1
ATOM 1460 C C . ILE A 1 186 ? -6.863 1.958 10.672 1 94.38 186 ILE A C 1
ATOM 1462 O O . ILE A 1 186 ? -7.938 1.895 10.07 1 94.38 186 ILE A O 1
ATOM 1466 N N . LEU A 1 187 ? -5.828 2.639 10.242 1 95.12 187 LEU A N 1
ATOM 1467 C CA . LEU A 1 187 ? -5.898 3.385 8.992 1 95.12 187 LEU A CA 1
ATOM 1468 C C . LEU A 1 187 ? -6.172 2.453 7.82 1 95.12 187 LEU A C 1
ATOM 1470 O O . LEU A 1 187 ? -6.855 2.832 6.867 1 95.12 187 LEU A O 1
ATOM 1474 N N . LYS A 1 188 ? -5.668 1.202 7.914 1 94.81 188 LYS A N 1
ATOM 1475 C CA . LYS A 1 188 ? -5.848 0.212 6.855 1 94.81 188 LYS A CA 1
ATOM 1476 C C . LYS A 1 188 ? -7.125 -0.598 7.074 1 94.81 188 LYS A C 1
ATOM 1478 O O . LYS A 1 188 ? -7.383 -1.562 6.348 1 94.81 188 LYS A O 1
ATOM 1483 N N . ARG A 1 189 ? -7.957 -0.342 8.094 1 93.56 189 ARG A N 1
ATOM 1484 C CA . ARG A 1 189 ? -9.273 -0.904 8.398 1 93.56 189 ARG A CA 1
ATOM 1485 C C . ARG A 1 189 ? -9.156 -2.363 8.82 1 93.56 189 ARG A C 1
ATOM 1487 O O . ARG A 1 189 ? -10.102 -3.139 8.664 1 93.56 189 ARG A O 1
ATOM 1494 N N . VAL A 1 190 ? -8.039 -2.748 9.344 1 94.56 190 VAL A N 1
ATOM 1495 C CA . VAL A 1 190 ? -7.801 -4.117 9.781 1 94.56 190 VAL A CA 1
ATOM 1496 C C . VAL A 1 190 ? -8.812 -4.496 10.867 1 94.56 190 VAL A C 1
ATOM 1498 O O . VAL A 1 190 ? -9.391 -5.582 10.828 1 94.56 190 VAL A O 1
ATOM 1501 N N . PRO A 1 191 ? -9.141 -3.602 11.812 1 92.62 191 PRO A N 1
ATOM 1502 C CA . PRO A 1 191 ? -10.031 -3.984 12.914 1 92.62 191 PRO A CA 1
ATOM 1503 C C . PRO A 1 191 ? -11.43 -4.359 12.445 1 92.62 191 PRO A C 1
ATOM 1505 O O . PRO A 1 191 ? -12.133 -5.117 13.125 1 92.62 191 PRO A O 1
ATOM 1508 N N . ILE A 1 192 ? -11.844 -3.863 11.305 1 93.25 192 ILE A N 1
ATOM 1509 C CA . ILE A 1 192 ? -13.195 -4.125 10.82 1 93.25 192 ILE A CA 1
ATOM 1510 C C . ILE A 1 192 ? -13.398 -5.633 10.664 1 93.25 192 ILE A C 1
ATOM 1512 O O . ILE A 1 192 ? -14.406 -6.176 11.117 1 93.25 192 ILE A O 1
ATOM 1516 N N . LEU A 1 193 ? -12.484 -6.258 10.102 1 93.44 193 LEU A N 1
ATOM 1517 C CA . LEU A 1 193 ? -12.625 -7.684 9.812 1 93.44 193 LEU A CA 1
ATOM 1518 C C . LEU A 1 193 ? -12.258 -8.523 11.031 1 93.44 193 LEU A C 1
ATOM 1520 O O . LEU A 1 193 ? -12.812 -9.602 11.234 1 93.44 193 LEU A O 1
ATOM 1524 N N . ILE A 1 194 ? -11.336 -8.039 11.852 1 92.88 194 ILE A N 1
ATOM 1525 C CA . ILE A 1 194 ? -10.766 -8.938 12.852 1 92.88 194 ILE A CA 1
ATOM 1526 C C . ILE A 1 194 ? -11.555 -8.828 14.148 1 92.88 194 ILE A C 1
ATOM 1528 O O . ILE A 1 194 ? -11.266 -9.531 15.117 1 92.88 194 ILE A O 1
ATOM 1532 N N . LYS A 1 195 ? -12.492 -7.891 14.203 1 90.31 195 LYS A N 1
ATOM 1533 C CA . LYS A 1 195 ? -13.422 -7.949 15.328 1 90.31 195 LYS A CA 1
ATOM 1534 C C . LYS A 1 195 ? -14.008 -9.352 15.484 1 90.31 195 LYS A C 1
ATOM 1536 O O . LYS A 1 195 ? -14.43 -9.969 14.5 1 90.31 195 LYS A O 1
ATOM 1541 N N . HIS A 1 196 ? -14.094 -9.805 16.656 1 89.06 196 HIS A N 1
ATOM 1542 C CA . HIS A 1 196 ? -14.43 -11.195 16.938 1 89.06 196 HIS A CA 1
ATOM 1543 C C . HIS A 1 196 ? -15.758 -11.586 16.297 1 89.06 196 HIS A C 1
ATOM 1545 O O . HIS A 1 196 ? -15.852 -12.609 15.617 1 89.06 196 HIS A O 1
ATOM 1551 N N . GLU A 1 197 ? -16.75 -10.797 16.5 1 90.69 197 GLU A N 1
ATOM 1552 C CA . GLU A 1 197 ? -18.078 -11.102 15.961 1 90.69 197 GLU A CA 1
ATOM 1553 C C . GLU A 1 197 ? -18.062 -11.078 14.438 1 90.69 197 GLU A C 1
ATOM 1555 O O . GLU A 1 197 ? -18.672 -11.938 13.789 1 90.69 197 GLU A O 1
ATOM 1560 N N . THR A 1 198 ? -17.391 -10.156 13.875 1 91.56 198 THR A N 1
ATOM 1561 C CA . THR A 1 198 ? -17.359 -10.008 12.43 1 91.56 198 THR A CA 1
ATOM 1562 C C . THR A 1 198 ? -16.578 -11.156 11.789 1 91.56 198 THR A C 1
ATOM 1564 O O . THR A 1 198 ? -17.016 -11.75 10.805 1 91.56 198 THR A O 1
ATOM 1567 N N . LEU A 1 199 ? -15.414 -11.461 12.375 1 93.75 199 LEU A N 1
ATOM 1568 C CA . LEU A 1 199 ? -14.555 -12.508 11.82 1 93.75 199 LEU A CA 1
ATOM 1569 C C . LEU A 1 199 ? -15.234 -13.875 11.906 1 93.75 199 LEU A C 1
ATOM 1571 O O . LEU A 1 199 ? -15.125 -14.688 10.992 1 93.75 199 LEU A O 1
ATOM 1575 N N . LYS A 1 200 ? -15.906 -14.078 12.984 1 93.69 200 LYS A N 1
ATOM 1576 C CA . LYS A 1 200 ? -16.641 -15.336 13.133 1 93.69 200 LYS A CA 1
ATOM 1577 C C . LYS A 1 200 ? -17.734 -15.461 12.07 1 93.69 200 LYS A C 1
ATOM 1579 O O . LYS A 1 200 ? -17.906 -16.531 11.477 1 93.69 200 LYS A O 1
ATOM 1584 N N . LYS A 1 201 ? -18.422 -14.422 11.828 1 93.38 201 LYS A N 1
ATOM 1585 C CA . LYS A 1 201 ? -19.516 -14.398 10.852 1 93.38 201 LYS A CA 1
ATOM 1586 C C . LYS A 1 201 ? -18.969 -14.578 9.43 1 93.38 201 LYS A C 1
ATOM 1588 O O . LYS A 1 201 ? -19.609 -15.219 8.594 1 93.38 201 LYS A O 1
ATOM 1593 N N . ARG A 1 202 ? -17.812 -14.008 9.18 1 94.06 202 ARG A N 1
ATOM 1594 C CA . ARG A 1 202 ? -17.266 -13.992 7.828 1 94.06 202 ARG A CA 1
ATOM 1595 C C . ARG A 1 202 ? -16.219 -15.086 7.652 1 94.06 202 ARG A C 1
ATOM 1597 O O . ARG A 1 202 ? -15.578 -15.164 6.605 1 94.06 202 ARG A O 1
ATOM 1604 N N . ARG A 1 203 ? -16.078 -15.938 8.586 1 94.75 203 ARG A N 1
ATOM 1605 C CA . ARG A 1 203 ? -15.016 -16.938 8.594 1 94.75 203 ARG A CA 1
ATOM 1606 C C . ARG A 1 203 ? -15.086 -17.812 7.348 1 94.75 203 ARG A C 1
ATOM 1608 O O . ARG A 1 203 ? -14.07 -18.078 6.703 1 94.75 203 ARG A O 1
ATOM 1615 N N . ALA A 1 204 ? -16.266 -18.312 7.074 1 93.94 204 ALA A N 1
ATOM 1616 C CA . ALA A 1 204 ? -16.422 -19.203 5.93 1 93.94 204 ALA A CA 1
ATOM 1617 C C . ALA A 1 204 ? -15.992 -18.516 4.637 1 93.94 204 ALA A C 1
ATOM 1619 O O . ALA A 1 204 ? -15.352 -19.141 3.783 1 93.94 204 ALA A O 1
ATOM 1620 N N . MET A 1 205 ? -16.328 -17.266 4.492 1 94.69 205 MET A N 1
ATOM 1621 C CA . MET A 1 205 ? -15.953 -16.516 3.297 1 94.69 205 MET A CA 1
ATOM 1622 C C . MET A 1 205 ? -14.445 -16.328 3.217 1 94.69 205 MET A C 1
ATOM 1624 O O . MET A 1 205 ? -13.859 -16.438 2.139 1 94.69 205 MET A O 1
ATOM 1628 N N . VAL A 1 206 ? -13.859 -16.047 4.332 1 96.44 206 VAL A N 1
ATOM 1629 C CA . VAL A 1 206 ? -12.414 -15.859 4.379 1 96.44 206 VAL A CA 1
ATOM 1630 C C . VAL A 1 206 ? -11.703 -17.156 4.031 1 96.44 206 VAL A C 1
ATOM 1632 O O . VAL A 1 206 ? -10.727 -17.172 3.285 1 96.44 206 VAL A O 1
ATOM 1635 N N . VAL A 1 207 ? -12.203 -18.25 4.535 1 95.88 207 VAL A N 1
ATOM 1636 C CA . VAL A 1 207 ? -11.609 -19.547 4.281 1 95.88 207 VAL A CA 1
ATOM 1637 C C . VAL A 1 207 ? -11.695 -19.875 2.789 1 95.88 207 VAL A C 1
ATOM 1639 O O . VAL A 1 207 ? -10.734 -20.359 2.197 1 95.88 207 VAL A O 1
ATOM 1642 N N . GLU A 1 208 ? -12.805 -19.594 2.205 1 96.12 208 GLU A N 1
ATOM 1643 C CA . GLU A 1 208 ? -12.977 -19.828 0.773 1 96.12 208 GLU A CA 1
ATOM 1644 C C . GLU A 1 208 ? -12.016 -18.953 -0.039 1 96.12 208 GLU A C 1
ATOM 1646 O O . GLU A 1 208 ? -11.43 -19.422 -1.019 1 96.12 208 GLU A O 1
ATOM 1651 N N . LEU A 1 209 ? -11.914 -17.766 0.345 1 97.25 209 LEU A N 1
ATOM 1652 C CA . LEU A 1 209 ? -10.992 -16.859 -0.32 1 97.25 209 LEU A CA 1
ATOM 1653 C C . LEU A 1 209 ? -9.555 -17.344 -0.207 1 97.25 209 LEU A C 1
ATOM 1655 O O . LEU A 1 209 ? -8.82 -17.359 -1.196 1 97.25 209 LEU A O 1
ATOM 1659 N N . ASN A 1 210 ? -9.188 -17.75 0.965 1 97.44 210 ASN A N 1
ATOM 1660 C CA . ASN A 1 210 ? -7.848 -18.266 1.192 1 97.44 210 ASN A CA 1
ATOM 1661 C C . ASN A 1 210 ? -7.566 -19.5 0.329 1 97.44 210 ASN A C 1
ATOM 1663 O O . ASN A 1 210 ? -6.477 -19.625 -0.232 1 97.44 210 ASN A O 1
ATOM 1667 N N . ASN A 1 211 ? -8.484 -20.328 0.233 1 96.88 211 ASN A N 1
ATOM 1668 C CA . ASN A 1 211 ? -8.336 -21.516 -0.602 1 96.88 211 ASN A CA 1
ATOM 1669 C C . ASN A 1 211 ? -8.125 -21.141 -2.068 1 96.88 211 ASN A C 1
ATOM 1671 O O . ASN A 1 211 ? -7.285 -21.734 -2.746 1 96.88 211 ASN A O 1
ATOM 1675 N N . LEU A 1 212 ? -8.938 -20.203 -2.504 1 97.31 212 LEU A N 1
ATOM 1676 C CA . LEU A 1 212 ? -8.812 -19.75 -3.885 1 97.31 212 LEU A CA 1
ATOM 1677 C C . LEU A 1 212 ? -7.434 -19.156 -4.137 1 97.31 212 LEU A C 1
ATOM 1679 O O . LEU A 1 212 ? -6.82 -19.406 -5.176 1 97.31 212 LEU A O 1
ATOM 1683 N N . ILE A 1 213 ? -6.949 -18.375 -3.244 1 98.31 213 ILE A N 1
ATOM 1684 C CA . ILE A 1 213 ? -5.641 -17.734 -3.357 1 98.31 213 ILE A CA 1
ATOM 1685 C C . ILE A 1 213 ? -4.551 -18.812 -3.404 1 98.31 213 ILE A C 1
ATOM 1687 O O . ILE A 1 213 ? -3.646 -18.75 -4.238 1 98.31 213 ILE A O 1
ATOM 1691 N N . MET A 1 214 ? -4.703 -19.797 -2.574 1 97.75 214 MET A N 1
ATOM 1692 C CA . MET A 1 214 ? -3.73 -20.875 -2.537 1 97.75 214 MET A CA 1
ATOM 1693 C C . MET A 1 214 ? -3.732 -21.656 -3.852 1 97.75 214 MET A C 1
ATOM 1695 O O . MET A 1 214 ? -2.67 -21.969 -4.387 1 97.75 214 MET A O 1
ATOM 1699 N N . GLU A 1 215 ? -4.871 -21.938 -4.305 1 97.38 215 GLU A N 1
ATOM 1700 C CA . GLU A 1 215 ? -4.984 -22.641 -5.578 1 97.38 215 GLU A CA 1
ATOM 1701 C C . GLU A 1 215 ? -4.367 -21.828 -6.715 1 97.38 215 GLU A C 1
ATOM 1703 O O . GLU A 1 215 ? -3.697 -22.391 -7.59 1 97.38 215 GLU A O 1
ATOM 1708 N N . THR A 1 216 ? -4.676 -20.562 -6.711 1 97.81 216 THR A N 1
ATOM 1709 C CA . THR A 1 216 ? -4.117 -19.688 -7.738 1 97.81 216 THR A CA 1
ATOM 1710 C C . THR A 1 216 ? -2.594 -19.672 -7.668 1 97.81 216 THR A C 1
ATOM 1712 O O . THR A 1 216 ? -1.92 -19.688 -8.703 1 97.81 216 THR A O 1
ATOM 1715 N N . TYR A 1 217 ? -2.086 -19.625 -6.465 1 98.31 217 TYR A N 1
ATOM 1716 C CA . TYR A 1 217 ? -0.646 -19.688 -6.238 1 98.31 217 TYR A CA 1
ATOM 1717 C C . TYR A 1 217 ? -0.053 -20.953 -6.82 1 98.31 217 TYR A C 1
ATOM 1719 O O . TYR A 1 217 ? 0.988 -20.922 -7.48 1 98.31 217 TYR A O 1
ATOM 1727 N N . HIS A 1 218 ? -0.667 -22.062 -6.637 1 96.81 218 HIS A N 1
ATOM 1728 C CA . HIS A 1 218 ? -0.197 -23.344 -7.176 1 96.81 218 HIS A CA 1
ATOM 1729 C C . HIS A 1 218 ? -0.218 -23.328 -8.703 1 96.81 218 HIS A C 1
ATOM 1731 O O . HIS A 1 218 ? 0.716 -23.828 -9.344 1 96.81 218 HIS A O 1
ATOM 1737 N N . VAL A 1 219 ? -1.277 -22.812 -9.273 1 96.38 219 VAL A N 1
ATOM 1738 C CA . VAL A 1 219 ? -1.381 -22.734 -10.727 1 96.38 219 VAL A CA 1
ATOM 1739 C C . VAL A 1 219 ? -0.209 -21.922 -11.281 1 96.38 219 VAL A C 1
ATOM 1741 O O . VAL A 1 219 ? 0.395 -22.312 -12.289 1 96.38 219 VAL A O 1
ATOM 1744 N N . ILE A 1 220 ? 0.116 -20.812 -10.633 1 97.81 220 ILE A N 1
ATOM 1745 C CA . ILE A 1 220 ? 1.234 -19.984 -11.07 1 97.81 220 ILE A CA 1
ATOM 1746 C C . ILE A 1 220 ? 2.537 -20.781 -10.961 1 97.81 220 ILE A C 1
ATOM 1748 O O . ILE A 1 220 ? 3.398 -20.688 -11.844 1 97.81 220 ILE A O 1
ATOM 1752 N N . GLY A 1 221 ? 2.643 -21.562 -9.875 1 96.44 221 GLY A N 1
ATOM 1753 C CA . GLY A 1 221 ? 3.793 -22.438 -9.766 1 96.44 221 GLY A CA 1
ATOM 1754 C C . GLY A 1 221 ? 3.934 -23.391 -10.938 1 96.44 221 GLY A C 1
ATOM 1755 O O . GLY A 1 221 ? 5.039 -23.609 -11.438 1 96.44 221 GLY A O 1
ATOM 1756 N N . TYR A 1 222 ? 2.838 -23.906 -11.391 1 93.62 222 TYR A N 1
ATOM 1757 C CA . TYR A 1 222 ? 2.848 -24.797 -12.539 1 93.62 222 TYR A CA 1
ATOM 1758 C C . TYR A 1 222 ? 3.236 -24.062 -13.812 1 93.62 222 TYR A C 1
ATOM 1760 O O . TYR A 1 222 ? 3.959 -24.594 -14.656 1 93.62 222 TYR A O 1
ATOM 1768 N N . ILE A 1 223 ? 2.75 -22.844 -13.984 1 93.88 223 ILE A N 1
ATOM 1769 C CA . ILE A 1 223 ? 3.086 -22.047 -15.156 1 93.88 223 ILE A CA 1
ATOM 1770 C C . ILE A 1 223 ? 4.594 -21.812 -15.203 1 93.88 223 ILE A C 1
ATOM 1772 O O . ILE A 1 223 ? 5.219 -21.969 -16.25 1 93.88 223 ILE A O 1
ATOM 1776 N N . VAL A 1 224 ? 5.172 -21.484 -14.086 1 94.06 224 VAL A N 1
ATOM 1777 C CA . VAL A 1 224 ? 6.602 -21.219 -14.008 1 94.06 224 VAL A CA 1
ATOM 1778 C C . VAL A 1 224 ? 7.387 -22.484 -14.312 1 94.06 224 VAL A C 1
ATOM 1780 O O . VAL A 1 224 ? 8.359 -22.453 -15.078 1 94.06 224 VAL A O 1
ATOM 1783 N N . LYS A 1 225 ? 6.973 -23.625 -13.75 1 90.69 225 LYS A N 1
ATOM 1784 C CA . LYS A 1 225 ? 7.637 -24.891 -13.984 1 90.69 225 LYS A CA 1
ATOM 1785 C C . LYS A 1 225 ? 7.566 -25.281 -15.461 1 90.69 225 LYS A C 1
ATOM 1787 O O . LYS A 1 225 ? 8.531 -25.812 -16.016 1 90.69 225 LYS A O 1
ATOM 1792 N N . LEU A 1 226 ? 6.457 -25.047 -16.078 1 88.31 226 LEU A N 1
ATOM 1793 C CA . LEU A 1 226 ? 6.289 -25.359 -17.484 1 88.31 226 LEU A CA 1
ATOM 1794 C C . LEU A 1 226 ? 7.211 -24.516 -18.344 1 88.31 226 LEU A C 1
ATOM 1796 O O . LEU A 1 226 ? 7.789 -25 -19.328 1 88.31 226 LEU A O 1
ATOM 1800 N N . GLU A 1 227 ? 7.336 -23.281 -18.016 1 84.44 227 GLU A N 1
ATOM 1801 C CA . GLU A 1 227 ? 8.234 -22.391 -18.75 1 84.44 227 GLU A CA 1
ATOM 1802 C C . GLU A 1 227 ? 9.688 -22.844 -18.609 1 84.44 227 GLU A C 1
ATOM 1804 O O . GLU A 1 227 ? 10.461 -22.75 -19.562 1 84.44 227 GLU A O 1
ATOM 1809 N N . ASP A 1 228 ? 9.984 -23.312 -17.484 1 84.12 228 ASP A N 1
ATOM 1810 C CA . ASP A 1 228 ? 11.328 -23.828 -17.266 1 84.12 228 ASP A CA 1
ATOM 1811 C C . ASP A 1 228 ? 11.586 -25.062 -18.141 1 84.12 228 ASP A C 1
ATOM 1813 O O . ASP A 1 228 ? 12.688 -25.219 -18.672 1 84.12 228 ASP A O 1
ATOM 1817 N N . LEU A 1 229 ? 10.625 -25.875 -18.203 1 82.69 229 LEU A N 1
ATOM 1818 C CA . LEU A 1 229 ? 10.758 -27.078 -19.016 1 82.69 229 LEU A CA 1
ATOM 1819 C C . LEU A 1 229 ? 10.945 -26.719 -20.484 1 82.69 229 LEU A C 1
ATOM 1821 O O . LEU A 1 229 ? 11.695 -27.391 -21.203 1 82.69 229 LEU A O 1
ATOM 1825 N N . LEU A 1 230 ? 10.422 -25.672 -20.859 1 78.88 230 LEU A N 1
ATOM 1826 C CA . LEU A 1 230 ? 10.5 -25.25 -22.266 1 78.88 230 LEU A CA 1
ATOM 1827 C C . LEU A 1 230 ? 11.898 -24.734 -22.594 1 78.88 230 LEU A C 1
ATOM 1829 O O . LEU A 1 230 ? 12.32 -24.766 -23.75 1 78.88 230 LEU A O 1
ATOM 1833 N N . GLN A 1 231 ? 12.438 -24.219 -21.578 1 76.62 231 GLN A N 1
ATOM 1834 C CA . GLN A 1 231 ? 13.789 -23.703 -21.797 1 76.62 231 GLN A CA 1
ATOM 1835 C C . GLN A 1 231 ? 14.797 -24.844 -21.891 1 76.62 231 GLN A C 1
ATOM 1837 O O . GLN A 1 231 ? 15.844 -24.703 -22.516 1 76.62 231 GLN A O 1
ATOM 1842 N N . HIS A 1 232 ? 14.383 -26.016 -21.312 1 77.38 232 HIS A N 1
ATOM 1843 C CA . HIS A 1 232 ? 15.359 -27.094 -21.234 1 77.38 232 HIS A CA 1
ATOM 1844 C C . HIS A 1 232 ? 15.023 -28.219 -22.203 1 77.38 232 HIS A C 1
ATOM 1846 O O . HIS A 1 232 ? 15.859 -29.078 -22.484 1 77.38 232 HIS A O 1
ATOM 1852 N N . TYR A 1 233 ? 13.742 -28.266 -22.688 1 73.75 233 TYR A N 1
ATOM 1853 C CA . TYR A 1 233 ? 13.367 -29.375 -23.562 1 73.75 233 TYR A CA 1
ATOM 1854 C C . TYR A 1 233 ? 12.914 -28.844 -24.922 1 73.75 233 TYR A C 1
ATOM 1856 O O . TYR A 1 233 ? 12.328 -27.766 -25.016 1 73.75 233 TYR A O 1
ATOM 1864 N N . ASN A 1 234 ? 13.297 -29.531 -25.891 1 72.44 234 ASN A N 1
ATOM 1865 C CA . ASN A 1 234 ? 12.789 -29.25 -27.219 1 72.44 234 ASN A CA 1
ATOM 1866 C C . ASN A 1 234 ? 11.336 -29.703 -27.375 1 72.44 234 ASN A C 1
ATOM 1868 O O . ASN A 1 234 ? 11.016 -30.875 -27.172 1 72.44 234 ASN A O 1
ATOM 1872 N N . PRO A 1 235 ? 10.508 -28.75 -27.594 1 69.56 235 PRO A N 1
ATOM 1873 C CA . PRO A 1 235 ? 9.078 -29.062 -27.734 1 69.56 235 PRO A CA 1
ATOM 1874 C C . PRO A 1 235 ? 8.812 -30.188 -28.719 1 69.56 235 PRO A C 1
ATOM 1876 O O . PRO A 1 235 ? 7.84 -30.938 -28.578 1 69.56 235 PRO A O 1
ATOM 1879 N N . ASN A 1 236 ? 9.617 -30.297 -29.641 1 74.69 236 ASN A N 1
ATOM 1880 C CA . ASN A 1 236 ? 9.43 -31.328 -30.641 1 74.69 236 ASN A CA 1
ATOM 1881 C C . ASN A 1 236 ? 9.633 -32.719 -30.047 1 74.69 236 ASN A C 1
ATOM 1883 O O . ASN A 1 236 ? 9.062 -33.688 -30.531 1 74.69 236 ASN A O 1
ATOM 1887 N N . ASP A 1 237 ? 10.344 -32.688 -29.047 1 77.69 237 ASP A N 1
ATOM 1888 C CA . ASP A 1 237 ? 10.656 -33.969 -28.438 1 77.69 237 ASP A CA 1
ATOM 1889 C C . ASP A 1 237 ? 9.57 -34.375 -27.438 1 77.69 237 ASP A C 1
ATOM 1891 O O . ASP A 1 237 ? 9.469 -35.562 -27.078 1 77.69 237 ASP A O 1
ATOM 1895 N N . VAL A 1 238 ? 8.844 -33.344 -27.047 1 77.38 238 VAL A N 1
ATOM 1896 C CA . VAL A 1 238 ? 7.809 -33.625 -26.062 1 77.38 238 VAL A CA 1
ATOM 1897 C C . VAL A 1 238 ? 6.5 -32.969 -26.5 1 77.38 238 VAL A C 1
ATOM 1899 O O . VAL A 1 238 ? 6.148 -31.875 -26 1 77.38 238 VAL A O 1
ATOM 1902 N N . PRO A 1 239 ? 5.711 -33.656 -27.406 1 77.69 239 PRO A N 1
ATOM 1903 C CA . PRO A 1 239 ? 4.496 -33.062 -27.969 1 77.69 239 PRO A CA 1
ATOM 1904 C C . PRO A 1 239 ? 3.527 -32.562 -26.891 1 77.69 239 PRO A C 1
ATOM 1906 O O . PRO A 1 239 ? 2.834 -31.578 -27.094 1 77.69 239 PRO A O 1
ATOM 1909 N N . THR A 1 240 ? 3.438 -33.281 -25.797 1 80.25 240 THR A N 1
ATOM 1910 C CA . THR A 1 240 ? 2.543 -32.875 -24.719 1 80.25 240 THR A CA 1
ATOM 1911 C C . THR A 1 240 ? 2.92 -31.5 -24.172 1 80.25 240 THR A C 1
ATOM 1913 O O . THR A 1 240 ? 2.051 -30.734 -23.75 1 80.25 240 THR A O 1
ATOM 1916 N N . LEU A 1 241 ? 4.121 -31.188 -24.344 1 77.81 241 LEU A N 1
ATOM 1917 C CA . LEU A 1 241 ? 4.609 -29.906 -23.859 1 77.81 241 LEU A CA 1
ATOM 1918 C C . LEU A 1 241 ? 4.125 -28.766 -24.766 1 77.81 241 LEU A C 1
ATOM 1920 O O . LEU A 1 241 ? 3.773 -27.688 -24.266 1 77.81 241 LEU A O 1
ATOM 1924 N N . THR A 1 242 ? 4.012 -29.109 -26 1 77.94 242 THR A N 1
ATOM 1925 C CA . THR A 1 242 ? 3.555 -28.109 -26.969 1 77.94 242 THR A CA 1
ATOM 1926 C C . THR A 1 242 ? 2.084 -27.766 -26.734 1 77.94 242 THR A C 1
ATOM 1928 O O . THR A 1 242 ? 1.689 -26.609 -26.797 1 77.94 242 THR A O 1
ATOM 1931 N N . THR A 1 243 ? 1.34 -28.75 -26.453 1 82.56 243 THR A N 1
ATOM 1932 C CA . THR A 1 243 ? -0.077 -28.547 -26.172 1 82.56 243 THR A CA 1
ATOM 1933 C C . THR A 1 243 ? -0.266 -27.734 -24.906 1 82.56 243 THR A C 1
ATOM 1935 O O . THR A 1 243 ? -1.122 -26.844 -24.844 1 82.56 243 THR A O 1
ATOM 1938 N N . ALA A 1 244 ? 0.53 -28.062 -23.969 1 81.12 244 ALA A N 1
ATOM 1939 C CA . ALA A 1 244 ? 0.462 -27.359 -22.688 1 81.12 244 ALA A CA 1
ATOM 1940 C C . ALA A 1 244 ? 0.848 -25.891 -22.859 1 81.12 244 ALA A C 1
ATOM 1942 O O . ALA A 1 244 ? 0.235 -25 -22.266 1 81.12 244 ALA A O 1
ATOM 1943 N N . MET A 1 245 ? 1.675 -25.672 -23.766 1 81.38 245 MET A N 1
ATOM 1944 C CA . MET A 1 245 ? 2.191 -24.312 -23.969 1 81.38 245 MET A CA 1
ATOM 1945 C C . MET A 1 245 ? 1.137 -23.422 -24.609 1 81.38 245 MET A C 1
ATOM 1947 O O . MET A 1 245 ? 1.08 -22.219 -24.328 1 81.38 245 MET A O 1
ATOM 1951 N N . LYS A 1 246 ? 0.33 -24.016 -25.391 1 85 246 LYS A N 1
ATOM 1952 C CA . LYS A 1 246 ? -0.696 -23.266 -26.094 1 85 246 LYS A CA 1
ATOM 1953 C C . LYS A 1 246 ? -1.759 -22.75 -25.141 1 85 246 LYS A C 1
ATOM 1955 O O . LYS A 1 246 ? -2.467 -21.781 -25.438 1 85 246 LYS A O 1
ATOM 1960 N N . LYS A 1 247 ? -1.771 -23.297 -23.953 1 88.44 247 LYS A N 1
ATOM 1961 C CA . LYS A 1 247 ? -2.803 -22.953 -22.984 1 88.44 247 LYS A CA 1
ATOM 1962 C C . LYS A 1 247 ? -2.297 -21.891 -22 1 88.44 247 LYS A C 1
ATOM 1964 O O . LYS A 1 247 ? -3.08 -21.312 -21.25 1 88.44 247 LYS A O 1
ATOM 1969 N N . ILE A 1 248 ? -1.041 -21.578 -22.047 1 91.31 248 ILE A N 1
ATOM 1970 C CA . ILE A 1 248 ? -0.406 -20.75 -21.031 1 91.31 248 ILE A CA 1
ATOM 1971 C C . ILE A 1 248 ? -0.988 -19.344 -21.078 1 91.31 248 ILE A C 1
ATOM 1973 O O . ILE A 1 248 ? -1.359 -18.781 -20.047 1 91.31 248 ILE A O 1
ATOM 1977 N N . PRO A 1 249 ? -1.175 -18.781 -22.281 1 92.44 249 PRO A N 1
ATOM 1978 C CA . PRO A 1 249 ? -1.694 -17.406 -22.328 1 92.44 249 PRO A CA 1
ATOM 1979 C C . PRO A 1 249 ? -3.072 -17.281 -21.688 1 92.44 249 PRO A C 1
ATOM 1981 O O . PRO A 1 249 ? -3.311 -16.359 -20.906 1 92.44 249 PRO A O 1
ATOM 1984 N N . MET A 1 250 ? -3.881 -18.219 -21.906 1 91.75 250 MET A N 1
ATOM 1985 C CA . MET A 1 250 ? -5.219 -18.188 -21.328 1 91.75 250 MET A CA 1
ATOM 1986 C C . MET A 1 250 ? -5.164 -18.453 -19.828 1 91.75 250 MET A C 1
ATOM 1988 O O . MET A 1 250 ? -5.895 -17.828 -19.062 1 91.75 250 MET A O 1
ATOM 1992 N N . ALA A 1 251 ? -4.355 -19.391 -19.5 1 93.81 251 ALA A N 1
ATOM 1993 C CA . ALA A 1 251 ? -4.191 -19.672 -18.078 1 93.81 251 ALA A CA 1
ATOM 1994 C C . ALA A 1 251 ? -3.717 -18.438 -17.328 1 93.81 251 ALA A C 1
ATOM 1996 O O . ALA A 1 251 ? -4.191 -18.156 -16.219 1 93.81 251 ALA A O 1
ATOM 1997 N N . VAL A 1 252 ? -2.799 -17.688 -17.969 1 96.19 252 VAL A N 1
ATOM 1998 C CA . VAL A 1 252 ? -2.268 -16.484 -17.344 1 96.19 252 VAL A CA 1
ATOM 1999 C C . VAL A 1 252 ? -3.373 -15.438 -17.219 1 96.19 252 VAL A C 1
ATOM 2001 O O . VAL A 1 252 ? -3.506 -14.789 -16.188 1 96.19 252 VAL A O 1
ATOM 2004 N N . PHE A 1 253 ? -4.164 -15.328 -18.203 1 95.69 253 PHE A N 1
ATOM 2005 C CA . PHE A 1 253 ? -5.273 -14.383 -18.141 1 95.69 253 PHE A CA 1
ATOM 2006 C C . PHE A 1 253 ? -6.195 -14.695 -16.969 1 95.69 253 PHE A C 1
ATOM 2008 O O . PHE A 1 253 ? -6.512 -13.812 -16.172 1 95.69 253 PHE A O 1
ATOM 2015 N N . TRP A 1 254 ? -6.574 -15.922 -16.844 1 94.06 254 TRP A N 1
ATOM 2016 C CA . TRP A 1 254 ? -7.527 -16.312 -15.812 1 94.06 254 TRP A CA 1
ATOM 2017 C C . TRP A 1 254 ? -6.902 -16.203 -14.43 1 94.06 254 TRP A C 1
ATOM 2019 O O . TRP A 1 254 ? -7.586 -15.867 -13.453 1 94.06 254 TRP A O 1
ATOM 2029 N N . THR A 1 255 ? -5.688 -16.5 -14.328 1 97 255 THR A N 1
ATOM 2030 C CA . THR A 1 255 ? -4.988 -16.344 -13.055 1 97 255 THR A CA 1
ATOM 2031 C C . THR A 1 255 ? -4.996 -14.891 -12.609 1 97 255 THR A C 1
ATOM 2033 O O . THR A 1 255 ? -5.312 -14.594 -11.453 1 97 255 THR A O 1
ATOM 2036 N N . ILE A 1 256 ? -4.68 -13.984 -13.477 1 97.44 256 ILE A N 1
ATOM 2037 C CA . ILE A 1 256 ? -4.645 -12.562 -13.156 1 97.44 256 ILE A CA 1
ATOM 2038 C C . ILE A 1 256 ? -6.055 -12.07 -12.828 1 97.44 256 ILE A C 1
ATOM 2040 O O . ILE A 1 256 ? -6.25 -11.344 -11.852 1 97.44 256 ILE A O 1
ATOM 2044 N N . ASN A 1 257 ? -6.988 -12.562 -13.609 1 96 257 ASN A N 1
ATOM 2045 C CA . ASN A 1 257 ? -8.383 -12.219 -13.344 1 96 257 ASN A CA 1
ATOM 2046 C C . ASN A 1 257 ? -8.82 -12.672 -11.953 1 96 257 ASN A C 1
ATOM 2048 O O . ASN A 1 257 ? -9.523 -11.945 -11.25 1 96 257 ASN A O 1
ATOM 2052 N N . THR A 1 258 ? -8.438 -13.828 -11.633 1 96.81 258 THR A N 1
ATOM 2053 C CA . THR A 1 258 ? -8.781 -14.383 -10.328 1 96.81 258 THR A CA 1
ATOM 2054 C C . THR A 1 258 ? -8.148 -13.555 -9.211 1 96.81 258 THR A C 1
ATOM 2056 O O . THR A 1 258 ? -8.805 -13.258 -8.211 1 96.81 258 THR A O 1
ATOM 2059 N N . ILE A 1 259 ? -6.922 -13.156 -9.375 1 97.94 259 ILE A N 1
ATOM 2060 C CA . ILE A 1 259 ? -6.227 -12.367 -8.367 1 97.94 259 ILE A CA 1
ATOM 2061 C C . ILE A 1 259 ? -6.93 -11.016 -8.195 1 97.94 259 ILE A C 1
ATOM 2063 O O . ILE A 1 259 ? -7.137 -10.555 -7.074 1 97.94 259 ILE A O 1
ATOM 2067 N N . VAL A 1 260 ? -7.316 -10.414 -9.281 1 95.88 260 VAL A N 1
ATOM 2068 C CA . VAL A 1 260 ? -8.047 -9.148 -9.242 1 95.88 260 VAL A CA 1
ATOM 2069 C C . VAL A 1 260 ? -9.375 -9.336 -8.516 1 95.88 260 VAL A C 1
ATOM 2071 O O . VAL A 1 260 ? -9.773 -8.5 -7.703 1 95.88 260 VAL A O 1
ATOM 2074 N N . ALA A 1 261 ? -10.023 -10.422 -8.797 1 94.5 261 ALA A N 1
ATOM 2075 C CA . ALA A 1 261 ? -11.281 -10.734 -8.117 1 94.5 261 ALA A CA 1
ATOM 2076 C C . ALA A 1 261 ? -11.062 -10.906 -6.613 1 94.5 261 ALA A C 1
ATOM 2078 O O . ALA A 1 261 ? -11.891 -10.469 -5.809 1 94.5 261 ALA A O 1
ATOM 2079 N N . CYS A 1 262 ? -10 -11.555 -6.277 1 95.44 262 CYS A N 1
ATOM 2080 C CA . CYS A 1 262 ? -9.68 -11.742 -4.867 1 95.44 262 CYS A CA 1
ATOM 2081 C C . CYS A 1 262 ? -9.461 -10.398 -4.176 1 95.44 262 CYS A C 1
ATOM 2083 O O . CYS A 1 262 ? -9.875 -10.211 -3.031 1 95.44 262 CYS A O 1
ATOM 2085 N N . THR A 1 263 ? -8.781 -9.477 -4.832 1 93.88 263 THR A N 1
ATOM 2086 C CA . THR A 1 263 ? -8.57 -8.141 -4.285 1 93.88 263 THR A CA 1
ATOM 2087 C C . THR A 1 263 ? -9.898 -7.453 -4.016 1 93.88 263 THR A C 1
ATOM 2089 O O . THR A 1 263 ? -10.07 -6.809 -2.979 1 93.88 263 THR A O 1
ATOM 2092 N N . ALA A 1 264 ? -10.797 -7.559 -4.906 1 90.56 264 ALA A N 1
ATOM 2093 C CA . ALA A 1 264 ? -12.125 -6.965 -4.738 1 90.56 264 ALA A CA 1
ATOM 2094 C C . ALA A 1 264 ? -12.844 -7.57 -3.537 1 90.56 264 ALA A C 1
ATOM 2096 O O . ALA A 1 264 ? -13.523 -6.859 -2.793 1 90.56 264 ALA A O 1
ATOM 2097 N N . GLU A 1 265 ? -12.703 -8.859 -3.395 1 91.69 265 GLU A N 1
ATOM 2098 C CA . GLU A 1 265 ? -13.359 -9.539 -2.281 1 91.69 265 GLU A CA 1
ATOM 2099 C C . GLU A 1 265 ? -12.781 -9.086 -0.942 1 91.69 265 GLU A C 1
ATOM 2101 O O . GLU A 1 265 ? -13.516 -8.938 0.036 1 91.69 265 GLU A O 1
ATOM 2106 N N . ILE A 1 266 ? -11.523 -8.914 -0.846 1 91.31 266 ILE A N 1
ATOM 2107 C CA . ILE A 1 266 ? -10.891 -8.43 0.376 1 91.31 266 ILE A CA 1
ATOM 2108 C C . ILE A 1 266 ? -11.43 -7.039 0.719 1 91.31 266 ILE A C 1
ATOM 2110 O O . ILE A 1 266 ? -11.719 -6.75 1.883 1 91.31 266 ILE A O 1
ATOM 2114 N N . ASN A 1 267 ? -11.508 -6.215 -0.269 1 87.38 267 ASN A N 1
ATOM 2115 C CA . ASN A 1 267 ? -12.062 -4.879 -0.065 1 87.38 267 ASN A CA 1
ATOM 2116 C C . ASN A 1 267 ? -13.484 -4.941 0.473 1 87.38 267 ASN A C 1
ATOM 2118 O O . ASN A 1 267 ? -13.875 -4.133 1.318 1 87.38 267 ASN A O 1
ATOM 2122 N N . ARG A 1 268 ? -14.195 -5.844 -0.016 1 87.5 268 ARG A N 1
ATOM 2123 C CA . ARG A 1 268 ? -15.562 -6.012 0.457 1 87.5 268 ARG A CA 1
ATOM 2124 C C . ARG A 1 268 ? -15.594 -6.469 1.911 1 87.5 268 ARG A C 1
ATOM 2126 O O . ARG A 1 268 ? -16.375 -5.965 2.713 1 87.5 268 ARG A O 1
ATOM 2133 N N . LEU A 1 269 ? -14.766 -7.383 2.242 1 89.88 269 LEU A N 1
ATOM 2134 C CA . LEU A 1 269 ? -14.711 -7.953 3.584 1 89.88 269 LEU A CA 1
ATOM 2135 C C . LEU A 1 269 ? -14.258 -6.906 4.598 1 89.88 269 LEU A C 1
ATOM 2137 O O . LEU A 1 269 ? -14.609 -6.992 5.777 1 89.88 269 LEU A O 1
ATOM 2141 N N . THR A 1 270 ? -13.484 -5.93 4.133 1 88.25 270 THR A N 1
ATOM 2142 C CA . THR A 1 270 ? -12.938 -4.93 5.043 1 88.25 270 THR A CA 1
ATOM 2143 C C . THR A 1 270 ? -13.75 -3.639 4.98 1 88.25 270 THR A C 1
ATOM 2145 O O . THR A 1 270 ? -13.352 -2.615 5.539 1 88.25 270 THR A O 1
ATOM 2148 N N . SER A 1 271 ? -14.789 -3.678 4.289 1 81.38 271 SER A N 1
ATOM 2149 C CA . SER A 1 271 ? -15.695 -2.531 4.227 1 81.38 271 SER A CA 1
ATOM 2150 C C . SER A 1 271 ? -16.797 -2.637 5.277 1 81.38 271 SER A C 1
ATOM 2152 O O . SER A 1 271 ? -17.078 -3.729 5.77 1 81.38 271 SER A O 1
ATOM 2154 N N . ASP A 1 272 ? -17.219 -1.561 5.902 1 65.69 272 ASP A N 1
ATOM 2155 C CA . ASP A 1 272 ? -18.25 -1.533 6.926 1 65.69 272 ASP A CA 1
ATOM 2156 C C . ASP A 1 272 ? -19.625 -1.858 6.332 1 65.69 272 ASP A C 1
ATOM 2158 O O . ASP A 1 272 ? -20.609 -1.978 7.059 1 65.69 272 ASP A O 1
ATOM 2162 N N . LYS A 1 273 ? -19.672 -1.995 5.066 1 61.81 273 LYS A N 1
ATOM 2163 C CA . LYS A 1 273 ? -20.984 -2.271 4.5 1 61.81 273 LYS A CA 1
ATOM 2164 C C . LYS A 1 273 ? -21.266 -3.771 4.465 1 61.81 273 LYS A C 1
ATOM 2166 O O . LYS A 1 273 ? -20.344 -4.578 4.348 1 61.81 273 LYS A O 1
ATOM 2171 N N . MET B 1 1 ? -18.219 34.188 54.219 1 23.52 1 MET B N 1
ATOM 2172 C CA . MET B 1 1 ? -17.516 35.406 53.812 1 23.52 1 MET B CA 1
ATOM 2173 C C . MET B 1 1 ? -16.016 35.281 54.094 1 23.52 1 MET B C 1
ATOM 2175 O O . MET B 1 1 ? -15.32 36.281 54.25 1 23.52 1 MET B O 1
ATOM 2179 N N . THR B 1 2 ? -15.477 33.969 54.406 1 27.06 2 THR B N 1
ATOM 2180 C CA . THR B 1 2 ? -14.227 33.656 55.062 1 27.06 2 THR B CA 1
ATOM 2181 C C . THR B 1 2 ? -13.031 34.125 54.25 1 27.06 2 THR B C 1
ATOM 2183 O O . THR B 1 2 ? -13.031 34.062 53.031 1 27.06 2 THR B O 1
ATOM 2186 N N . SER B 1 3 ? -12.148 35 54.906 1 23.39 3 SER B N 1
ATOM 2187 C CA . SER B 1 3 ? -11.078 35.938 54.594 1 23.39 3 SER B CA 1
ATOM 2188 C C . SER B 1 3 ? -9.859 35.219 54.031 1 23.39 3 SER B C 1
ATOM 2190 O O . SER B 1 3 ? -9.258 34.375 54.688 1 23.39 3 SER B O 1
ATOM 2192 N N . LEU B 1 4 ? -9.805 34.844 52.688 1 26.56 4 LEU B N 1
ATOM 2193 C CA . LEU B 1 4 ? -8.758 34.125 51.969 1 26.56 4 LEU B CA 1
ATOM 2194 C C . LEU B 1 4 ? -7.449 34.906 52 1 26.56 4 LEU B C 1
ATOM 2196 O O . LEU B 1 4 ? -7.387 36.062 51.531 1 26.56 4 LEU B O 1
ATOM 2200 N N . PRO B 1 5 ? -6.699 34.625 53.125 1 26.52 5 PRO B N 1
ATOM 2201 C CA . PRO B 1 5 ? -5.582 35.531 53.406 1 26.52 5 PRO B CA 1
ATOM 2202 C C . PRO B 1 5 ? -4.664 35.719 52.219 1 26.52 5 PRO B C 1
ATOM 2204 O O . PRO B 1 5 ? -4.617 34.875 51.312 1 26.52 5 PRO B O 1
ATOM 2207 N N . LYS B 1 6 ? -4.184 37 52 1 25.83 6 LYS B N 1
ATOM 2208 C CA . LYS B 1 6 ? -3.414 37.812 51.062 1 25.83 6 LYS B CA 1
ATOM 2209 C C . LYS B 1 6 ? -1.958 37.344 51 1 25.83 6 LYS B C 1
ATOM 2211 O O . LYS B 1 6 ? -1.237 37.438 52 1 25.83 6 LYS B O 1
ATOM 2216 N N . ASN B 1 7 ? -1.617 36.094 50.312 1 22.48 7 ASN B N 1
ATOM 2217 C CA . ASN B 1 7 ? -0.27 35.562 50.219 1 22.48 7 ASN B CA 1
ATOM 2218 C C . ASN B 1 7 ? 0.731 36.594 49.719 1 22.48 7 ASN B C 1
ATOM 2220 O O . ASN B 1 7 ? 0.52 37.188 48.688 1 22.48 7 ASN B O 1
ATOM 2224 N N . LYS B 1 8 ? 1.475 37.156 50.656 1 23.19 8 LYS B N 1
ATOM 2225 C CA . LYS B 1 8 ? 2.545 38.156 50.594 1 23.19 8 LYS B CA 1
ATOM 2226 C C . LYS B 1 8 ? 3.637 37.719 49.594 1 23.19 8 LYS B C 1
ATOM 2228 O O . LYS B 1 8 ? 4.281 36.688 49.812 1 23.19 8 LYS B O 1
ATOM 2233 N N . ALA B 1 9 ? 3.631 38.125 48.312 1 23.77 9 ALA B N 1
ATOM 2234 C CA . ALA B 1 9 ? 4.449 38 47.125 1 23.77 9 ALA B CA 1
ATOM 2235 C C . ALA B 1 9 ? 5.828 38.625 47.312 1 23.77 9 ALA B C 1
ATOM 2237 O O . ALA B 1 9 ? 5.969 39.844 47.344 1 23.77 9 ALA B O 1
ATOM 2238 N N . ARG B 1 10 ? 6.629 38.062 48.281 1 21.41 10 ARG B N 1
ATOM 2239 C CA . ARG B 1 10 ? 7.926 38.656 48.594 1 21.41 10 ARG B CA 1
ATOM 2240 C C . ARG B 1 10 ? 8.789 38.781 47.344 1 21.41 10 ARG B C 1
ATOM 2242 O O . ARG B 1 10 ? 8.906 37.812 46.594 1 21.41 10 ARG B O 1
ATOM 2249 N N . ASN B 1 11 ? 9.086 40 46.844 1 21.14 11 ASN B N 1
ATOM 2250 C CA . ASN B 1 11 ? 9.82 40.625 45.75 1 21.14 11 ASN B CA 1
ATOM 2251 C C . ASN B 1 11 ? 11.312 40.312 45.812 1 21.14 11 ASN B C 1
ATOM 2253 O O . ASN B 1 11 ? 12.047 40.938 46.562 1 21.14 11 ASN B O 1
ATOM 2257 N N . ALA B 1 12 ? 11.734 39.094 46.25 1 22.28 12 ALA B N 1
ATOM 2258 C CA . ALA B 1 12 ? 13.164 38.938 46.5 1 22.28 12 ALA B CA 1
ATOM 2259 C C . ALA B 1 12 ? 13.977 39.344 45.25 1 22.28 12 ALA B C 1
ATOM 2261 O O . ALA B 1 12 ? 13.625 38.969 44.125 1 22.28 12 ALA B O 1
ATOM 2262 N N . THR B 1 13 ? 14.711 40.344 45.344 1 23.67 13 THR B N 1
ATOM 2263 C CA . THR B 1 13 ? 15.656 41.125 44.531 1 23.67 13 THR B CA 1
ATOM 2264 C C . THR B 1 13 ? 16.797 40.25 44.062 1 23.67 13 THR B C 1
ATOM 2266 O O . THR B 1 13 ? 17.656 39.812 44.844 1 23.67 13 THR B O 1
ATOM 2269 N N . VAL B 1 14 ? 16.562 39.094 43.375 1 23.36 14 VAL B N 1
ATOM 2270 C CA . VAL B 1 14 ? 17.703 38.281 43 1 23.36 14 VAL B CA 1
ATOM 2271 C C . VAL B 1 14 ? 18.672 39.094 42.156 1 23.36 14 VAL B C 1
ATOM 2273 O O . VAL B 1 14 ? 18.297 39.688 41.156 1 23.36 14 VAL B O 1
ATOM 2276 N N . GLU B 1 15 ? 19.641 39.656 42.75 1 24.44 15 GLU B N 1
ATOM 2277 C CA . GLU B 1 15 ? 20.797 40.375 42.25 1 24.44 15 GLU B CA 1
ATOM 2278 C C . GLU B 1 15 ? 21.547 39.562 41.188 1 24.44 15 GLU B C 1
ATOM 2280 O O . GLU B 1 15 ? 22.094 38.5 41.5 1 24.44 15 GLU B O 1
ATOM 2285 N N . SER B 1 16 ? 20.984 39.375 40.031 1 20.5 16 SER B N 1
ATOM 2286 C CA . SER B 1 16 ? 21.516 38.594 38.906 1 20.5 16 SER B CA 1
ATOM 2287 C C . SER B 1 16 ? 22.828 39.188 38.406 1 20.5 16 SER B C 1
ATOM 2289 O O . SER B 1 16 ? 22.844 40.25 37.781 1 20.5 16 SER B O 1
ATOM 2291 N N . SER B 1 17 ? 23.812 39.281 39.188 1 23.42 17 SER B N 1
ATOM 2292 C CA . SER B 1 17 ? 25.062 39.844 38.688 1 23.42 17 SER B CA 1
ATOM 2293 C C . SER B 1 17 ? 25.609 39.031 37.531 1 23.42 17 SER B C 1
ATOM 2295 O O . SER B 1 17 ? 26.5 38.188 37.688 1 23.42 17 SER B O 1
ATOM 2297 N N . THR B 1 18 ? 24.859 38.375 36.719 1 21.47 18 THR B N 1
ATOM 2298 C CA . THR B 1 18 ? 25.469 37.438 35.781 1 21.47 18 THR B CA 1
ATOM 2299 C C . THR B 1 18 ? 26.391 38.156 34.812 1 21.47 18 THR B C 1
ATOM 2301 O O . THR B 1 18 ? 25.953 38.969 34 1 21.47 18 THR B O 1
ATOM 2304 N N . HIS B 1 19 ? 27.562 38.594 35.281 1 24.09 19 HIS B N 1
ATOM 2305 C CA . HIS B 1 19 ? 28.547 39.094 34.312 1 24.09 19 HIS B CA 1
ATOM 2306 C C . HIS B 1 19 ? 28.75 38.125 33.156 1 24.09 19 HIS B C 1
ATOM 2308 O O . HIS B 1 19 ? 29.344 37.062 33.344 1 24.09 19 HIS B O 1
ATOM 2314 N N . LYS B 1 20 ? 27.828 37.906 32.312 1 22.98 20 LYS B N 1
ATOM 2315 C CA . LYS B 1 20 ? 27.891 37 31.188 1 22.98 20 LYS B CA 1
ATOM 2316 C C . LYS B 1 20 ? 29.016 37.375 30.234 1 22.98 20 LYS B C 1
ATOM 2318 O O . LYS B 1 20 ? 28.984 38.438 29.594 1 22.98 20 LYS B O 1
ATOM 2323 N N . GLU B 1 21 ? 30.203 37.188 30.688 1 26.22 21 GLU B N 1
ATOM 2324 C CA . GLU B 1 21 ? 31.25 37.219 29.656 1 26.22 21 GLU B CA 1
ATOM 2325 C C . GLU B 1 21 ? 30.844 36.469 28.406 1 26.22 21 GLU B C 1
ATOM 2327 O O . GLU B 1 21 ? 30.438 35.281 28.5 1 26.22 21 GLU B O 1
ATOM 2332 N N . GLY B 1 22 ? 30.328 37.125 27.391 1 21.83 22 GLY B N 1
ATOM 2333 C CA . GLY B 1 22 ? 29.859 36.75 26.062 1 21.83 22 GLY B CA 1
ATOM 2334 C C . GLY B 1 22 ? 30.844 35.906 25.297 1 21.83 22 GLY B C 1
ATOM 2335 O O . GLY B 1 22 ? 31.859 36.406 24.812 1 21.83 22 GLY B O 1
ATOM 2336 N N . VAL B 1 23 ? 31.281 34.781 25.844 1 24.94 23 VAL B N 1
ATOM 2337 C CA . VAL B 1 23 ? 32.156 34 24.984 1 24.94 23 VAL B CA 1
ATOM 2338 C C . VAL B 1 23 ? 31.484 33.781 23.641 1 24.94 23 VAL B C 1
ATOM 2340 O O . VAL B 1 23 ? 30.359 33.281 23.562 1 24.94 23 VAL B O 1
ATOM 2343 N N . ASP B 1 24 ? 31.812 34.5 22.656 1 23.97 24 ASP B N 1
ATOM 2344 C CA . ASP B 1 24 ? 31.516 34.438 21.219 1 23.97 24 ASP B CA 1
ATOM 2345 C C . ASP B 1 24 ? 31.781 33.062 20.672 1 23.97 24 ASP B C 1
ATOM 2347 O O . ASP B 1 24 ? 32.938 32.688 20.422 1 23.97 24 ASP B O 1
ATOM 2351 N N . ILE B 1 25 ? 31.281 32.031 21.234 1 24.11 25 ILE B N 1
ATOM 2352 C CA . ILE B 1 25 ? 31.531 30.766 20.547 1 24.11 25 ILE B CA 1
ATOM 2353 C C . ILE B 1 25 ? 31.016 30.844 19.109 1 24.11 25 ILE B C 1
ATOM 2355 O O . ILE B 1 25 ? 29.812 30.938 18.891 1 24.11 25 ILE B O 1
ATOM 2359 N N . SER B 1 26 ? 31.688 31.453 18.203 1 24.75 26 SER B N 1
ATOM 2360 C CA . SER B 1 26 ? 31.562 31.375 16.75 1 24.75 26 SER B CA 1
ATOM 2361 C C . SER B 1 26 ? 31.453 29.922 16.297 1 24.75 26 SER B C 1
ATOM 2363 O O . SER B 1 26 ? 32.469 29.219 16.188 1 24.75 26 SER B O 1
ATOM 2365 N N . THR B 1 27 ? 30.625 29.141 16.891 1 26.12 27 THR B N 1
ATOM 2366 C CA . THR B 1 27 ? 30.547 27.797 16.328 1 26.12 27 THR B CA 1
ATOM 2367 C C . THR B 1 27 ? 30.312 27.844 14.828 1 26.12 27 THR B C 1
ATOM 2369 O O . THR B 1 27 ? 29.25 28.297 14.375 1 26.12 27 THR B O 1
ATOM 2372 N N . THR B 1 28 ? 31.281 27.891 14 1 25.97 28 THR B N 1
ATOM 2373 C CA . THR B 1 28 ? 31.344 27.594 12.57 1 25.97 28 THR B CA 1
ATOM 2374 C C . THR B 1 28 ? 30.594 26.312 12.25 1 25.97 28 THR B C 1
ATOM 2376 O O . THR B 1 28 ? 31.031 25.219 12.633 1 25.97 28 THR B O 1
ATOM 2379 N N . VAL B 1 29 ? 29.344 26.297 12.414 1 26.67 29 VAL B N 1
ATOM 2380 C CA . VAL B 1 29 ? 28.547 25.203 11.875 1 26.67 29 VAL B CA 1
ATOM 2381 C C . VAL B 1 29 ? 28.984 24.891 10.453 1 26.67 29 VAL B C 1
ATOM 2383 O O . VAL B 1 29 ? 28.906 25.734 9.562 1 26.67 29 VAL B O 1
ATOM 2386 N N . THR B 1 30 ? 29.953 24.094 10.195 1 26.3 30 THR B N 1
ATOM 2387 C CA . THR B 1 30 ? 30.469 23.516 8.961 1 26.3 30 THR B CA 1
ATOM 2388 C C . THR B 1 30 ? 29.312 23.172 8.016 1 26.3 30 THR B C 1
ATOM 2390 O O . THR B 1 30 ? 28.156 23.109 8.43 1 26.3 30 THR B O 1
ATOM 2393 N N . HIS B 1 31 ? 29.734 22.547 6.785 1 24.52 31 HIS B N 1
ATOM 2394 C CA . HIS B 1 31 ? 29.125 22.219 5.504 1 24.52 31 HIS B CA 1
ATOM 2395 C C . HIS B 1 31 ? 27.922 21.281 5.688 1 24.52 31 HIS B C 1
ATOM 2397 O O . HIS B 1 31 ? 28.094 20.094 5.965 1 24.52 31 HIS B O 1
ATOM 2403 N N . GLU B 1 32 ? 26.953 21.688 6.32 1 28.41 32 GLU B N 1
ATOM 2404 C CA . GLU B 1 32 ? 25.688 20.969 6.348 1 28.41 32 GLU B CA 1
ATOM 2405 C C . GLU B 1 32 ? 25.328 20.453 4.961 1 28.41 32 GLU B C 1
ATOM 2407 O O . GLU B 1 32 ? 25.141 21.234 4.027 1 28.41 32 GLU B O 1
ATOM 2412 N N . GLU B 1 33 ? 25.969 19.453 4.484 1 29.23 33 GLU B N 1
ATOM 2413 C CA . GLU B 1 33 ? 25.484 18.75 3.295 1 29.23 33 GLU B CA 1
ATOM 2414 C C . GLU B 1 33 ? 23.969 18.719 3.246 1 29.23 33 GLU B C 1
ATOM 2416 O O . GLU B 1 33 ? 23.328 18 4.012 1 29.23 33 GLU B O 1
ATOM 2421 N N . HIS B 1 34 ? 23.312 19.891 3.211 1 29.25 34 HIS B N 1
ATOM 2422 C CA . HIS B 1 34 ? 21.906 20.016 2.867 1 29.25 34 HIS B CA 1
ATOM 2423 C C . HIS B 1 34 ? 21.469 18.953 1.871 1 29.25 34 HIS B C 1
ATOM 2425 O O . HIS B 1 34 ? 22.141 18.734 0.86 1 29.25 34 HIS B O 1
ATOM 2431 N N . ILE B 1 35 ? 21.172 17.922 2.33 1 32.16 35 ILE B N 1
ATOM 2432 C CA . ILE B 1 35 ? 20.438 17.109 1.38 1 32.16 35 ILE B CA 1
ATOM 2433 C C . ILE B 1 35 ? 19.688 18 0.394 1 32.16 35 ILE B C 1
ATOM 2435 O O . ILE B 1 35 ? 18.75 18.719 0.776 1 32.16 35 ILE B O 1
ATOM 2439 N N . ARG B 1 36 ? 20.453 18.797 -0.46 1 30.31 36 ARG B N 1
ATOM 2440 C CA . ARG B 1 36 ? 19.844 19.438 -1.622 1 30.31 36 ARG B CA 1
ATOM 2441 C C . ARG B 1 36 ? 18.703 18.578 -2.172 1 30.31 36 ARG B C 1
ATOM 2443 O O . ARG B 1 36 ? 18.938 17.5 -2.719 1 30.31 36 ARG B O 1
ATOM 2450 N N . VAL B 1 37 ? 17.656 18.328 -1.482 1 33.94 37 VAL B N 1
ATOM 2451 C CA . VAL B 1 37 ? 16.516 18.031 -2.342 1 33.94 37 VAL B CA 1
ATOM 2452 C C . VAL B 1 37 ? 16.703 18.688 -3.703 1 33.94 37 VAL B C 1
ATOM 2454 O O . VAL B 1 37 ? 16.812 19.922 -3.791 1 33.94 37 VAL B O 1
ATOM 2457 N N . GLU B 1 38 ? 17.625 18.328 -4.516 1 34.38 38 GLU B N 1
ATOM 2458 C CA . GLU B 1 38 ? 17.578 18.938 -5.844 1 34.38 38 GLU B CA 1
ATOM 2459 C C . GLU B 1 38 ? 16.297 19.719 -6.055 1 34.38 38 GLU B C 1
ATOM 2461 O O . GLU B 1 38 ? 15.195 19.188 -5.863 1 34.38 38 GLU B O 1
ATOM 2466 N N . ARG B 1 39 ? 16.281 20.984 -5.609 1 34.62 39 ARG B N 1
ATOM 2467 C CA . ARG B 1 39 ? 15.273 21.906 -6.129 1 34.62 39 ARG B CA 1
ATOM 2468 C C . ARG B 1 39 ? 14.664 21.375 -7.426 1 34.62 39 ARG B C 1
ATOM 2470 O O . ARG B 1 39 ? 15.336 21.297 -8.453 1 34.62 39 ARG B O 1
ATOM 2477 N N . ALA B 1 40 ? 14.18 20.25 -7.477 1 36.84 40 ALA B N 1
ATOM 2478 C CA . ALA B 1 40 ? 13.367 19.922 -8.641 1 36.84 40 ALA B CA 1
ATOM 2479 C C . ALA B 1 40 ? 13.031 21.172 -9.453 1 36.84 40 ALA B C 1
ATOM 2481 O O . ALA B 1 40 ? 12.352 22.062 -8.961 1 36.84 40 ALA B O 1
ATOM 2482 N N . GLU B 1 41 ? 13.844 21.688 -10.242 1 40.03 41 GLU B N 1
ATOM 2483 C CA . GLU B 1 41 ? 13.891 22.672 -11.32 1 40.03 41 GLU B CA 1
ATOM 2484 C C . GLU B 1 41 ? 12.492 23.016 -11.82 1 40.03 41 GLU B C 1
ATOM 2486 O O . GLU B 1 41 ? 12.273 24.109 -12.359 1 40.03 41 GLU B O 1
ATOM 2491 N N . SER B 1 42 ? 11.656 22.016 -12.273 1 46.34 42 SER B N 1
ATOM 2492 C CA . SER B 1 42 ? 10.555 22.562 -13.062 1 46.34 42 SER B CA 1
ATOM 2493 C C . SER B 1 42 ? 9.578 23.344 -12.188 1 46.34 42 SER B C 1
ATOM 2495 O O . SER B 1 42 ? 8.68 22.766 -11.586 1 46.34 42 SER B O 1
ATOM 2497 N N . TYR B 1 43 ? 10.117 24.188 -11.445 1 51.28 43 TYR B N 1
ATOM 2498 C CA . TYR B 1 43 ? 9.328 25.156 -10.703 1 51.28 43 TYR B CA 1
ATOM 2499 C C . TYR B 1 43 ? 8.094 25.578 -11.492 1 51.28 43 TYR B C 1
ATOM 2501 O O . TYR B 1 43 ? 8.203 26.062 -12.617 1 51.28 43 TYR B O 1
ATOM 2509 N N . VAL B 1 44 ? 7.148 24.828 -11.219 1 65.62 44 VAL B N 1
ATOM 2510 C CA . VAL B 1 44 ? 5.844 25.281 -11.695 1 65.62 44 VAL B CA 1
ATOM 2511 C C . VAL B 1 44 ? 5.672 26.766 -11.422 1 65.62 44 VAL B C 1
ATOM 2513 O O . VAL B 1 44 ? 6.004 27.25 -10.336 1 65.62 44 VAL B O 1
ATOM 2516 N N . SER B 1 45 ? 5.762 27.594 -12.406 1 79.12 45 SER B N 1
ATOM 2517 C CA . SER B 1 45 ? 5.457 29.016 -12.289 1 79.12 45 SER B CA 1
ATOM 2518 C C . SER B 1 45 ? 4.297 29.25 -11.328 1 79.12 45 SER B C 1
ATOM 2520 O O . SER B 1 45 ? 3.475 28.375 -11.102 1 79.12 45 SER B O 1
ATOM 2522 N N . GLU B 1 46 ? 4.445 30.328 -10.625 1 81.31 46 GLU B N 1
ATOM 2523 C CA . GLU B 1 46 ? 3.352 30.719 -9.734 1 81.31 46 GLU B CA 1
ATOM 2524 C C . GLU B 1 46 ? 2.012 30.688 -10.461 1 81.31 46 GLU B C 1
ATOM 2526 O O . GLU B 1 46 ? 0.995 30.297 -9.891 1 81.31 46 GLU B O 1
ATOM 2531 N N . ASP B 1 47 ? 2.137 31.031 -11.672 1 84.38 47 ASP B N 1
ATOM 2532 C CA . ASP B 1 47 ? 0.912 31.047 -12.469 1 84.38 47 ASP B CA 1
ATOM 2533 C C . ASP B 1 47 ? 0.374 29.625 -12.664 1 84.38 47 ASP B C 1
ATOM 2535 O O . ASP B 1 47 ? -0.839 29.406 -12.633 1 84.38 47 ASP B O 1
ATOM 2539 N N . GLN B 1 48 ? 1.254 28.797 -12.828 1 85.75 48 GLN B N 1
ATOM 2540 C CA . GLN B 1 48 ? 0.84 27.406 -12.984 1 85.75 48 GLN B CA 1
ATOM 2541 C C . GLN B 1 48 ? 0.224 26.875 -11.695 1 85.75 48 GLN B C 1
ATOM 2543 O O . GLN B 1 48 ? -0.784 26.172 -11.734 1 85.75 48 GLN B O 1
ATOM 2548 N N . ILE B 1 49 ? 0.812 27.297 -10.648 1 88.38 49 ILE B N 1
ATOM 2549 C CA . ILE B 1 49 ? 0.31 26.859 -9.352 1 88.38 49 ILE B CA 1
ATOM 2550 C C . ILE B 1 49 ? -1.093 27.422 -9.125 1 88.38 49 ILE B C 1
ATOM 2552 O O . ILE B 1 49 ? -1.999 26.688 -8.711 1 88.38 49 ILE B O 1
ATOM 2556 N N . ARG B 1 50 ? -1.223 28.625 -9.484 1 87.94 50 ARG B N 1
ATOM 2557 C CA . ARG B 1 50 ? -2.52 29.281 -9.32 1 87.94 50 ARG B CA 1
ATOM 2558 C C . ARG B 1 50 ? -3.586 28.594 -10.172 1 87.94 50 ARG B C 1
ATOM 2560 O O . ARG B 1 50 ? -4.723 28.406 -9.727 1 87.94 50 ARG B O 1
ATOM 2567 N N . THR B 1 51 ? -3.184 28.203 -11.258 1 88.75 51 THR B N 1
ATOM 2568 C CA . THR B 1 51 ? -4.109 27.516 -12.156 1 88.75 51 THR B CA 1
ATOM 2569 C C . THR B 1 51 ? -4.539 26.172 -11.562 1 88.75 51 THR B C 1
ATOM 2571 O O . THR B 1 51 ? -5.73 25.859 -11.539 1 88.75 51 THR B O 1
ATOM 2574 N N . VAL B 1 52 ? -3.555 25.453 -11.047 1 89.31 52 VAL B N 1
ATOM 2575 C CA . VAL B 1 52 ? -3.844 24.156 -10.453 1 89.31 52 VAL B CA 1
ATOM 2576 C C . VAL B 1 52 ? -4.773 24.344 -9.258 1 89.31 52 VAL B C 1
ATOM 2578 O O . VAL B 1 52 ? -5.75 23.594 -9.102 1 89.31 52 VAL B O 1
ATOM 2581 N N . VAL B 1 53 ? -4.527 25.312 -8.469 1 90.69 53 VAL B N 1
ATOM 2582 C CA . VAL B 1 53 ? -5.258 25.547 -7.23 1 90.69 53 VAL B CA 1
ATOM 2583 C C . VAL B 1 53 ? -6.68 26 -7.547 1 90.69 53 VAL B C 1
ATOM 2585 O O . VAL B 1 53 ? -7.641 25.5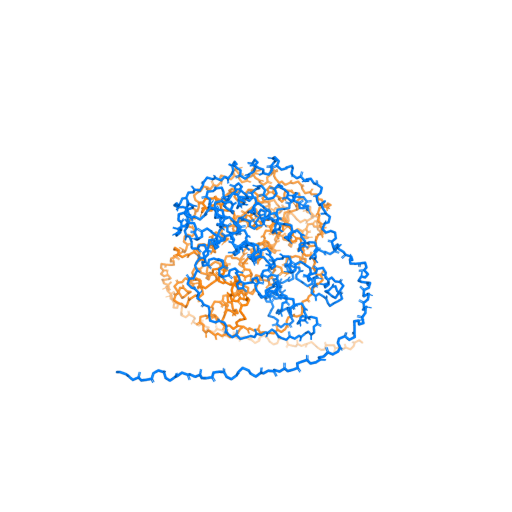47 -6.93 1 90.69 53 VAL B O 1
ATOM 2588 N N . HIS B 1 54 ? -6.84 26.828 -8.555 1 88.44 54 HIS B N 1
ATOM 2589 C CA . HIS B 1 54 ? -8.141 27.422 -8.828 1 88.44 54 HIS B CA 1
ATOM 2590 C C . HIS B 1 54 ? -9 26.5 -9.688 1 88.44 54 HIS B C 1
ATOM 2592 O O . HIS B 1 54 ? -10.219 26.438 -9.516 1 88.44 54 HIS B O 1
ATOM 2598 N N . GLU B 1 55 ? -8.422 25.766 -10.5 1 90.19 55 GLU B N 1
ATOM 2599 C CA . GLU B 1 55 ? -9.18 24.922 -11.43 1 90.19 55 GLU B CA 1
ATOM 2600 C C . GLU B 1 55 ? -9.609 23.609 -10.781 1 90.19 55 GLU B C 1
ATOM 2602 O O . GLU B 1 55 ? -10.492 22.922 -11.289 1 90.19 55 GLU B O 1
ATOM 2607 N N . ASN B 1 56 ? -9.039 23.359 -9.68 1 90.62 56 ASN B N 1
ATOM 2608 C CA . ASN B 1 56 ? -9.312 22.062 -9.086 1 90.62 56 ASN B CA 1
ATOM 2609 C C . ASN B 1 56 ? -9.883 22.188 -7.68 1 90.62 56 ASN B C 1
ATOM 2611 O O . ASN B 1 56 ? -9.586 21.375 -6.805 1 90.62 56 ASN B O 1
ATOM 2615 N N . HIS B 1 57 ? -10.648 23.172 -7.469 1 92.81 57 HIS B N 1
ATOM 2616 C CA . HIS B 1 57 ? -11.273 23.312 -6.16 1 92.81 57 HIS B CA 1
ATOM 2617 C C . HIS B 1 57 ? -12.766 23.609 -6.293 1 92.81 57 HIS B C 1
ATOM 2619 O O . HIS B 1 57 ? -13.172 24.766 -6.344 1 92.81 57 HIS B O 1
ATOM 2625 N N . PHE B 1 58 ? -13.547 22.578 -6.219 1 91 58 PHE B N 1
ATOM 2626 C CA . PHE B 1 58 ? -15 22.641 -6.25 1 91 58 PHE B CA 1
ATOM 2627 C C . PHE B 1 58 ? -15.609 21.812 -5.117 1 91 58 PHE B C 1
ATOM 2629 O O . PHE B 1 58 ? -16.234 20.797 -5.359 1 91 58 PHE B O 1
ATOM 2636 N N . PRO B 1 59 ? -15.5 22.344 -3.902 1 88.25 59 PRO B N 1
ATOM 2637 C CA . PRO B 1 59 ? -15.906 21.531 -2.744 1 88.25 59 PRO B CA 1
ATOM 2638 C C . PRO B 1 59 ? -17.391 21.172 -2.77 1 88.25 59 PRO B C 1
ATOM 2640 O O . PRO B 1 59 ? -18.219 21.984 -3.137 1 88.25 59 PRO B O 1
ATOM 2643 N N . ASP B 1 60 ? -17.562 19.859 -2.572 1 85 60 ASP B N 1
ATOM 2644 C CA . ASP B 1 60 ? -18.891 19.281 -2.387 1 85 60 ASP B CA 1
ATOM 2645 C C . ASP B 1 60 ? -19.078 18.812 -0.95 1 85 60 ASP B C 1
ATOM 2647 O O . ASP B 1 60 ? -18.484 17.812 -0.538 1 85 60 ASP B O 1
ATOM 2651 N N . GLN B 1 61 ? -19.891 19.484 -0.25 1 72.31 61 GLN B N 1
ATOM 2652 C CA . GLN B 1 61 ? -20.062 19.219 1.174 1 72.31 61 GLN B CA 1
ATOM 2653 C C . GLN B 1 61 ? -20.641 17.828 1.411 1 72.31 61 GLN B C 1
ATOM 2655 O O . GLN B 1 61 ? -20.469 17.25 2.49 1 72.31 61 GLN B O 1
ATOM 2660 N N . ASN B 1 62 ? -21.203 17.281 0.448 1 70.94 62 ASN B N 1
ATOM 2661 C CA . ASN B 1 62 ? -21.844 15.969 0.594 1 70.94 62 ASN B CA 1
ATOM 2662 C C . ASN B 1 62 ? -20.859 14.836 0.376 1 70.94 62 ASN B C 1
ATOM 2664 O O . ASN B 1 62 ? -21.188 13.664 0.597 1 70.94 62 ASN B O 1
ATOM 2668 N N . LYS B 1 63 ? -19.688 15.164 0.108 1 64.5 63 LYS B N 1
ATOM 2669 C CA . LYS B 1 63 ? -18.766 14.117 -0.312 1 64.5 63 LYS B CA 1
ATOM 2670 C C . LYS B 1 63 ? -17.953 13.602 0.871 1 64.5 63 LYS B C 1
ATOM 2672 O O . LYS B 1 63 ? -17.312 12.547 0.777 1 64.5 63 LYS B O 1
ATOM 2677 N N . LEU B 1 64 ? -18.125 14.242 1.912 1 65.06 64 LEU B N 1
ATOM 2678 C CA . LEU B 1 64 ? -17.25 13.773 2.988 1 65.06 64 LEU B CA 1
ATOM 2679 C C . LEU B 1 64 ? -17.953 12.703 3.824 1 65.06 64 LEU B C 1
ATOM 2681 O O . LEU B 1 64 ? -18.922 12.992 4.52 1 65.06 64 LEU B O 1
ATOM 2685 N N . SER B 1 65 ? -17.531 11.555 3.645 1 71.31 65 SER B N 1
ATOM 2686 C CA . SER B 1 65 ? -18.047 10.406 4.383 1 71.31 65 SER B CA 1
ATOM 2687 C C . SER B 1 65 ? -17.219 10.125 5.625 1 71.31 65 SER B C 1
ATOM 2689 O O . SER B 1 65 ? -17.375 9.086 6.27 1 71.31 65 SER B O 1
ATOM 2691 N N . PHE B 1 66 ? -16.297 11.023 5.91 1 83.75 66 PHE B N 1
ATOM 2692 C CA . PHE B 1 66 ? -15.43 10.82 7.07 1 83.75 66 PHE B CA 1
ATOM 2693 C C . PHE B 1 66 ? -15.172 12.141 7.789 1 83.75 66 PHE B C 1
ATOM 2695 O O . PHE B 1 66 ? -15.375 13.219 7.219 1 83.75 66 PHE B O 1
ATOM 2702 N N . ASN B 1 67 ? -14.812 12.047 9.039 1 90.88 67 ASN B N 1
ATOM 2703 C CA . ASN B 1 67 ? -14.422 13.219 9.82 1 90.88 67 ASN B CA 1
ATOM 2704 C C . ASN B 1 67 ? -12.945 13.547 9.625 1 90.88 67 ASN B C 1
ATOM 2706 O O . ASN B 1 67 ? -12.078 12.742 9.945 1 90.88 67 ASN B O 1
ATOM 2710 N N . VAL B 1 68 ? -12.688 14.758 9.133 1 93.44 68 VAL B N 1
ATOM 2711 C CA . VAL B 1 68 ? -11.336 15.195 8.805 1 93.44 68 VAL B CA 1
ATOM 2712 C C . VAL B 1 68 ? -10.469 15.188 10.062 1 93.44 68 VAL B C 1
ATOM 2714 O O . VAL B 1 68 ? -9.305 14.789 10.023 1 93.44 68 VAL B O 1
ATOM 2717 N N . ARG B 1 69 ? -11.031 15.57 11.211 1 93.31 69 ARG B N 1
ATOM 2718 C CA . ARG B 1 69 ? -10.289 15.641 12.469 1 93.31 69 ARG B CA 1
ATOM 2719 C C . ARG B 1 69 ? -9.922 14.25 12.969 1 93.31 69 ARG B C 1
ATOM 2721 O O . ARG B 1 69 ? -8.812 14.039 13.469 1 93.31 69 ARG B O 1
ATOM 2728 N N . ASP B 1 70 ? -10.836 13.367 12.836 1 93.94 70 ASP B N 1
ATOM 2729 C CA . ASP B 1 70 ? -10.555 11.992 13.227 1 93.94 70 ASP B CA 1
ATOM 2730 C C . ASP B 1 70 ? -9.453 11.383 12.359 1 93.94 70 ASP B C 1
ATOM 2732 O O . ASP B 1 70 ? -8.562 10.695 12.867 1 93.94 70 ASP B O 1
ATOM 2736 N N . LEU B 1 71 ? -9.555 11.625 11.078 1 96.12 71 LEU B N 1
ATOM 2737 C CA . LEU B 1 71 ? -8.531 11.133 10.172 1 96.12 71 LEU B CA 1
ATOM 2738 C C . LEU B 1 71 ? -7.168 11.727 10.516 1 96.12 71 LEU B C 1
ATOM 2740 O O . LEU B 1 71 ? -6.164 11.016 10.531 1 96.12 71 LEU B O 1
ATOM 2744 N N . LEU B 1 72 ? -7.148 13.039 10.781 1 97.12 72 LEU B N 1
ATOM 2745 C CA . LEU B 1 72 ? -5.895 13.688 11.148 1 97.12 72 LEU B CA 1
ATOM 2746 C C . LEU B 1 72 ? -5.34 13.109 12.445 1 97.12 72 LEU B C 1
ATOM 2748 O O . LEU B 1 72 ? -4.125 12.938 12.586 1 97.12 72 LEU B O 1
ATOM 2752 N N . SER B 1 73 ? -6.211 12.828 13.359 1 94.81 73 SER B N 1
ATOM 2753 C CA . SER B 1 73 ? -5.785 12.281 14.641 1 94.81 73 SER B CA 1
ATOM 2754 C C . SER B 1 73 ? -5.098 10.93 14.461 1 94.81 73 SER B C 1
ATOM 2756 O O . SER B 1 73 ? -4 10.711 14.984 1 94.81 73 SER B O 1
ATOM 2758 N N . VAL B 1 74 ? -5.695 10.016 13.734 1 95 74 VAL B N 1
ATOM 2759 C CA . VAL B 1 74 ? -5.113 8.695 13.484 1 95 74 VAL B CA 1
ATOM 2760 C C . VAL B 1 74 ? -3.811 8.844 12.703 1 95 74 VAL B C 1
ATOM 2762 O O . VAL B 1 74 ? -2.814 8.195 13.016 1 95 74 VAL B O 1
ATOM 2765 N N . THR B 1 75 ? -3.854 9.664 11.68 1 97.31 75 THR B N 1
ATOM 2766 C CA . THR B 1 75 ? -2.666 9.922 10.875 1 97.31 75 THR B CA 1
ATOM 2767 C C . THR B 1 75 ? -1.548 10.516 11.727 1 97.31 75 THR B C 1
ATOM 2769 O O . THR B 1 75 ? -0.381 10.148 11.57 1 97.31 75 THR B O 1
ATOM 2772 N N . GLY B 1 76 ? -1.967 11.461 12.602 1 96.38 76 GLY B N 1
ATOM 2773 C CA . GLY B 1 76 ? -1.004 12.07 13.508 1 96.38 76 GLY B CA 1
ATOM 2774 C C . GLY B 1 76 ? -0.317 11.062 14.414 1 96.38 76 GLY B C 1
ATOM 2775 O O . GLY B 1 76 ? 0.883 11.172 14.672 1 96.38 76 GLY B O 1
ATOM 2776 N N . ASN B 1 77 ? -1.019 10.102 14.883 1 94.31 77 ASN B N 1
ATOM 2777 C CA . ASN B 1 77 ? -0.425 9.039 15.68 1 94.31 77 ASN B CA 1
ATOM 2778 C C . ASN B 1 77 ? 0.666 8.297 14.914 1 94.31 77 ASN B C 1
ATOM 2780 O O . ASN B 1 77 ? 1.711 7.965 15.477 1 94.31 77 ASN B O 1
ATOM 2784 N N . ILE B 1 78 ? 0.42 8.008 13.672 1 96.75 78 ILE B N 1
ATOM 2785 C CA . ILE B 1 78 ? 1.391 7.312 12.836 1 96.75 78 ILE B CA 1
ATOM 2786 C C . ILE B 1 78 ? 2.629 8.188 12.648 1 96.75 78 ILE B C 1
ATOM 2788 O O . ILE B 1 78 ? 3.756 7.73 12.852 1 96.75 78 ILE B O 1
ATOM 2792 N N . ILE B 1 79 ? 2.404 9.469 12.281 1 97.81 79 ILE B N 1
ATOM 2793 C CA . ILE B 1 79 ? 3.506 10.367 11.961 1 97.81 79 ILE B CA 1
ATOM 2794 C C . ILE B 1 79 ? 4.332 10.641 13.219 1 97.81 79 ILE B C 1
ATOM 2796 O O . ILE B 1 79 ? 5.562 10.664 13.164 1 97.81 79 ILE B O 1
ATOM 2800 N N . ASP B 1 80 ? 3.707 10.812 14.352 1 95.19 80 ASP B N 1
ATOM 2801 C CA . ASP B 1 80 ? 4.387 11.07 15.609 1 95.19 80 ASP B CA 1
ATOM 2802 C C . ASP B 1 80 ? 5.387 9.969 15.938 1 95.19 80 ASP B C 1
ATOM 2804 O O . ASP B 1 80 ? 6.465 10.234 16.484 1 95.19 80 ASP B O 1
ATOM 2808 N N . ASP B 1 81 ? 5.043 8.836 15.625 1 93.75 81 ASP B N 1
ATOM 2809 C CA . ASP B 1 81 ? 5.895 7.699 15.961 1 93.75 81 ASP B CA 1
ATOM 2810 C C . ASP B 1 81 ? 6.887 7.41 14.836 1 93.75 81 ASP B C 1
ATOM 2812 O O . ASP B 1 81 ? 8.086 7.246 15.078 1 93.75 81 ASP B O 1
ATOM 2816 N N . ALA B 1 82 ? 6.391 7.348 13.633 1 96 82 ALA B N 1
ATOM 2817 C CA . ALA B 1 82 ? 7.203 6.93 12.492 1 96 82 ALA B CA 1
ATOM 2818 C C . ALA B 1 82 ? 8.25 7.984 12.156 1 96 82 ALA B C 1
ATOM 2820 O O . ALA B 1 82 ? 9.344 7.652 11.688 1 96 82 ALA B O 1
ATOM 2821 N N . ALA B 1 83 ? 7.898 9.234 12.273 1 96.62 83 ALA B N 1
ATOM 2822 C CA . ALA B 1 83 ? 8.836 10.297 11.922 1 96.62 83 ALA B CA 1
ATOM 2823 C C . ALA B 1 83 ? 9.648 10.734 13.133 1 96.62 83 ALA B C 1
ATOM 2825 O O . ALA B 1 83 ? 10.398 11.711 13.062 1 96.62 83 ALA B O 1
ATOM 2826 N N . ASN B 1 84 ? 9.414 10.094 14.266 1 93.88 84 ASN B N 1
ATOM 2827 C CA . ASN B 1 84 ? 10.273 10.32 15.422 1 93.88 84 ASN B CA 1
ATOM 2828 C C . ASN B 1 84 ? 11.672 9.742 15.203 1 93.88 84 ASN B C 1
ATOM 2830 O O . ASN B 1 84 ? 11.828 8.539 15 1 93.88 84 ASN B O 1
ATOM 2834 N N . ASN B 1 85 ? 12.648 10.516 15.383 1 92.56 85 ASN B N 1
ATOM 2835 C CA . ASN B 1 85 ? 14.016 10.109 15.07 1 92.56 85 ASN B CA 1
ATOM 2836 C C . ASN B 1 85 ? 14.5 9.016 16.016 1 92.56 85 ASN B C 1
ATOM 2838 O O . ASN B 1 85 ? 15.461 8.305 15.711 1 92.56 85 ASN B O 1
ATOM 2842 N N . SER B 1 86 ? 13.867 8.828 17.109 1 90.69 86 SER B N 1
ATOM 2843 C CA . SER B 1 86 ? 14.258 7.777 18.047 1 90.69 86 SER B CA 1
ATOM 2844 C C . SER B 1 86 ? 14.109 6.395 17.422 1 90.69 86 SER B C 1
ATOM 2846 O O . SER B 1 86 ? 14.789 5.449 17.828 1 90.69 86 SER B O 1
ATOM 2848 N N . ILE B 1 87 ? 13.25 6.258 16.438 1 90.44 87 ILE B N 1
ATOM 2849 C CA . ILE B 1 87 ? 13.023 4.965 15.797 1 90.44 87 ILE B CA 1
ATOM 2850 C C . ILE B 1 87 ? 14.297 4.523 15.062 1 90.44 87 ILE B C 1
ATOM 2852 O O . ILE B 1 87 ? 14.641 3.34 15.07 1 90.44 87 ILE B O 1
ATOM 2856 N N . VAL B 1 88 ? 14.961 5.48 14.414 1 92.56 88 VAL B N 1
ATOM 2857 C CA . VAL B 1 88 ? 16.203 5.195 13.703 1 92.56 88 VAL B CA 1
ATOM 2858 C C . VAL B 1 88 ? 17.281 4.75 14.688 1 92.56 88 VAL B C 1
ATOM 2860 O O . VAL B 1 88 ? 17.969 3.76 14.453 1 92.56 88 VAL B O 1
ATOM 2863 N N . ASP B 1 89 ? 17.344 5.426 15.789 1 91.62 89 ASP B N 1
ATOM 2864 C CA . ASP B 1 89 ? 18.328 5.098 16.797 1 91.62 89 ASP B CA 1
ATOM 2865 C C . ASP B 1 89 ? 18.047 3.736 17.438 1 91.62 89 ASP B C 1
ATOM 2867 O O . ASP B 1 89 ? 18.969 2.969 17.703 1 91.62 89 ASP B O 1
ATOM 2871 N N . ASN B 1 90 ? 16.828 3.516 17.672 1 90.94 90 ASN B N 1
ATOM 2872 C CA . ASN B 1 90 ? 16.438 2.229 18.25 1 90.94 90 ASN B CA 1
ATOM 2873 C C . ASN B 1 90 ? 16.844 1.07 17.344 1 90.94 90 ASN B C 1
ATOM 2875 O O . ASN B 1 90 ? 17.312 0.035 17.812 1 90.94 90 ASN B O 1
ATOM 2879 N N . ILE B 1 91 ? 16.719 1.217 16.047 1 91.19 91 ILE B N 1
ATOM 2880 C CA . ILE B 1 91 ? 17.078 0.179 15.094 1 91.19 91 ILE B CA 1
ATOM 2881 C C . ILE B 1 91 ? 18.594 0.005 15.062 1 91.19 91 ILE B C 1
ATOM 2883 O O . ILE B 1 91 ? 19.094 -1.121 15.094 1 91.19 91 ILE B O 1
ATOM 2887 N N . LEU B 1 92 ? 19.312 1.108 15.062 1 91.62 92 LEU B N 1
ATOM 2888 C CA . LEU B 1 92 ? 20.781 1.073 15.016 1 91.62 92 LEU B CA 1
ATOM 2889 C C . LEU B 1 92 ? 21.344 0.45 16.281 1 91.62 92 LEU B C 1
ATOM 2891 O O . LEU B 1 92 ? 22.359 -0.251 16.234 1 91.62 92 LEU B O 1
ATOM 2895 N N . GLN B 1 93 ? 20.656 0.638 17.375 1 90.19 93 GLN B N 1
ATOM 2896 C CA . GLN B 1 93 ? 21.141 0.165 18.656 1 90.19 93 GLN B CA 1
ATOM 2897 C C . GLN B 1 93 ? 20.5 -1.168 19.031 1 90.19 93 GLN B C 1
ATOM 2899 O O . GLN B 1 93 ? 20.797 -1.729 20.094 1 90.19 93 GLN B O 1
ATOM 2904 N N . HIS B 1 94 ? 19.562 -1.693 18.219 1 84.94 94 HIS B N 1
ATOM 2905 C CA . HIS B 1 94 ? 18.875 -2.957 18.453 1 84.94 94 HIS B CA 1
ATOM 2906 C C . HIS B 1 94 ? 18.078 -2.908 19.734 1 84.94 94 HIS B C 1
ATOM 2908 O O . HIS B 1 94 ? 18.094 -3.855 20.531 1 84.94 94 HIS B O 1
ATOM 2914 N N . THR B 1 95 ? 17.5 -1.744 19.953 1 81.5 95 THR B N 1
ATOM 2915 C CA . THR B 1 95 ? 16.625 -1.584 21.094 1 81.5 95 THR B CA 1
ATOM 2916 C C . THR B 1 95 ? 15.188 -1.943 20.734 1 81.5 95 THR B C 1
ATOM 2918 O O . THR B 1 95 ? 14.68 -1.507 19.703 1 81.5 95 THR B O 1
ATOM 2921 N N . ALA B 1 96 ? 14.547 -2.705 21.594 1 75.94 96 ALA B N 1
ATOM 2922 C CA . ALA B 1 96 ? 13.172 -3.115 21.328 1 75.94 96 ALA B CA 1
ATOM 2923 C C . ALA B 1 96 ? 12.219 -1.924 21.422 1 75.94 96 ALA B C 1
ATOM 2925 O O . ALA B 1 96 ? 12.414 -1.022 22.234 1 75.94 96 ALA B O 1
ATOM 2926 N N . PRO B 1 97 ? 11.258 -1.938 20.516 1 74.56 97 PRO B N 1
ATOM 2927 C CA . PRO B 1 97 ? 10.281 -0.85 20.578 1 74.56 97 PRO B CA 1
ATOM 2928 C C . PRO B 1 97 ? 9.422 -0.891 21.828 1 74.56 97 PRO B C 1
ATOM 2930 O O . PRO B 1 97 ? 9.32 -1.937 22.484 1 74.56 97 PRO B O 1
ATOM 2933 N N . ASP B 1 98 ? 8.977 0.288 22.156 1 70.44 98 ASP B N 1
ATOM 2934 C CA . ASP B 1 98 ? 8.031 0.391 23.266 1 70.44 98 ASP B CA 1
ATOM 2935 C C . ASP B 1 98 ? 6.715 -0.299 22.922 1 70.44 98 ASP B C 1
ATOM 2937 O O . ASP B 1 98 ? 6 0.133 22.016 1 70.44 98 ASP B O 1
ATOM 2941 N N . MET B 1 99 ? 6.449 -1.363 23.625 1 66.69 99 MET B N 1
ATOM 2942 C CA . MET B 1 99 ? 5.27 -2.166 23.328 1 66.69 99 MET B CA 1
ATOM 2943 C C . MET B 1 99 ? 4.113 -1.805 24.25 1 66.69 99 MET B C 1
ATOM 2945 O O . MET B 1 99 ? 3.184 -2.594 24.422 1 66.69 99 MET B O 1
ATOM 2949 N N . THR B 1 100 ? 4.176 -0.622 24.703 1 68.06 100 THR B N 1
ATOM 2950 C CA . THR B 1 100 ? 3.055 -0.214 25.547 1 68.06 100 THR B CA 1
ATOM 2951 C C . THR B 1 100 ? 1.75 -0.24 24.75 1 68.06 100 THR B C 1
ATOM 2953 O O . THR B 1 100 ? 1.695 0.243 23.609 1 68.06 100 THR B O 1
ATOM 2956 N N . VAL B 1 101 ? 0.887 -0.964 25.391 1 63.91 101 VAL B N 1
ATOM 2957 C CA . VAL B 1 101 ? -0.418 -1.16 24.766 1 63.91 101 VAL B CA 1
ATOM 2958 C C . VAL B 1 101 ? -1.102 0.19 24.562 1 63.91 101 VAL B C 1
ATOM 2960 O O . VAL B 1 101 ? -1.198 0.991 25.5 1 63.91 101 VAL B O 1
ATOM 2963 N N . TYR B 1 102 ? -1.302 0.436 23.391 1 69 102 TYR B N 1
ATOM 2964 C CA . TYR B 1 102 ? -1.995 1.66 23.016 1 69 102 TYR B CA 1
ATOM 2965 C C . TYR B 1 102 ? -3.484 1.406 22.828 1 69 102 TYR B C 1
ATOM 2967 O O . TYR B 1 102 ? -3.879 0.57 22 1 69 102 TYR B O 1
ATOM 2975 N N . ASP B 1 103 ? -4.215 1.976 23.672 1 66.5 103 ASP B N 1
ATOM 2976 C CA . ASP B 1 103 ? -5.668 1.864 23.578 1 66.5 103 ASP B CA 1
ATOM 2977 C C . ASP B 1 103 ? -6.23 2.887 22.594 1 66.5 103 ASP B C 1
ATOM 2979 O O . ASP B 1 103 ? -6.203 4.09 22.859 1 66.5 103 ASP B O 1
ATOM 2983 N N . SER B 1 104 ? -6.414 2.42 21.469 1 69.88 104 SER B N 1
ATOM 2984 C CA . SER B 1 104 ? -6.953 3.336 20.469 1 69.88 104 SER B CA 1
ATOM 2985 C C . SER B 1 104 ? -8.406 3.006 20.156 1 69.88 104 SER B C 1
ATOM 2987 O O . SER B 1 104 ? -8.867 1.889 20.391 1 69.88 104 SER B O 1
ATOM 2989 N N . ASP B 1 105 ? -9.031 4.086 19.797 1 74 105 ASP B N 1
ATOM 2990 C CA . ASP B 1 105 ? -10.375 3.906 19.266 1 74 105 ASP B CA 1
ATOM 2991 C C . ASP B 1 105 ? -10.336 3.246 17.891 1 74 105 ASP B C 1
ATOM 2993 O O . ASP B 1 105 ? -9.828 3.83 16.922 1 74 105 ASP B O 1
ATOM 2997 N N . ASP B 1 106 ? -10.773 2.064 17.922 1 78.88 106 ASP B N 1
ATOM 2998 C CA . ASP B 1 106 ? -10.711 1.319 16.672 1 78.88 106 ASP B CA 1
ATOM 2999 C C . ASP B 1 106 ? -12.031 1.422 15.906 1 78.88 106 ASP B C 1
ATOM 3001 O O . ASP B 1 106 ? -12.32 0.586 15.047 1 78.88 106 ASP B O 1
ATOM 3005 N N . ASN B 1 107 ? -12.805 2.477 16.234 1 83.25 107 ASN B N 1
ATOM 3006 C CA . ASN B 1 107 ? -14.086 2.623 15.562 1 83.25 107 ASN B CA 1
ATOM 3007 C C . ASN B 1 107 ? -13.977 3.525 14.336 1 83.25 107 ASN B C 1
ATOM 3009 O O . ASN B 1 107 ? -14.914 3.623 13.547 1 83.25 107 ASN B O 1
ATOM 3013 N N . PHE B 1 108 ? -12.859 4.078 14.227 1 89.94 108 PHE B N 1
ATOM 3014 C CA . PHE B 1 108 ? -12.664 4.961 13.086 1 89.94 108 PHE B CA 1
ATOM 3015 C C . PHE B 1 108 ? -12.602 4.16 11.789 1 89.94 108 PHE B C 1
ATOM 3017 O O . PHE B 1 108 ? -11.867 3.17 11.703 1 89.94 108 PHE B O 1
ATOM 3024 N N . ILE B 1 109 ? -13.43 4.574 10.836 1 90.25 109 ILE B N 1
ATOM 3025 C CA . ILE B 1 109 ? -13.406 3.961 9.508 1 90.25 109 ILE B CA 1
ATOM 3026 C C . ILE B 1 109 ? -12.773 4.922 8.508 1 90.25 109 ILE B C 1
ATOM 3028 O O . ILE B 1 109 ? -13.352 5.957 8.18 1 90.25 109 ILE B O 1
ATOM 3032 N N . SER B 1 110 ? -11.672 4.57 8.031 1 92.25 110 SER B N 1
ATOM 3033 C CA . SER B 1 110 ? -10.922 5.41 7.102 1 92.25 110 SER B CA 1
ATOM 3034 C C . SER B 1 110 ? -11.469 5.293 5.684 1 92.25 110 SER B C 1
ATOM 3036 O O . SER B 1 110 ? -12.016 4.254 5.309 1 92.25 110 SER B O 1
ATOM 3038 N N . PRO B 1 111 ? -11.383 6.383 4.941 1 91.38 111 PRO B N 1
ATOM 3039 C CA . PRO B 1 111 ? -11.664 6.27 3.508 1 91.38 111 PRO B CA 1
ATOM 3040 C C . PRO B 1 111 ? -10.539 5.594 2.732 1 91.38 111 PRO B C 1
ATOM 3042 O O . PRO B 1 111 ? -9.906 6.223 1.88 1 91.38 111 PRO B O 1
ATOM 3045 N N . LEU B 1 112 ? -10.414 4.328 2.941 1 91.62 112 LEU B N 1
ATOM 3046 C CA . LEU B 1 112 ? -9.234 3.578 2.525 1 91.62 112 LEU B CA 1
ATOM 3047 C C . LEU B 1 112 ? -9.117 3.549 1.006 1 91.62 112 LEU B C 1
ATOM 3049 O O . LEU B 1 112 ? -8.016 3.686 0.461 1 91.62 112 LEU B O 1
ATOM 3053 N N . CYS B 1 113 ? -10.203 3.371 0.276 1 88.12 113 CYS B N 1
ATOM 3054 C CA . CYS B 1 113 ? -10.156 3.326 -1.182 1 88.12 113 CYS B CA 1
ATOM 3055 C C . CYS B 1 113 ? -9.594 4.625 -1.747 1 88.12 113 CYS B C 1
ATOM 3057 O O . CYS B 1 113 ? -8.758 4.605 -2.654 1 88.12 113 CYS B O 1
ATOM 3059 N N . LEU B 1 114 ? -10.047 5.676 -1.167 1 91.19 114 LEU B N 1
ATOM 3060 C CA . LEU B 1 114 ? -9.562 6.984 -1.598 1 91.19 114 LEU B CA 1
ATOM 3061 C C . LEU B 1 114 ? -8.094 7.164 -1.231 1 91.19 114 LEU B C 1
ATOM 3063 O O . LEU B 1 114 ? -7.305 7.656 -2.041 1 91.19 114 LEU B O 1
ATOM 3067 N N . LEU B 1 115 ? -7.73 6.777 -0.029 1 94.19 115 LEU B N 1
ATOM 3068 C CA . LEU B 1 115 ? -6.348 6.906 0.415 1 94.19 115 LEU B CA 1
ATOM 3069 C C . LEU B 1 115 ? -5.41 6.109 -0.49 1 94.19 115 LEU B C 1
ATOM 3071 O O . LEU B 1 115 ? -4.348 6.602 -0.876 1 94.19 115 LEU B O 1
ATOM 3075 N N . LYS B 1 116 ? -5.805 4.938 -0.814 1 90.94 116 LYS B N 1
ATOM 3076 C CA . LYS B 1 116 ? -4.996 4.113 -1.71 1 90.94 116 LYS B CA 1
ATOM 3077 C C . LYS B 1 116 ? -4.855 4.766 -3.082 1 90.94 116 LYS B C 1
ATOM 3079 O O . LYS B 1 116 ? -3.781 4.73 -3.684 1 90.94 116 LYS B O 1
ATOM 3084 N N . SER B 1 117 ? -5.914 5.301 -3.518 1 91.5 117 SER B N 1
ATOM 3085 C CA . SER B 1 117 ? -5.895 5.965 -4.816 1 91.5 117 SER B CA 1
ATOM 3086 C C . SER B 1 117 ? -4.93 7.145 -4.82 1 91.5 117 SER B C 1
ATOM 3088 O O . SER B 1 117 ? -4.215 7.371 -5.801 1 91.5 117 SER B O 1
ATOM 3090 N N . ILE B 1 118 ? -4.898 7.922 -3.754 1 94.25 118 ILE B N 1
ATOM 3091 C CA . ILE B 1 118 ? -3.982 9.047 -3.617 1 94.25 118 ILE B CA 1
ATOM 3092 C C . ILE B 1 118 ? -2.545 8.539 -3.537 1 94.25 118 ILE B C 1
ATOM 3094 O O . ILE B 1 118 ? -1.648 9.094 -4.18 1 94.25 118 ILE B O 1
ATOM 3098 N N . SER B 1 119 ? -2.393 7.492 -2.746 1 93.38 119 SER B N 1
ATOM 3099 C CA . SER B 1 119 ? -1.066 6.902 -2.609 1 93.38 119 SER B CA 1
ATOM 3100 C C . SER B 1 119 ? -0.529 6.434 -3.959 1 93.38 119 SER B C 1
ATOM 3102 O O . SER B 1 119 ? 0.67 6.539 -4.223 1 93.38 119 SER B O 1
ATOM 3104 N N . CYS B 1 120 ? -1.39 5.926 -4.758 1 90.19 120 CYS B N 1
ATOM 3105 C CA . CYS B 1 120 ? -1 5.488 -6.094 1 90.19 120 CYS B CA 1
ATOM 3106 C C . CYS B 1 120 ? -0.493 6.656 -6.926 1 90.19 120 CYS B C 1
ATOM 3108 O O . CYS B 1 120 ? 0.482 6.523 -7.668 1 90.19 120 CYS B O 1
ATOM 3110 N N . GLN B 1 121 ? -1.114 7.781 -6.793 1 90.25 121 GLN B N 1
ATOM 3111 C CA . GLN B 1 121 ? -0.663 8.969 -7.512 1 90.25 121 GLN B CA 1
ATOM 3112 C C . GLN B 1 121 ? 0.699 9.438 -7.008 1 90.25 121 GLN B C 1
ATOM 3114 O O . GLN B 1 121 ? 1.548 9.859 -7.793 1 90.25 121 GLN B O 1
ATOM 3119 N N . MET B 1 122 ? 0.882 9.281 -5.754 1 91.5 122 MET B N 1
ATOM 3120 C CA . MET B 1 122 ? 2.127 9.727 -5.137 1 91.5 122 MET B CA 1
ATOM 3121 C C . MET B 1 122 ? 3.299 8.859 -5.582 1 91.5 122 MET B C 1
ATOM 3123 O O . MET B 1 122 ? 4.418 9.352 -5.746 1 91.5 122 MET B O 1
ATOM 3127 N N . SER B 1 123 ? 2.998 7.609 -5.805 1 83.38 123 SER B N 1
ATOM 3128 C CA . SER B 1 123 ? 4.062 6.656 -6.094 1 83.38 123 SER B CA 1
ATOM 3129 C C . SER B 1 123 ? 4.125 6.328 -7.582 1 83.38 123 SER B C 1
ATOM 3131 O O . SER B 1 123 ? 4.797 5.375 -7.984 1 83.38 123 SER B O 1
ATOM 3133 N N . SER B 1 124 ? 3.471 6.984 -8.273 1 79.25 124 SER B N 1
ATOM 3134 C CA . SER B 1 124 ? 3.373 6.684 -9.703 1 79.25 124 SER B CA 1
ATOM 3135 C C . SER B 1 124 ? 4.75 6.645 -10.352 1 79.25 124 SER B C 1
ATOM 3137 O O . SER B 1 124 ? 5.57 7.543 -10.141 1 79.25 124 SER B O 1
ATOM 3139 N N . CYS B 1 125 ? 4.969 5.555 -10.891 1 70.12 125 CYS B N 1
ATOM 3140 C CA . CYS B 1 125 ? 6.191 5.344 -11.656 1 70.12 125 CYS B CA 1
ATOM 3141 C C . CYS B 1 125 ? 5.871 4.957 -13.094 1 70.12 125 CYS B C 1
ATOM 3143 O O . CYS B 1 125 ? 4.809 4.398 -13.367 1 70.12 125 CYS B O 1
ATOM 3145 N N . ARG B 1 126 ? 6.645 5.52 -13.906 1 61.41 126 ARG B N 1
ATOM 3146 C CA . ARG B 1 126 ? 6.578 5.176 -15.32 1 61.41 126 ARG B CA 1
ATOM 3147 C C . ARG B 1 126 ? 7.922 4.652 -15.828 1 61.41 126 ARG B C 1
ATOM 3149 O O . ARG B 1 126 ? 8.938 5.344 -15.719 1 61.41 126 ARG B O 1
ATOM 3156 N N . ASP B 1 127 ? 7.742 3.377 -16.359 1 57.03 127 ASP B N 1
ATOM 3157 C CA . ASP B 1 127 ? 8.914 2.744 -16.953 1 57.03 127 ASP B CA 1
ATOM 3158 C C . ASP B 1 127 ? 10.07 2.672 -15.953 1 57.03 127 ASP B C 1
ATOM 3160 O O . ASP B 1 127 ? 11.211 2.994 -16.281 1 57.03 127 ASP B O 1
ATOM 3164 N N . GLY B 1 128 ? 9.672 2.5 -14.859 1 60.25 128 GLY B N 1
ATOM 3165 C CA . GLY B 1 128 ? 10.695 2.316 -13.844 1 60.25 128 GLY B CA 1
ATOM 3166 C C . GLY B 1 128 ? 11.125 3.613 -13.188 1 60.25 128 GLY B C 1
ATOM 3167 O O . GLY B 1 128 ? 11.906 3.604 -12.234 1 60.25 128 GLY B O 1
ATOM 3168 N N . GLU B 1 129 ? 10.578 4.734 -13.844 1 67.12 129 GLU B N 1
ATOM 3169 C CA . GLU B 1 129 ? 10.938 6.027 -13.273 1 67.12 129 GLU B CA 1
ATOM 3170 C C . GLU B 1 129 ? 9.727 6.719 -12.656 1 67.12 129 GLU B C 1
ATOM 3172 O O . GLU B 1 129 ? 8.602 6.531 -13.117 1 67.12 129 GLU B O 1
ATOM 3177 N N . GLN B 1 130 ? 10.078 7.434 -11.711 1 70.38 130 GLN B N 1
ATOM 3178 C CA . GLN B 1 130 ? 9 8.188 -11.078 1 70.38 130 GLN B CA 1
ATOM 3179 C C . GLN B 1 130 ? 8.555 9.359 -11.945 1 70.38 130 GLN B C 1
ATOM 3181 O O . GLN B 1 130 ? 9.391 10.031 -12.562 1 70.38 130 GLN B O 1
ATOM 3186 N N . VAL B 1 131 ? 7.281 9.523 -12.047 1 79 131 VAL B N 1
ATOM 3187 C CA . VAL B 1 131 ? 6.699 10.688 -12.703 1 79 131 VAL B CA 1
ATOM 3188 C C . VAL B 1 131 ? 7.168 11.961 -12.008 1 79 131 VAL B C 1
ATOM 3190 O O . VAL B 1 131 ? 7.465 11.953 -10.812 1 79 131 VAL B O 1
ATOM 3193 N N . SER B 1 132 ? 7.242 13.062 -12.734 1 85.5 132 SER B N 1
ATOM 3194 C CA . SER B 1 132 ? 7.738 14.32 -12.172 1 85.5 132 SER B CA 1
ATOM 3195 C C . SER B 1 132 ? 6.871 14.781 -11.008 1 85.5 132 SER B C 1
ATOM 3197 O O . SER B 1 132 ? 5.676 14.484 -10.961 1 85.5 132 SER B O 1
ATOM 3199 N N . LEU B 1 133 ? 7.469 15.523 -10.117 1 88.69 133 LEU B N 1
ATOM 3200 C CA . LEU B 1 133 ? 6.836 15.953 -8.875 1 88.69 133 LEU B CA 1
ATOM 3201 C C . LEU B 1 133 ? 5.633 16.844 -9.156 1 88.69 133 LEU B C 1
ATOM 3203 O O . LEU B 1 133 ? 4.551 16.625 -8.609 1 88.69 133 LEU B O 1
ATOM 3207 N N . PRO B 1 134 ? 5.66 17.828 -10.062 1 87.19 134 PRO B N 1
ATOM 3208 C CA . PRO B 1 134 ? 4.52 18.703 -10.312 1 87.19 134 PRO B CA 1
ATOM 3209 C C . PRO B 1 134 ? 3.318 17.969 -10.898 1 87.19 134 PRO B C 1
ATOM 3211 O O . PRO B 1 134 ? 2.174 18.266 -10.555 1 87.19 134 PRO B O 1
ATOM 3214 N N . LEU B 1 135 ? 3.607 17.031 -11.742 1 89.06 135 LEU B N 1
ATOM 3215 C CA . LEU B 1 135 ? 2.521 16.281 -12.352 1 89.06 135 LEU B CA 1
ATOM 3216 C C . LEU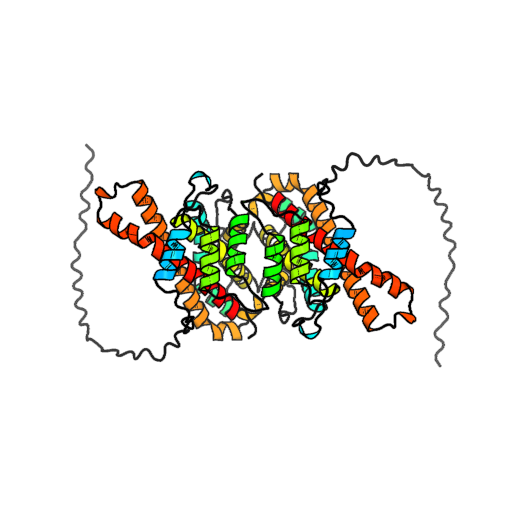 B 1 135 ? 1.812 15.414 -11.32 1 89.06 135 LEU B C 1
ATOM 3218 O O . LEU B 1 135 ? 0.586 15.273 -11.352 1 89.06 135 LEU B O 1
ATOM 3222 N N . ARG B 1 136 ? 2.57 14.82 -10.438 1 93 136 ARG B N 1
ATOM 3223 C CA . ARG B 1 136 ? 1.976 14.023 -9.367 1 93 136 ARG B CA 1
ATOM 3224 C C . ARG B 1 136 ? 1.153 14.891 -8.422 1 93 136 ARG B C 1
ATOM 3226 O O . ARG B 1 136 ? 0.056 14.508 -8.016 1 93 136 ARG B O 1
ATOM 3233 N N . THR B 1 137 ? 1.706 16.062 -8.156 1 93.81 137 THR B N 1
ATOM 3234 C CA . THR B 1 137 ? 0.978 16.984 -7.297 1 93.81 137 THR B CA 1
ATOM 3235 C C . THR B 1 137 ? -0.331 17.422 -7.953 1 93.81 137 THR B C 1
ATOM 3237 O O . THR B 1 137 ? -1.381 17.422 -7.309 1 93.81 137 THR B O 1
ATOM 3240 N N . GLU B 1 138 ? -0.267 17.766 -9.195 1 92.81 138 GLU B N 1
ATOM 3241 C CA . GLU B 1 138 ? -1.455 18.172 -9.938 1 92.81 138 GLU B CA 1
ATOM 3242 C C . GLU B 1 138 ? -2.49 17.047 -9.984 1 92.81 138 GLU B C 1
ATOM 3244 O O . GLU B 1 138 ? -3.689 17.297 -9.859 1 92.81 138 GLU B O 1
ATOM 3249 N N . ALA B 1 139 ? -2.037 15.844 -10.195 1 92.75 139 ALA B N 1
ATOM 3250 C CA . ALA B 1 139 ? -2.939 14.695 -10.242 1 92.75 139 ALA B CA 1
ATOM 3251 C C . ALA B 1 139 ? -3.699 14.539 -8.93 1 92.75 139 ALA B C 1
ATOM 3253 O O . ALA B 1 139 ? -4.883 14.195 -8.93 1 92.75 139 ALA B O 1
ATOM 3254 N N . ILE B 1 140 ? -3.064 14.773 -7.832 1 95.5 140 ILE B N 1
ATOM 3255 C CA . ILE B 1 140 ? -3.699 14.664 -6.523 1 95.5 140 ILE B CA 1
ATOM 3256 C C . ILE B 1 140 ? -4.746 15.766 -6.367 1 95.5 140 ILE B C 1
ATOM 3258 O O . ILE B 1 140 ? -5.855 15.516 -5.887 1 95.5 140 ILE B O 1
ATOM 3262 N N . PHE B 1 141 ? -4.449 16.953 -6.832 1 94.88 141 PHE B N 1
ATOM 3263 C CA . PHE B 1 141 ? -5.406 18.062 -6.781 1 94.88 141 PHE B CA 1
ATOM 3264 C C . PHE B 1 141 ? -6.645 17.734 -7.609 1 94.88 141 PHE B C 1
ATOM 3266 O O . PHE B 1 141 ? -7.773 17.984 -7.176 1 94.88 141 PHE B O 1
ATOM 3273 N N . LYS B 1 142 ? -6.406 17.188 -8.727 1 92.75 142 LYS B N 1
ATOM 3274 C CA . LYS B 1 142 ? -7.523 16.812 -9.594 1 92.75 142 LYS B CA 1
ATOM 3275 C C . LYS B 1 142 ? -8.406 15.766 -8.938 1 92.75 142 LYS B C 1
ATOM 3277 O O . LYS B 1 142 ? -9.633 15.844 -9.008 1 92.75 142 LYS B O 1
ATOM 3282 N N . LYS B 1 143 ? -7.793 14.891 -8.289 1 91.94 143 LYS B N 1
ATOM 3283 C CA . LYS B 1 143 ? -8.516 13.812 -7.629 1 91.94 143 LYS B CA 1
ATOM 3284 C C . LYS B 1 143 ? -9.312 14.328 -6.438 1 91.94 143 LYS B C 1
ATOM 3286 O O . LYS B 1 143 ? -10.398 13.82 -6.145 1 91.94 143 LYS B O 1
ATOM 3291 N N . LEU B 1 144 ? -8.781 15.328 -5.805 1 94.19 144 LEU B N 1
ATOM 3292 C CA . LEU B 1 144 ? -9.383 15.805 -4.562 1 94.19 144 LEU B CA 1
ATOM 3293 C C . LEU B 1 144 ? -10.156 17.094 -4.801 1 94.19 144 LEU B C 1
ATOM 3295 O O . LEU B 1 144 ? -10.406 17.859 -3.859 1 94.19 144 LEU B O 1
ATOM 3299 N N . LYS B 1 145 ? -10.57 17.375 -5.992 1 93.94 145 LYS B N 1
ATOM 3300 C CA . LYS B 1 145 ? -11.141 18.656 -6.391 1 93.94 145 LYS B CA 1
ATOM 3301 C C . LYS B 1 145 ? -12.422 18.953 -5.613 1 93.94 145 LYS B C 1
ATOM 3303 O O . LYS B 1 145 ? -12.75 20.109 -5.367 1 93.94 145 LYS B O 1
ATOM 3308 N N . LYS B 1 146 ? -13.094 17.938 -5.152 1 92.75 146 LYS B N 1
ATOM 3309 C CA . LYS B 1 146 ? -14.406 18.125 -4.535 1 92.75 146 LYS B CA 1
ATOM 3310 C C . LYS B 1 146 ? -14.281 18.25 -3.02 1 92.75 146 LYS B C 1
ATOM 3312 O O . LYS B 1 146 ? -15.281 18.453 -2.324 1 92.75 146 LYS B O 1
ATOM 3317 N N . PHE B 1 147 ? -13.133 18.203 -2.502 1 93.31 147 PHE B N 1
ATOM 3318 C CA . PHE B 1 147 ? -12.914 18.25 -1.061 1 93.31 147 PHE B CA 1
ATOM 3319 C C . PHE B 1 147 ? -12.492 19.641 -0.622 1 93.31 147 PHE B C 1
ATOM 3321 O O . PHE B 1 147 ? -11.984 20.438 -1.43 1 93.31 147 PHE B O 1
ATOM 3328 N N . SER B 1 148 ? -12.703 19.984 0.591 1 92.75 148 SER B N 1
ATOM 3329 C CA . SER B 1 148 ? -12.242 21.25 1.171 1 92.75 148 SER B CA 1
ATOM 3330 C C . SER B 1 148 ? -10.719 21.281 1.252 1 92.75 148 SER B C 1
ATOM 3332 O O . SER B 1 148 ? -10.055 20.25 1.094 1 92.75 148 SER B O 1
ATOM 3334 N N . TRP B 1 149 ? -10.18 22.422 1.51 1 92.88 149 TRP B N 1
ATOM 3335 C CA . TRP B 1 149 ? -8.734 22.609 1.534 1 92.88 149 TRP B CA 1
ATOM 3336 C C . TRP B 1 149 ? -8.094 21.75 2.633 1 92.88 149 TRP B C 1
ATOM 3338 O O . TRP B 1 149 ? -7.094 21.078 2.4 1 92.88 149 TRP B O 1
ATOM 3348 N N . GLU B 1 150 ? -8.703 21.812 3.809 1 93.88 150 GLU B N 1
ATOM 3349 C CA . GLU B 1 150 ? -8.125 21.047 4.906 1 93.88 150 GLU B CA 1
ATOM 3350 C C . GLU B 1 150 ? -8.219 19.547 4.637 1 93.88 150 GLU B C 1
ATOM 3352 O O . GLU B 1 150 ? -7.301 18.797 4.969 1 93.88 150 GLU B O 1
ATOM 3357 N N . ALA B 1 151 ? -9.305 19.156 3.994 1 95.44 151 ALA B N 1
ATOM 3358 C CA . ALA B 1 151 ? -9.484 17.75 3.678 1 95.44 151 ALA B CA 1
ATOM 3359 C C . ALA B 1 151 ? -8.445 17.266 2.67 1 95.44 151 ALA B C 1
ATOM 3361 O O . ALA B 1 151 ? -7.922 16.156 2.781 1 95.44 151 ALA B O 1
ATOM 3362 N N . LYS B 1 152 ? -8.109 18.094 1.69 1 96.62 152 LYS B N 1
ATOM 3363 C CA . LYS B 1 152 ? -7.086 17.75 0.709 1 96.62 152 LYS B CA 1
ATOM 3364 C C . LYS B 1 152 ? -5.75 17.453 1.386 1 96.62 152 LYS B C 1
ATOM 3366 O O . LYS B 1 152 ? -5.09 16.469 1.077 1 96.62 152 LYS B O 1
ATOM 3371 N N . ALA B 1 153 ? -5.414 18.344 2.275 1 97.62 153 ALA B N 1
ATOM 3372 C CA . ALA B 1 153 ? -4.129 18.219 2.963 1 97.62 153 ALA B CA 1
ATOM 3373 C C . ALA B 1 153 ? -4.105 16.984 3.854 1 97.62 153 ALA B C 1
ATOM 3375 O O . ALA B 1 153 ? -3.152 16.203 3.816 1 97.62 153 ALA B O 1
ATOM 3376 N N . VAL B 1 154 ? -5.168 16.766 4.59 1 98 154 VAL B N 1
ATOM 3377 C CA . VAL B 1 154 ? -5.227 15.664 5.547 1 98 154 VAL B CA 1
ATOM 3378 C C . VAL B 1 154 ? -5.285 14.336 4.797 1 98 154 VAL B C 1
ATOM 3380 O O . VAL B 1 154 ? -4.605 13.375 5.168 1 98 154 VAL B O 1
ATOM 3383 N N . LEU B 1 155 ? -6.031 14.289 3.742 1 97.69 155 LEU B N 1
ATOM 3384 C CA . LEU B 1 155 ? -6.133 13.078 2.93 1 97.69 155 LEU B CA 1
ATOM 3385 C C . LEU B 1 155 ? -4.777 12.719 2.336 1 97.69 155 LEU B C 1
ATOM 3387 O O . LEU B 1 155 ? -4.391 11.547 2.332 1 97.69 155 LEU B O 1
ATOM 3391 N N . THR B 1 156 ? -4.086 13.672 1.881 1 98.38 156 THR B N 1
ATOM 3392 C CA . THR B 1 156 ? -2.777 13.422 1.288 1 98.38 156 THR B CA 1
ATOM 3393 C C . THR B 1 156 ? -1.798 12.906 2.34 1 98.38 156 THR B C 1
ATOM 3395 O O . THR B 1 156 ? -1.059 11.953 2.094 1 98.38 156 THR B O 1
ATOM 3398 N N . LEU B 1 157 ? -1.838 13.547 3.477 1 98.69 157 LEU B N 1
ATOM 3399 C CA . LEU B 1 157 ? -0.961 13.109 4.555 1 98.69 157 LEU B CA 1
ATOM 3400 C C . LEU B 1 157 ? -1.306 11.688 4.988 1 98.69 157 LEU B C 1
ATOM 3402 O O . LEU B 1 157 ? -0.411 10.883 5.27 1 98.69 157 LEU B O 1
ATOM 3406 N N . ALA B 1 158 ? -2.594 11.453 5.109 1 98.38 158 ALA B N 1
ATOM 3407 C CA . ALA B 1 158 ? -3.039 10.125 5.508 1 98.38 158 ALA B CA 1
ATOM 3408 C C . ALA B 1 158 ? -2.602 9.07 4.492 1 98.38 158 ALA B C 1
ATOM 3410 O O . ALA B 1 158 ? -2.15 7.988 4.871 1 98.38 158 ALA B O 1
ATOM 3411 N N . ALA B 1 159 ? -2.754 9.352 3.234 1 97.56 159 ALA B N 1
ATOM 3412 C CA . ALA B 1 159 ? -2.301 8.445 2.184 1 97.56 159 ALA B CA 1
ATOM 3413 C C . ALA B 1 159 ? -0.8 8.195 2.287 1 97.56 159 ALA B C 1
ATOM 3415 O O . ALA B 1 159 ? -0.34 7.062 2.102 1 97.56 159 ALA B O 1
ATOM 3416 N N . PHE B 1 160 ? -0.074 9.219 2.547 1 98.19 160 PHE B N 1
ATOM 3417 C CA . PHE B 1 160 ? 1.366 9.125 2.754 1 98.19 160 PHE B CA 1
ATOM 3418 C C . PHE B 1 160 ? 1.68 8.258 3.967 1 98.19 160 PHE B C 1
ATOM 3420 O O . PHE B 1 160 ? 2.602 7.438 3.93 1 98.19 160 PHE B O 1
ATOM 3427 N N . ALA B 1 161 ? 0.95 8.438 4.988 1 97.94 161 ALA B N 1
ATOM 3428 C CA . ALA B 1 161 ? 1.169 7.727 6.242 1 97.94 161 ALA B CA 1
ATOM 3429 C C . ALA B 1 161 ? 0.953 6.227 6.066 1 97.94 161 ALA B C 1
ATOM 3431 O O . ALA B 1 161 ? 1.571 5.418 6.766 1 97.94 161 ALA B O 1
ATOM 3432 N N . LEU B 1 162 ? 0.132 5.805 5.137 1 95.75 162 LEU B N 1
ATOM 3433 C CA . LEU B 1 162 ? -0.085 4.387 4.863 1 95.75 162 LEU B CA 1
ATOM 3434 C C . LEU B 1 162 ? 1.231 3.689 4.535 1 95.75 162 LEU B C 1
ATOM 3436 O O . LEU B 1 162 ? 1.532 2.631 5.094 1 95.75 162 LEU B O 1
ATOM 3440 N N . GLU B 1 163 ? 1.942 4.324 3.699 1 94.12 163 GLU B N 1
ATOM 3441 C CA . GLU B 1 163 ? 3.188 3.719 3.238 1 94.12 163 GLU B CA 1
ATOM 3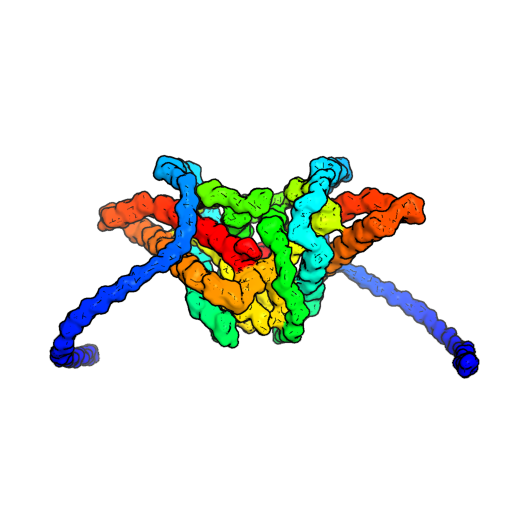442 C C . GLU B 1 163 ? 4.328 3.994 4.215 1 94.12 163 GLU B C 1
ATOM 3444 O O . GLU B 1 163 ? 5.109 3.094 4.531 1 94.12 163 GLU B O 1
ATOM 3449 N N . TYR B 1 164 ? 4.395 5.23 4.652 1 96.88 164 TYR B N 1
ATOM 3450 C CA . TYR B 1 164 ? 5.469 5.648 5.543 1 96.88 164 TYR B CA 1
ATOM 3451 C C . TYR B 1 164 ? 5.391 4.91 6.875 1 96.88 164 TYR B C 1
ATOM 3453 O O . TYR B 1 164 ? 6.398 4.414 7.379 1 96.88 164 TYR B O 1
ATOM 3461 N N . GLY B 1 165 ? 4.176 4.898 7.438 1 96.38 165 GLY B N 1
AT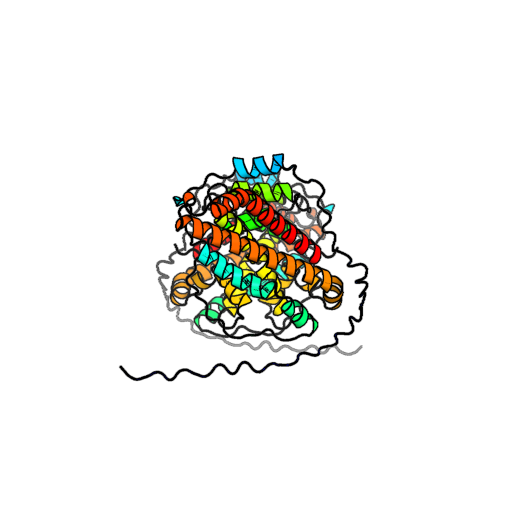OM 3462 C CA . GLY B 1 165 ? 3.965 4.148 8.664 1 96.38 165 GLY B CA 1
ATOM 3463 C C . GLY B 1 165 ? 4.234 2.662 8.516 1 96.38 165 GLY B C 1
ATOM 3464 O O . GLY B 1 165 ? 4.82 2.037 9.398 1 96.38 165 GLY B O 1
ATOM 3465 N N . ASP B 1 166 ? 3.77 2.16 7.41 1 94.62 166 ASP B N 1
ATOM 3466 C CA . ASP B 1 166 ? 3.973 0.746 7.109 1 94.62 166 ASP B CA 1
ATOM 3467 C C . ASP B 1 166 ? 5.461 0.401 7.07 1 94.62 166 ASP B C 1
ATOM 3469 O O . ASP B 1 166 ? 5.879 -0.619 7.621 1 94.62 166 ASP B O 1
ATOM 3473 N N . PHE B 1 167 ? 6.266 1.196 6.457 1 95.56 167 PHE B N 1
ATOM 3474 C CA . PHE B 1 167 ? 7.703 0.968 6.367 1 95.56 167 PHE B CA 1
ATOM 3475 C C . PHE B 1 167 ? 8.328 0.916 7.754 1 95.56 167 PHE B C 1
ATOM 3477 O O . PHE B 1 167 ? 9.062 -0.021 8.078 1 95.56 167 PHE B O 1
ATOM 3484 N N . TRP B 1 168 ? 8.047 1.87 8.516 1 95.12 168 TRP B N 1
ATOM 3485 C CA . TRP B 1 168 ? 8.766 2.012 9.773 1 95.12 168 TRP B CA 1
ATOM 3486 C C . TRP B 1 168 ? 8.273 0.998 10.805 1 95.12 168 TRP B C 1
ATOM 3488 O O . TRP B 1 168 ? 9.047 0.53 11.641 1 95.12 168 TRP B O 1
ATOM 3498 N N . HIS B 1 169 ? 6.98 0.684 10.758 1 92.94 169 HIS B N 1
ATOM 3499 C CA . HIS B 1 169 ? 6.57 -0.366 11.688 1 92.94 169 HIS B CA 1
ATOM 3500 C C . HIS B 1 169 ? 7.234 -1.695 11.336 1 92.94 169 HIS B C 1
ATOM 3502 O O . HIS B 1 169 ? 7.621 -2.451 12.227 1 92.94 169 HIS B O 1
ATOM 3508 N N . LEU B 1 170 ? 7.367 -2.037 10.062 1 93.88 170 LEU B N 1
ATOM 3509 C CA . LEU B 1 170 ? 8.07 -3.244 9.641 1 93.88 170 LEU B CA 1
ATOM 3510 C C . LEU B 1 170 ? 9.547 -3.176 10.023 1 93.88 170 LEU B C 1
ATOM 3512 O O . LEU B 1 170 ? 10.117 -4.168 10.477 1 93.88 170 LEU B O 1
ATOM 3516 N N . ALA B 1 171 ? 10.117 -2.002 9.836 1 93.62 171 ALA B N 1
ATOM 3517 C CA . ALA B 1 171 ? 11.531 -1.799 10.125 1 93.62 171 ALA B CA 1
ATOM 3518 C C . ALA B 1 171 ? 11.828 -2.029 11.609 1 93.62 171 ALA B C 1
ATOM 3520 O O . ALA B 1 171 ? 12.797 -2.705 11.953 1 93.62 171 ALA B O 1
ATOM 3521 N N . GLN B 1 172 ? 11.016 -1.514 12.414 1 88.88 172 GLN B N 1
ATOM 3522 C CA . GLN B 1 172 ? 11.25 -1.585 13.859 1 88.88 172 GLN B CA 1
ATOM 3523 C C . GLN B 1 172 ? 11.102 -3.016 14.367 1 88.88 172 GLN B C 1
ATOM 3525 O O . GLN B 1 172 ? 11.758 -3.406 15.328 1 88.88 172 GLN B O 1
ATOM 3530 N N . ASN B 1 173 ? 10.305 -3.795 13.695 1 83.62 173 ASN B N 1
ATOM 3531 C CA . ASN B 1 173 ? 10.023 -5.148 14.164 1 83.62 173 ASN B CA 1
ATOM 3532 C C . ASN B 1 173 ? 10.781 -6.191 13.344 1 83.62 173 ASN B C 1
ATOM 3534 O O . ASN B 1 173 ? 10.609 -7.395 13.555 1 83.62 173 ASN B O 1
ATOM 3538 N N . TYR B 1 174 ? 11.609 -5.754 12.516 1 87.5 174 TYR B N 1
ATOM 3539 C CA . TYR B 1 174 ? 12.242 -6.645 11.555 1 87.5 174 TYR B CA 1
ATOM 3540 C C . TYR B 1 174 ? 13.109 -7.684 12.258 1 87.5 174 TYR B C 1
ATOM 3542 O O . TYR B 1 174 ? 13.203 -8.828 11.805 1 87.5 174 TYR B O 1
ATOM 3550 N N . GLY B 1 175 ? 13.797 -7.301 13.297 1 80.88 175 GLY B N 1
ATOM 3551 C CA . GLY B 1 175 ? 14.695 -8.203 14.008 1 80.88 175 GLY B CA 1
ATOM 3552 C C . GLY B 1 175 ? 13.969 -9.289 14.781 1 80.88 175 GLY B C 1
ATOM 3553 O O . GLY B 1 175 ? 14.547 -10.328 15.102 1 80.88 175 GLY B O 1
ATOM 3554 N N . GLN B 1 176 ? 12.719 -9.07 15.125 1 77.88 176 GLN B N 1
ATOM 3555 C CA . GLN B 1 176 ? 11.938 -10 15.938 1 77.88 176 GLN B CA 1
ATOM 3556 C C . GLN B 1 176 ? 10.57 -10.258 15.312 1 77.88 176 GLN B C 1
ATOM 3558 O O . GLN B 1 176 ? 9.539 -10.07 15.961 1 77.88 176 GLN B O 1
ATOM 3563 N N . CYS B 1 177 ? 10.609 -10.617 14.102 1 79 177 CYS B N 1
ATOM 3564 C CA . CYS B 1 177 ? 9.289 -10.789 13.492 1 79 177 CYS B CA 1
ATOM 3565 C C . CYS B 1 177 ? 9.117 -12.203 12.953 1 79 177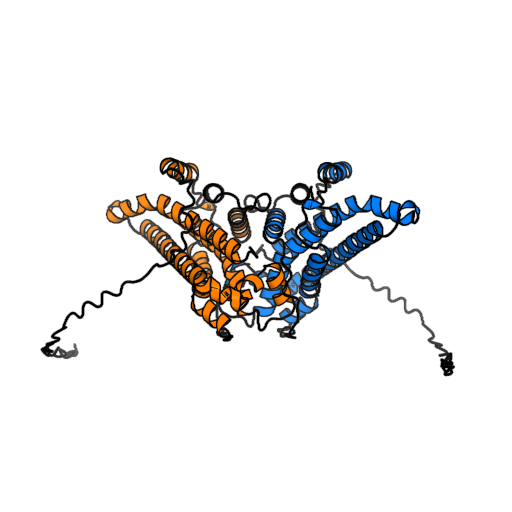 CYS B C 1
ATOM 3567 O O . CYS B 1 177 ? 10.094 -12.953 12.844 1 79 177 CYS B O 1
ATOM 3569 N N . ASP B 1 178 ? 7.898 -12.602 12.781 1 84.44 178 ASP B N 1
ATOM 3570 C CA . ASP B 1 178 ? 7.559 -13.914 12.234 1 84.44 178 ASP B CA 1
ATOM 3571 C C . ASP B 1 178 ? 7.855 -13.984 10.742 1 84.44 178 ASP B C 1
ATOM 3573 O O . ASP B 1 178 ? 8.227 -12.984 10.125 1 84.44 178 ASP B O 1
ATOM 3577 N N . LYS B 1 179 ? 7.742 -15.164 10.227 1 89.19 179 LYS B N 1
ATOM 3578 C CA . LYS B 1 179 ? 8.07 -15.422 8.828 1 89.19 179 LYS B CA 1
ATOM 3579 C C . LYS B 1 179 ? 7.238 -14.547 7.898 1 89.19 179 LYS B C 1
ATOM 3581 O O . LYS B 1 179 ? 7.758 -14.008 6.918 1 89.19 179 LYS B O 1
ATOM 3586 N N . LEU B 1 180 ? 5.941 -14.453 8.18 1 92.56 180 LEU B N 1
ATOM 3587 C CA . LEU B 1 180 ? 5.055 -13.641 7.348 1 92.56 180 LEU B CA 1
ATOM 3588 C C . LEU B 1 180 ? 5.512 -12.188 7.32 1 92.56 180 LEU B C 1
ATOM 3590 O O . LEU B 1 180 ? 5.695 -11.609 6.246 1 92.56 180 LEU B O 1
ATOM 3594 N N . THR B 1 181 ? 5.746 -11.609 8.469 1 91 181 THR B N 1
ATOM 3595 C CA . THR B 1 181 ? 6.172 -10.227 8.594 1 91 181 THR B CA 1
ATOM 3596 C C . THR B 1 181 ? 7.512 -10 7.902 1 91 181 THR B C 1
ATOM 3598 O O . THR B 1 181 ? 7.695 -9.008 7.199 1 91 181 THR B O 1
ATOM 3601 N N . LYS B 1 182 ? 8.398 -10.914 8.062 1 91.94 182 LYS B N 1
ATOM 3602 C CA . LYS B 1 182 ? 9.719 -10.812 7.449 1 91.94 182 LYS B CA 1
ATOM 3603 C C . LYS B 1 182 ? 9.617 -10.852 5.93 1 91.94 182 LYS B C 1
ATOM 3605 O O . LYS B 1 182 ? 10.281 -10.07 5.238 1 91.94 182 LYS B O 1
ATOM 3610 N N . SER B 1 183 ? 8.875 -11.797 5.422 1 93.69 183 SER B N 1
ATOM 3611 C CA . SER B 1 183 ? 8.711 -11.922 3.977 1 93.69 183 SER B CA 1
ATOM 3612 C C . SER B 1 183 ? 8.062 -10.672 3.385 1 93.69 183 SER B C 1
ATOM 3614 O O . SER B 1 183 ? 8.438 -10.227 2.297 1 93.69 183 SER B O 1
ATOM 3616 N N . VAL B 1 184 ? 7.074 -10.094 4.086 1 95.06 184 VAL B N 1
ATOM 3617 C CA . VAL B 1 184 ? 6.438 -8.859 3.643 1 95.06 184 VAL B CA 1
ATOM 3618 C C . VAL B 1 184 ? 7.461 -7.723 3.623 1 95.06 184 VAL B C 1
ATOM 3620 O O . VAL B 1 184 ? 7.527 -6.953 2.662 1 95.06 184 VAL B O 1
ATOM 3623 N N . ALA B 1 185 ? 8.258 -7.645 4.656 1 94.94 185 ALA B N 1
ATOM 3624 C CA . ALA B 1 185 ? 9.281 -6.609 4.746 1 94.94 185 ALA B CA 1
ATOM 3625 C C . ALA B 1 185 ? 10.281 -6.723 3.598 1 94.94 185 ALA B C 1
ATOM 3627 O O . ALA B 1 185 ? 10.688 -5.715 3.016 1 94.94 185 ALA B O 1
ATOM 3628 N N . ILE B 1 186 ? 10.664 -7.906 3.252 1 94.44 186 ILE B N 1
ATOM 3629 C CA . ILE B 1 186 ? 11.609 -8.148 2.168 1 94.44 186 ILE B CA 1
ATOM 3630 C C . ILE B 1 186 ? 10.992 -7.707 0.841 1 94.44 186 ILE B C 1
ATOM 3632 O O . ILE B 1 186 ? 11.641 -7.02 0.049 1 94.44 186 ILE B O 1
ATOM 3636 N N . LEU B 1 187 ? 9.766 -8.086 0.631 1 95.19 187 LEU B N 1
ATOM 3637 C CA . LEU B 1 187 ? 9.078 -7.719 -0.599 1 95.19 187 LEU B CA 1
ATOM 3638 C C . LEU B 1 187 ? 8.961 -6.203 -0.716 1 95.19 187 LEU B C 1
ATOM 3640 O O . LEU B 1 187 ? 9.008 -5.652 -1.819 1 95.19 187 LEU B O 1
ATOM 3644 N N . LYS B 1 188 ? 8.844 -5.516 0.448 1 94.88 188 LYS B N 1
ATOM 3645 C CA . LYS B 1 188 ? 8.711 -4.062 0.479 1 94.88 188 LYS B CA 1
ATOM 3646 C C . LYS B 1 188 ? 10.078 -3.389 0.553 1 94.88 188 LYS B C 1
ATOM 3648 O O . LYS B 1 188 ? 10.164 -2.168 0.702 1 94.88 188 LYS B O 1
ATOM 3653 N N . ARG B 1 189 ? 11.211 -4.105 0.538 1 93.5 189 ARG B N 1
ATOM 3654 C CA . ARG B 1 189 ? 12.594 -3.65 0.466 1 93.5 189 ARG B CA 1
ATOM 3655 C C . ARG B 1 189 ? 13.016 -2.969 1.764 1 93.5 189 ARG B C 1
ATOM 3657 O O . ARG B 1 189 ? 13.922 -2.135 1.768 1 93.5 189 ARG B O 1
ATOM 3664 N N . VAL B 1 190 ? 12.383 -3.297 2.85 1 94.62 190 VAL B N 1
ATOM 3665 C CA . VAL B 1 190 ? 12.688 -2.709 4.152 1 94.62 190 VAL B CA 1
ATOM 3666 C C . VAL B 1 190 ? 14.141 -2.992 4.52 1 94.62 190 VAL B C 1
ATOM 3668 O O . VAL B 1 190 ? 14.859 -2.1 4.98 1 94.62 190 VAL B O 1
ATOM 3671 N N . PRO B 1 191 ? 14.688 -4.191 4.25 1 92.62 191 PRO B N 1
ATOM 3672 C CA . PRO B 1 191 ? 16.047 -4.508 4.695 1 92.62 191 PRO B CA 1
ATOM 3673 C C . PRO B 1 191 ? 17.109 -3.625 4.035 1 92.62 191 PRO B C 1
ATOM 3675 O O . PRO B 1 191 ? 18.188 -3.422 4.598 1 92.62 191 PRO B O 1
ATOM 3678 N N . ILE B 1 192 ? 16.797 -3.082 2.885 1 93.25 192 ILE B N 1
ATOM 3679 C CA . ILE B 1 192 ? 17.797 -2.275 2.172 1 93.25 192 ILE B CA 1
ATOM 3680 C C . ILE B 1 192 ? 18.219 -1.09 3.035 1 93.25 192 ILE B C 1
ATOM 3682 O O . ILE B 1 192 ? 19.406 -0.821 3.191 1 93.25 192 ILE B O 1
ATOM 3686 N N . LEU B 1 193 ? 17.297 -0.461 3.588 1 93.5 193 LEU B N 1
ATOM 3687 C CA . LEU B 1 193 ? 17.578 0.748 4.352 1 93.5 193 LEU B CA 1
ATOM 3688 C C . LEU B 1 193 ? 18.031 0.403 5.77 1 93.5 193 LEU B C 1
ATOM 3690 O O . LEU B 1 193 ? 18.828 1.118 6.367 1 93.5 193 LEU B O 1
ATOM 3694 N N . ILE B 1 194 ? 17.531 -0.702 6.32 1 92.88 194 ILE B N 1
ATOM 3695 C CA . ILE B 1 194 ? 17.703 -0.896 7.754 1 92.88 194 ILE B CA 1
ATOM 3696 C C . ILE B 1 194 ? 18.984 -1.701 8.008 1 92.88 194 ILE B C 1
ATOM 3698 O O . ILE B 1 194 ? 19.344 -1.945 9.164 1 92.88 194 ILE B O 1
ATOM 3702 N N . LYS B 1 195 ? 19.594 -2.184 6.938 1 90.38 195 LYS B N 1
ATOM 3703 C CA . LYS B 1 195 ? 20.922 -2.727 7.148 1 90.38 195 LYS B CA 1
ATOM 3704 C C . LYS B 1 195 ? 21.797 -1.745 7.918 1 90.38 195 LYS B C 1
ATOM 3706 O O . LYS B 1 195 ? 21.828 -0.553 7.605 1 90.38 195 LYS B O 1
ATOM 3711 N N . HIS B 1 196 ? 22.531 -2.248 8.836 1 89.25 196 HIS B N 1
ATOM 3712 C CA . HIS B 1 196 ? 23.25 -1.411 9.797 1 89.25 196 HIS B CA 1
ATOM 3713 C C . HIS B 1 196 ? 24.156 -0.421 9.078 1 89.25 196 HIS B C 1
ATOM 3715 O O . HIS B 1 196 ? 24.141 0.777 9.375 1 89.25 196 HIS B O 1
ATOM 3721 N N . GLU B 1 197 ? 24.938 -0.875 8.164 1 90.75 197 GLU B N 1
ATOM 3722 C CA . GLU B 1 197 ? 25.875 -0.009 7.461 1 90.75 197 GLU B CA 1
ATOM 3723 C C . GLU B 1 197 ? 25.141 1.032 6.621 1 90.75 197 GLU B C 1
ATOM 3725 O O . GLU B 1 197 ? 25.547 2.197 6.574 1 90.75 197 GLU B O 1
ATOM 3730 N N . THR B 1 198 ? 24.125 0.645 6 1 91.81 198 THR B N 1
ATOM 3731 C CA . THR B 1 198 ? 23.359 1.544 5.133 1 91.81 198 THR B CA 1
ATOM 3732 C C . THR B 1 198 ? 22.641 2.604 5.953 1 91.81 198 THR B C 1
ATOM 3734 O O . THR B 1 198 ? 22.672 3.791 5.625 1 91.81 198 THR B O 1
ATOM 3737 N N . LEU B 1 199 ? 21.984 2.162 7.039 1 93.88 199 LEU B N 1
ATOM 3738 C CA . LEU B 1 199 ? 21.219 3.082 7.871 1 93.88 199 LEU B CA 1
ATOM 3739 C C . LEU B 1 199 ? 22.141 4.102 8.539 1 93.88 199 LEU B C 1
ATOM 3741 O O . LEU B 1 199 ? 21.781 5.277 8.664 1 93.88 199 LEU B O 1
ATOM 3745 N N . LYS B 1 200 ? 23.266 3.65 8.938 1 93.75 200 LYS B N 1
ATOM 3746 C CA . LYS B 1 200 ? 24.219 4.566 9.547 1 93.75 200 LYS B CA 1
ATOM 3747 C C . LYS B 1 200 ? 24.672 5.625 8.539 1 93.75 200 LYS B C 1
ATOM 3749 O O . LYS B 1 200 ? 24.766 6.809 8.875 1 93.75 200 LYS B O 1
ATOM 3754 N N . LYS B 1 201 ? 24.922 5.23 7.359 1 93.38 201 LYS B N 1
ATOM 3755 C CA . LYS B 1 201 ? 25.375 6.129 6.301 1 93.38 201 LYS B CA 1
ATOM 3756 C C . LYS B 1 201 ? 24.281 7.117 5.91 1 93.38 201 LYS B C 1
ATOM 3758 O O . LYS B 1 201 ? 24.562 8.273 5.594 1 93.38 201 LYS B O 1
ATOM 3763 N N . ARG B 1 202 ? 23.062 6.652 5.934 1 94.19 202 ARG B N 1
ATOM 3764 C CA . ARG B 1 202 ? 21.938 7.461 5.453 1 94.19 202 ARG B CA 1
ATOM 3765 C C . ARG B 1 202 ? 21.203 8.117 6.613 1 94.19 202 ARG B C 1
ATOM 3767 O O . ARG B 1 202 ? 20.172 8.758 6.41 1 94.19 202 ARG B O 1
ATOM 3774 N N . ARG B 1 203 ? 21.703 8.023 7.773 1 94.75 203 ARG B N 1
ATOM 3775 C CA . ARG B 1 203 ? 21.016 8.477 8.977 1 94.75 203 ARG B CA 1
ATOM 3776 C C . ARG B 1 203 ? 20.672 9.961 8.883 1 94.75 203 ARG B C 1
ATOM 3778 O O . ARG B 1 203 ? 19.562 10.367 9.203 1 94.75 203 ARG B O 1
ATOM 3785 N N . ALA B 1 204 ? 21.641 10.742 8.516 1 94 204 ALA B N 1
ATOM 3786 C CA . ALA B 1 204 ? 21.422 12.188 8.438 1 94 204 ALA B CA 1
ATOM 3787 C C . ALA B 1 204 ? 20.297 12.523 7.473 1 94 204 ALA B C 1
ATOM 3789 O O . ALA B 1 204 ? 19.484 13.406 7.742 1 94 204 ALA B O 1
ATOM 3790 N N . MET B 1 205 ? 20.25 11.836 6.359 1 94.81 205 MET B N 1
ATOM 3791 C CA . MET B 1 205 ? 19.219 12.062 5.363 1 94.81 205 MET B CA 1
ATOM 3792 C C . MET B 1 205 ? 17.844 11.664 5.91 1 94.81 205 MET B C 1
ATOM 3794 O O . MET B 1 205 ? 16.859 12.359 5.672 1 94.81 205 MET B O 1
ATOM 3798 N N . VAL B 1 206 ? 17.812 10.578 6.609 1 96.44 206 VAL B N 1
ATOM 3799 C CA . VAL B 1 206 ? 16.562 10.102 7.184 1 96.44 206 VAL B CA 1
ATOM 3800 C C . VAL B 1 206 ? 16.078 11.094 8.242 1 96.44 206 VAL B C 1
ATOM 3802 O O . VAL B 1 206 ? 14.875 11.398 8.305 1 96.44 206 VAL B O 1
ATOM 3805 N N . VAL B 1 207 ? 16.969 11.586 9.031 1 95.81 207 VAL B N 1
ATOM 3806 C CA . VAL B 1 207 ? 16.625 12.539 10.078 1 95.81 207 VAL B CA 1
ATOM 3807 C C . VAL B 1 207 ? 16.062 13.812 9.453 1 95.81 207 VAL B C 1
ATOM 3809 O O . VAL B 1 207 ? 15.055 14.352 9.93 1 95.81 207 VAL B O 1
ATOM 3812 N N . GLU B 1 208 ? 16.656 14.258 8.414 1 96.12 208 GLU B N 1
ATOM 3813 C CA . GLU B 1 208 ? 16.172 15.445 7.719 1 96.12 208 GLU B CA 1
ATOM 3814 C C . GLU B 1 208 ? 14.781 15.211 7.133 1 96.12 208 GLU B C 1
ATOM 3816 O O . GLU B 1 208 ? 13.914 16.078 7.203 1 96.12 208 GLU B O 1
ATOM 3821 N N . LEU B 1 209 ? 14.633 14.094 6.555 1 97.25 209 LEU B N 1
ATOM 3822 C CA . LEU B 1 209 ? 13.336 13.727 6 1 97.25 209 LEU B CA 1
ATOM 3823 C C . LEU B 1 209 ? 12.266 13.68 7.086 1 97.25 209 LEU B C 1
ATOM 3825 O O . LEU B 1 209 ? 11.172 14.227 6.914 1 97.25 209 LEU B O 1
ATOM 3829 N N . ASN B 1 210 ? 12.586 13.07 8.18 1 97.44 210 ASN B N 1
ATOM 3830 C CA . ASN B 1 210 ? 11.656 12.984 9.297 1 97.44 210 ASN B CA 1
ATOM 3831 C C . ASN B 1 210 ? 11.273 14.367 9.82 1 97.44 210 ASN B C 1
ATOM 3833 O O . ASN B 1 210 ? 10.109 14.617 10.125 1 97.44 210 ASN B O 1
ATOM 3837 N N . ASN B 1 211 ? 12.188 15.195 9.906 1 96.88 211 ASN B N 1
ATOM 3838 C CA . ASN B 1 211 ? 11.922 16.562 10.352 1 96.88 211 ASN B CA 1
ATOM 3839 C C . ASN B 1 211 ? 10.969 17.281 9.406 1 96.88 211 ASN B C 1
ATOM 3841 O O . ASN B 1 211 ? 10.055 17.984 9.844 1 96.88 211 ASN B O 1
ATOM 3845 N N . LEU B 1 212 ? 11.258 17.125 8.125 1 97.25 212 LEU B N 1
ATOM 3846 C CA . LEU B 1 212 ? 10.398 17.75 7.125 1 97.25 212 LEU B CA 1
ATOM 3847 C C . LEU B 1 212 ? 8.969 17.219 7.23 1 97.25 212 LEU B C 1
ATOM 3849 O O . LEU B 1 212 ? 8.016 17.984 7.141 1 97.25 212 LEU B O 1
ATOM 3853 N N . ILE B 1 213 ? 8.812 15.953 7.395 1 98.25 213 ILE B N 1
ATOM 3854 C CA . ILE B 1 213 ? 7.504 15.32 7.516 1 98.25 213 ILE B CA 1
ATOM 3855 C C . ILE B 1 213 ? 6.781 15.852 8.75 1 98.25 213 ILE B C 1
ATOM 3857 O O . ILE B 1 213 ? 5.602 16.203 8.688 1 98.25 213 ILE B O 1
ATOM 3861 N N . MET B 1 214 ? 7.512 15.977 9.812 1 97.75 214 MET B N 1
ATOM 3862 C CA . MET B 1 214 ? 6.934 16.5 11.047 1 97.75 214 MET B CA 1
ATOM 3863 C C . MET B 1 214 ? 6.48 17.938 10.875 1 97.75 214 MET B C 1
ATOM 3865 O O . MET B 1 214 ? 5.391 18.312 11.312 1 97.75 214 MET B O 1
ATOM 3869 N N . GLU B 1 215 ? 7.305 18.703 10.281 1 97.31 215 GLU B N 1
ATOM 3870 C CA . GLU B 1 215 ? 6.949 20.094 10.031 1 97.31 215 GLU B CA 1
ATOM 3871 C C . GLU B 1 215 ? 5.711 20.188 9.148 1 97.31 215 GLU B C 1
ATOM 3873 O O . GLU B 1 215 ? 4.844 21.031 9.375 1 97.31 215 GLU B O 1
ATOM 3878 N N . THR B 1 216 ? 5.703 19.375 8.109 1 97.75 216 THR B N 1
ATOM 3879 C CA . THR B 1 216 ? 4.555 19.375 7.211 1 97.75 216 THR B CA 1
ATOM 3880 C C . THR B 1 216 ? 3.283 18.984 7.961 1 97.75 216 THR B C 1
ATOM 3882 O O . THR B 1 216 ? 2.225 19.578 7.738 1 97.75 216 THR B O 1
ATOM 3885 N N . TYR B 1 217 ? 3.404 18.016 8.828 1 98.31 217 TYR B N 1
ATOM 3886 C CA . TYR B 1 217 ? 2.297 17.578 9.672 1 98.31 217 TYR B CA 1
ATOM 3887 C C . TYR B 1 217 ? 1.784 18.734 10.523 1 98.31 217 TYR B C 1
ATOM 3889 O O . TYR B 1 217 ? 0.573 18.953 10.633 1 98.31 217 TYR B O 1
ATOM 3897 N N . HIS B 1 218 ? 2.631 19.5 11.102 1 96.75 218 HIS B N 1
ATOM 3898 C CA . HIS B 1 218 ? 2.244 20.656 11.914 1 96.75 218 HIS B CA 1
ATOM 3899 C C . HIS B 1 218 ? 1.54 21.719 11.078 1 96.75 218 HIS B C 1
ATOM 3901 O O . HIS B 1 218 ? 0.544 22.297 11.516 1 96.75 218 HIS B O 1
ATOM 3907 N N . VAL B 1 219 ? 2.068 21.969 9.906 1 96.31 219 VAL B N 1
ATOM 3908 C CA . VAL B 1 219 ? 1.449 22.953 9.016 1 96.31 219 VAL B CA 1
ATOM 3909 C C . VAL B 1 219 ? 0.012 22.531 8.711 1 96.31 219 VAL B C 1
ATOM 3911 O O . VAL B 1 219 ? -0.897 23.359 8.719 1 96.31 219 VAL B O 1
ATOM 3914 N N . ILE B 1 220 ? -0.201 21.25 8.453 1 97.81 220 ILE B N 1
ATOM 3915 C CA . ILE B 1 220 ? -1.54 20.734 8.172 1 97.81 220 ILE B CA 1
ATOM 3916 C C . ILE B 1 220 ? -2.432 20.938 9.391 1 97.81 220 ILE B C 1
ATOM 3918 O O . ILE B 1 220 ? -3.604 21.297 9.266 1 97.81 220 ILE B O 1
ATOM 3922 N N . GLY B 1 221 ? -1.846 20.688 10.57 1 96.38 221 GLY B N 1
ATOM 3923 C CA . GLY B 1 221 ? -2.584 20.969 11.797 1 96.38 221 GLY B CA 1
ATOM 3924 C C . GLY B 1 221 ? -3.062 22.406 11.883 1 96.38 221 GLY B C 1
ATOM 3925 O O . GLY B 1 221 ? -4.195 22.672 12.297 1 96.38 221 GLY B O 1
ATOM 3926 N N . TYR B 1 222 ? -2.234 23.297 11.477 1 93.56 222 TYR B N 1
ATOM 3927 C CA . TYR B 1 222 ? -2.596 24.719 11.484 1 93.56 222 TYR B CA 1
ATOM 3928 C C . TYR B 1 222 ? -3.689 25 10.461 1 93.56 222 TYR B C 1
ATOM 3930 O O . TYR B 1 222 ? -4.59 25.812 10.719 1 93.56 222 TYR B O 1
ATOM 3938 N N . ILE B 1 223 ? -3.605 24.406 9.289 1 93.75 223 ILE B N 1
ATOM 3939 C CA . ILE B 1 223 ? -4.621 24.609 8.258 1 93.75 223 ILE B CA 1
ATOM 3940 C C . ILE B 1 223 ? -5.98 24.156 8.781 1 93.75 223 ILE B C 1
ATOM 3942 O O . ILE B 1 223 ? -6.98 24.859 8.617 1 93.75 223 ILE B O 1
ATOM 3946 N N . VAL B 1 224 ? -6.016 23.016 9.438 1 94.19 224 VAL B N 1
ATOM 3947 C CA . VAL B 1 224 ? -7.258 22.469 9.977 1 94.19 224 VAL B CA 1
ATOM 3948 C C . VAL B 1 224 ? -7.797 23.391 11.062 1 94.19 224 VAL B C 1
ATOM 3950 O O . VAL B 1 224 ? -8.992 23.703 11.094 1 94.19 224 VAL B O 1
ATOM 3953 N N . LYS B 1 225 ? -6.941 23.859 11.961 1 90.62 225 LYS B N 1
ATOM 3954 C CA . LYS B 1 225 ? -7.348 24.766 13.039 1 90.62 225 LYS B CA 1
ATOM 3955 C C . LYS B 1 225 ? -7.906 26.078 12.477 1 90.62 225 LYS B C 1
ATOM 3957 O O . LYS B 1 225 ? -8.875 26.625 13.008 1 90.62 225 LYS B O 1
ATOM 3962 N N . LEU B 1 226 ? -7.293 26.578 11.453 1 88.25 226 LEU B N 1
ATOM 3963 C CA . LEU B 1 226 ? -7.746 27.812 10.836 1 88.25 226 LEU B CA 1
ATOM 3964 C C . LEU B 1 226 ? -9.125 27.625 10.211 1 88.25 226 LEU B C 1
ATOM 3966 O O . LEU B 1 226 ? -9.977 28.516 10.297 1 88.25 226 LEU B O 1
ATOM 3970 N N . GLU B 1 227 ? -9.336 26.531 9.586 1 84.38 227 GLU B N 1
ATOM 3971 C CA . GLU B 1 227 ? -10.641 26.234 9 1 84.38 227 GLU B CA 1
ATOM 3972 C C . GLU B 1 227 ? -11.719 26.125 10.07 1 84.38 227 GLU B C 1
ATOM 3974 O O . GLU B 1 227 ? -12.852 26.562 9.859 1 84.38 227 GLU B O 1
ATOM 3979 N N . ASP B 1 228 ? -11.352 25.594 11.148 1 84.06 228 ASP B N 1
ATOM 3980 C CA . ASP B 1 228 ? -12.281 25.516 12.273 1 84.06 228 ASP B CA 1
ATOM 3981 C C . ASP B 1 228 ? -12.656 26.906 12.773 1 84.06 228 ASP B C 1
ATOM 3983 O O . ASP B 1 228 ? -13.805 27.156 13.133 1 84.06 228 ASP B O 1
ATOM 3987 N N . LEU B 1 229 ? -11.68 27.719 12.852 1 82.38 229 LEU B N 1
ATOM 3988 C CA . LEU B 1 229 ? -11.93 29.078 13.312 1 82.38 229 LEU B CA 1
ATOM 3989 C C . LEU B 1 229 ? -12.867 29.812 12.367 1 82.38 229 LEU B C 1
ATOM 3991 O O . LEU B 1 229 ? -13.688 30.625 12.797 1 82.38 229 LEU B O 1
ATOM 3995 N N . LEU B 1 230 ? -12.812 29.484 11.172 1 78.56 230 LEU B N 1
ATOM 3996 C CA . LEU B 1 230 ? -13.641 30.141 10.164 1 78.56 230 LEU B CA 1
ATOM 3997 C C . LEU B 1 230 ? -15.094 29.719 10.297 1 78.56 230 LEU B C 1
ATOM 3999 O O . LEU B 1 230 ? -16 30.469 9.906 1 78.56 230 LEU B O 1
ATOM 4003 N N . GLN B 1 231 ? -15.188 28.562 10.758 1 76.5 231 GLN B N 1
ATOM 4004 C CA . GLN B 1 231 ? -16.547 28.078 10.93 1 76.5 231 GLN B CA 1
ATOM 4005 C C . GLN B 1 231 ? -17.203 28.719 12.156 1 76.5 231 GLN B C 1
ATOM 4007 O O . GLN B 1 231 ? -18.438 28.844 12.211 1 76.5 231 GLN B O 1
ATOM 4012 N N . HIS B 1 232 ? -16.328 29.203 13.07 1 76.88 232 HIS B N 1
ATOM 4013 C CA . HIS B 1 232 ? -16.891 29.688 14.336 1 76.88 232 HIS B CA 1
ATOM 4014 C C . HIS B 1 232 ? -16.828 31.203 14.422 1 76.88 232 HIS B C 1
ATOM 4016 O O . HIS B 1 232 ? -17.469 31.812 15.273 1 76.88 232 HIS B O 1
ATOM 4022 N N . TYR B 1 233 ? -15.938 31.828 13.578 1 73.06 233 TYR B N 1
ATOM 4023 C CA . TYR B 1 233 ? -15.797 33.281 13.688 1 73.06 233 TYR B CA 1
ATOM 4024 C C . TYR B 1 233 ? -16.172 33.969 12.383 1 73.06 233 TYR B C 1
ATOM 4026 O O . TYR B 1 233 ? -15.961 33.406 11.297 1 73.06 233 TYR B O 1
ATOM 4034 N N . ASN B 1 234 ? -16.812 35.031 12.539 1 71.94 234 ASN B N 1
ATOM 4035 C CA . ASN B 1 234 ? -17.078 35.875 11.383 1 71.94 234 ASN B CA 1
ATOM 4036 C C . ASN B 1 234 ? -15.812 36.594 10.914 1 71.94 234 ASN B C 1
ATOM 4038 O O . ASN B 1 234 ? -15.188 37.312 11.688 1 71.94 234 ASN B O 1
ATOM 4042 N N . PRO B 1 235 ? -15.398 36.25 9.742 1 68.75 235 PRO B N 1
ATOM 4043 C CA . PRO B 1 235 ? -14.18 36.875 9.203 1 68.75 235 PRO B CA 1
ATOM 4044 C C . PRO B 1 235 ? -14.18 38.375 9.328 1 68.75 235 PRO B C 1
ATOM 4046 O O . PRO B 1 235 ? -13.109 39 9.445 1 68.75 235 PRO B O 1
ATOM 4049 N N . ASN B 1 236 ? -15.289 38.938 9.289 1 74.31 236 ASN B N 1
ATOM 4050 C CA . ASN B 1 236 ? -15.375 40.406 9.383 1 74.31 236 ASN B CA 1
ATOM 4051 C C . ASN B 1 236 ? -14.961 40.875 10.766 1 74.31 236 ASN B C 1
ATOM 4053 O O . ASN B 1 236 ? -14.492 42.031 10.914 1 74.31 236 ASN B O 1
ATOM 4057 N N . ASP B 1 237 ? -15.094 40 11.609 1 77.25 237 ASP B N 1
ATOM 4058 C CA . ASP B 1 237 ? -14.789 40.406 12.984 1 77.25 237 ASP B CA 1
ATOM 4059 C C . ASP B 1 237 ? -13.305 40.219 13.281 1 77.25 237 ASP B C 1
ATOM 4061 O O . ASP B 1 237 ? -12.781 40.812 14.242 1 77.25 237 ASP B O 1
ATOM 4065 N N . VAL B 1 238 ? -12.727 39.406 12.43 1 77.25 238 VAL B N 1
ATOM 4066 C CA . VAL B 1 238 ? -11.305 39.125 12.648 1 77.25 238 VAL B CA 1
ATOM 4067 C C . VAL B 1 238 ? -10.547 39.25 11.328 1 77.25 238 VAL B C 1
ATOM 4069 O O . VAL B 1 238 ? -10.258 38.25 10.672 1 77.25 238 VAL B O 1
ATOM 4072 N N . PRO B 1 239 ? -10.148 40.531 10.953 1 77.62 239 PRO B N 1
ATOM 4073 C CA . PRO B 1 239 ? -9.516 40.75 9.656 1 77.62 239 PRO B CA 1
ATOM 4074 C C . PRO B 1 239 ? -8.281 39.906 9.43 1 77.62 239 PRO B C 1
ATOM 4076 O O . PRO B 1 239 ? -8 39.5 8.297 1 77.62 239 PRO B O 1
ATOM 4079 N N . THR B 1 240 ? -7.543 39.656 10.484 1 80.56 240 THR B N 1
ATOM 4080 C CA . THR B 1 240 ? -6.348 38.812 10.367 1 80.56 240 THR B CA 1
ATOM 4081 C C . THR B 1 240 ? -6.707 37.406 9.883 1 80.56 240 THR B C 1
ATOM 4083 O O . THR B 1 240 ? -5.922 36.781 9.18 1 80.56 240 THR B O 1
ATOM 4086 N N . LEU B 1 241 ? -7.875 37.062 10.156 1 77.94 241 LEU B N 1
ATOM 4087 C CA . LEU B 1 241 ? -8.336 35.719 9.75 1 77.94 241 LEU B CA 1
ATOM 4088 C C . LEU B 1 241 ? -8.594 35.688 8.25 1 77.94 241 LEU B C 1
ATOM 4090 O O . LEU B 1 241 ? -8.289 34.656 7.602 1 77.94 241 LEU B O 1
ATOM 4094 N N . THR B 1 242 ? -9.016 36.781 7.766 1 77.88 242 THR B N 1
ATOM 4095 C CA . THR B 1 242 ? -9.297 36.844 6.336 1 77.88 242 THR B CA 1
ATOM 4096 C C . THR B 1 242 ? -8.008 36.781 5.523 1 77.88 242 THR B C 1
ATOM 4098 O O . THR B 1 242 ? -7.953 36.125 4.492 1 77.88 242 THR B O 1
ATOM 4101 N N . THR B 1 243 ? -7.035 37.438 6 1 82.56 243 THR B N 1
ATOM 4102 C CA . THR B 1 243 ? -5.738 37.438 5.336 1 82.56 243 THR B CA 1
ATOM 4103 C C . THR B 1 243 ? -5.137 36.031 5.371 1 82.56 243 THR B C 1
ATOM 4105 O O . THR B 1 243 ? -4.57 35.562 4.379 1 82.56 243 THR B O 1
ATOM 4108 N N . ALA B 1 244 ? -5.305 35.406 6.48 1 81.19 244 ALA B N 1
ATOM 4109 C CA . ALA B 1 244 ? -4.785 34.062 6.645 1 81.19 244 ALA B CA 1
ATOM 4110 C C . ALA B 1 244 ? -5.512 33.094 5.719 1 81.19 244 ALA B C 1
ATOM 4112 O O . ALA B 1 244 ? -4.891 32.188 5.141 1 81.19 244 ALA B O 1
ATOM 4113 N N . MET B 1 245 ? -6.695 33.375 5.469 1 81.44 245 MET B N 1
ATOM 4114 C CA . MET B 1 245 ? -7.52 32.469 4.676 1 81.44 245 MET B CA 1
ATOM 4115 C C . MET B 1 245 ? -7.125 32.531 3.203 1 81.44 245 MET B C 1
ATOM 4117 O O . MET B 1 245 ? -7.199 31.531 2.496 1 81.44 245 MET B O 1
ATOM 4121 N N . LYS B 1 246 ? -6.691 33.688 2.814 1 85.06 246 LYS B N 1
ATOM 4122 C CA . LYS B 1 246 ? -6.32 33.875 1.415 1 85.06 246 LYS B CA 1
ATOM 4123 C C . LYS B 1 246 ? -5.066 33.062 1.066 1 85.06 246 LYS B C 1
ATOM 4125 O O . LYS B 1 246 ? -4.816 32.781 -0.104 1 85.06 246 LYS B O 1
ATOM 4130 N N . LYS B 1 247 ? -4.375 32.625 2.076 1 88.38 247 LYS B N 1
ATOM 4131 C CA . LYS B 1 247 ? -3.109 31.938 1.857 1 88.38 247 LYS B CA 1
ATOM 4132 C C . LYS B 1 247 ? -3.293 30.422 1.899 1 88.38 247 LYS B C 1
ATOM 4134 O O . LYS B 1 247 ? -2.391 29.672 1.527 1 88.38 247 LYS B O 1
ATOM 4139 N N . ILE B 1 248 ? -4.457 29.969 2.25 1 91.25 248 ILE B N 1
ATOM 4140 C CA . ILE B 1 248 ? -4.688 28.562 2.525 1 91.25 248 ILE B CA 1
ATOM 4141 C C . ILE B 1 248 ? -4.516 27.75 1.242 1 91.25 248 ILE B C 1
ATOM 4143 O O . ILE B 1 248 ? -3.828 26.734 1.235 1 91.25 248 ILE B O 1
ATOM 4147 N N . PRO B 1 249 ? -5.043 28.234 0.116 1 92.25 249 PRO B N 1
ATOM 4148 C CA . PRO B 1 249 ? -4.91 27.438 -1.104 1 92.25 249 PRO B CA 1
ATOM 4149 C C . PRO B 1 249 ? -3.455 27.203 -1.497 1 92.25 249 PRO B C 1
ATOM 4151 O O . PRO B 1 249 ? -3.084 26.078 -1.839 1 92.25 249 PRO B O 1
ATOM 4154 N N . MET B 1 250 ? -2.666 28.172 -1.354 1 91.5 250 MET B N 1
ATOM 4155 C CA . MET B 1 250 ? -1.251 28.047 -1.688 1 91.5 250 MET B CA 1
ATOM 4156 C C . MET B 1 250 ? -0.533 27.156 -0.672 1 91.5 250 MET B C 1
ATOM 4158 O O . MET B 1 250 ? 0.324 26.359 -1.039 1 91.5 250 MET B O 1
ATOM 4162 N N . ALA B 1 251 ? -0.875 27.406 0.54 1 93.62 251 ALA B N 1
ATOM 4163 C CA . ALA B 1 251 ? -0.282 26.578 1.588 1 93.62 251 ALA B CA 1
ATOM 4164 C C . ALA B 1 251 ? -0.592 25.094 1.362 1 93.62 251 ALA B C 1
ATOM 4166 O O . ALA B 1 251 ? 0.276 24.25 1.54 1 93.62 251 ALA B O 1
ATOM 4167 N N . VAL B 1 252 ? -1.842 24.844 0.933 1 95.88 252 VAL B N 1
ATOM 4168 C CA . VAL B 1 252 ? -2.258 23.469 0.681 1 95.88 252 VAL B CA 1
ATOM 4169 C C . VAL B 1 252 ? -1.478 22.906 -0.502 1 95.88 252 VAL B C 1
ATOM 4171 O O . VAL B 1 252 ? -1.009 21.766 -0.456 1 95.88 252 VAL B O 1
ATOM 4174 N N . PHE B 1 253 ? -1.287 23.672 -1.497 1 95.31 253 PHE B N 1
ATOM 4175 C CA . PHE B 1 253 ? -0.515 23.219 -2.648 1 95.31 253 PHE B CA 1
ATOM 4176 C C . PHE B 1 253 ? 0.894 22.812 -2.234 1 95.31 253 PHE B C 1
ATOM 4178 O O . PHE B 1 253 ? 1.354 21.719 -2.564 1 95.31 253 PHE B O 1
ATOM 4185 N N . TRP B 1 254 ? 1.537 23.656 -1.483 1 93.75 254 TRP B N 1
ATOM 4186 C CA . TRP B 1 254 ? 2.924 23.406 -1.108 1 93.75 254 TRP B CA 1
ATOM 4187 C C . TRP B 1 254 ? 3.02 22.234 -0.14 1 93.75 254 TRP B C 1
ATOM 4189 O O . TRP B 1 254 ? 3.992 21.469 -0.168 1 93.75 254 TRP B O 1
ATOM 4199 N N . THR B 1 255 ? 2.092 22.109 0.697 1 96.81 255 THR B N 1
ATOM 4200 C CA . THR B 1 255 ? 2.062 20.969 1.607 1 96.81 255 THR B CA 1
ATOM 4201 C C . THR B 1 255 ? 1.972 19.656 0.832 1 96.81 255 THR B C 1
ATOM 4203 O O . THR B 1 255 ? 2.725 18.719 1.098 1 96.81 255 THR B O 1
ATOM 4206 N N . ILE B 1 256 ? 1.097 19.562 -0.112 1 97.19 256 ILE B N 1
ATOM 4207 C CA . ILE B 1 256 ? 0.914 18.359 -0.916 1 97.19 256 ILE B CA 1
ATOM 4208 C C . ILE B 1 256 ? 2.17 18.094 -1.742 1 97.19 256 ILE B C 1
ATOM 4210 O O . ILE B 1 256 ? 2.645 16.969 -1.816 1 97.19 256 ILE B O 1
ATOM 4214 N N . ASN B 1 257 ? 2.703 19.172 -2.279 1 95.69 257 ASN B N 1
ATOM 4215 C CA . ASN B 1 257 ? 3.945 19.062 -3.035 1 95.69 257 ASN B CA 1
ATOM 4216 C C . ASN B 1 257 ? 5.074 18.5 -2.176 1 95.69 257 ASN B C 1
ATOM 4218 O O . ASN B 1 257 ? 5.852 17.656 -2.639 1 95.69 257 ASN B O 1
ATOM 4222 N N . THR B 1 258 ? 5.148 18.984 -1.008 1 96.69 258 THR B N 1
ATOM 4223 C CA . THR B 1 258 ? 6.18 18.531 -0.082 1 96.69 258 THR B CA 1
ATOM 4224 C C . THR B 1 258 ? 5.992 17.062 0.248 1 96.69 258 THR B C 1
ATOM 4226 O O . THR B 1 258 ? 6.961 16.297 0.274 1 96.69 258 THR B O 1
ATOM 4229 N N . ILE B 1 259 ? 4.789 16.641 0.473 1 97.81 259 ILE B N 1
ATOM 4230 C CA . ILE B 1 259 ? 4.5 15.242 0.794 1 97.81 259 ILE B CA 1
ATOM 4231 C C . ILE B 1 259 ? 4.895 14.352 -0.382 1 97.81 259 ILE B C 1
ATOM 4233 O O . ILE B 1 259 ? 5.504 13.297 -0.193 1 97.81 259 ILE B O 1
ATOM 4237 N N . VAL B 1 260 ? 4.578 14.766 -1.58 1 95.69 260 VAL B N 1
ATOM 4238 C CA . VAL B 1 260 ? 4.945 14.023 -2.781 1 95.69 260 VAL B CA 1
ATOM 4239 C C . VAL B 1 260 ? 6.465 13.938 -2.889 1 95.69 260 VAL B C 1
ATOM 4241 O O . VAL B 1 260 ? 7.012 12.883 -3.221 1 95.69 260 VAL B O 1
ATOM 4244 N N . ALA B 1 261 ? 7.125 15.016 -2.588 1 94.44 261 ALA B N 1
ATOM 4245 C CA . ALA B 1 261 ? 8.586 15.023 -2.604 1 94.44 261 ALA B CA 1
ATOM 4246 C C . ALA B 1 261 ? 9.148 14.047 -1.569 1 94.44 261 ALA B C 1
ATOM 4248 O O . ALA B 1 261 ? 10.148 13.375 -1.823 1 94.44 261 ALA B O 1
ATOM 4249 N N . CYS B 1 262 ? 8.539 14.039 -0.428 1 95.31 262 CYS B N 1
ATOM 4250 C CA . CYS B 1 262 ? 8.977 13.117 0.615 1 95.31 262 CYS B CA 1
ATOM 4251 C C . CYS B 1 262 ? 8.828 11.664 0.159 1 95.31 262 CYS B C 1
ATOM 4253 O O . CYS B 1 262 ? 9.688 10.828 0.453 1 95.31 262 CYS B O 1
ATOM 4255 N N . THR B 1 263 ? 7.742 11.344 -0.516 1 93.81 263 THR B N 1
ATOM 4256 C CA . THR B 1 263 ? 7.535 10 -1.046 1 93.81 263 THR B CA 1
ATOM 4257 C C . THR B 1 263 ? 8.656 9.625 -2.01 1 93.81 263 THR B C 1
ATOM 4259 O O . THR B 1 263 ? 9.156 8.5 -1.979 1 93.81 263 THR B O 1
ATOM 4262 N N . ALA B 1 264 ? 9.031 10.508 -2.842 1 90.44 264 ALA B N 1
ATOM 4263 C CA . ALA B 1 264 ? 10.117 10.266 -3.787 1 90.44 264 ALA B CA 1
ATOM 4264 C C . ALA B 1 264 ? 11.43 10 -3.059 1 90.44 264 ALA B C 1
ATOM 4266 O O . ALA B 1 264 ? 12.211 9.141 -3.467 1 90.44 264 ALA B O 1
ATOM 4267 N N . GLU B 1 265 ? 11.648 10.758 -2.012 1 91.75 265 GLU B N 1
ATOM 4268 C CA . GLU B 1 265 ? 12.875 10.594 -1.243 1 91.75 265 GLU B CA 1
ATOM 4269 C C . GLU B 1 265 ? 12.922 9.227 -0.561 1 91.75 265 GLU B C 1
ATOM 4271 O O . GLU B 1 265 ? 13.984 8.602 -0.484 1 91.75 265 GLU B O 1
ATOM 4276 N N . ILE B 1 266 ? 11.859 8.773 -0.045 1 91.31 266 ILE B N 1
ATOM 4277 C CA . ILE B 1 266 ? 11.789 7.453 0.578 1 91.31 266 ILE B CA 1
ATOM 4278 C C . ILE B 1 266 ? 12.117 6.379 -0.454 1 91.31 266 ILE B C 1
ATOM 4280 O O . ILE B 1 266 ? 12.852 5.43 -0.16 1 91.31 266 ILE B O 1
ATOM 4284 N N . ASN B 1 267 ? 11.547 6.512 -1.598 1 87.5 267 ASN B N 1
ATOM 4285 C CA . ASN B 1 267 ? 11.836 5.57 -2.674 1 87.5 267 ASN B CA 1
ATOM 4286 C C . ASN B 1 267 ? 13.32 5.539 -3.01 1 87.5 267 ASN B C 1
ATOM 4288 O O . ASN B 1 267 ? 13.875 4.48 -3.299 1 87.5 267 ASN B O 1
ATOM 4292 N N . ARG B 1 268 ? 13.883 6.66 -2.98 1 87.62 268 ARG B N 1
ATOM 4293 C CA . ARG B 1 268 ? 15.32 6.738 -3.252 1 87.62 268 ARG B CA 1
ATOM 4294 C C . ARG B 1 268 ? 16.125 6.051 -2.154 1 87.62 268 ARG B C 1
ATOM 4296 O O . ARG B 1 268 ? 17.062 5.316 -2.439 1 87.62 268 ARG B O 1
ATOM 4303 N N . LEU B 1 269 ? 15.758 6.27 -0.953 1 89.88 269 LEU B N 1
ATOM 4304 C CA . LEU B 1 269 ? 16.469 5.719 0.2 1 89.88 269 LEU B CA 1
ATOM 4305 C C . LEU B 1 269 ? 16.344 4.199 0.241 1 89.88 269 LEU B C 1
ATOM 4307 O O . LEU B 1 269 ? 17.203 3.514 0.779 1 89.88 269 LEU B O 1
ATOM 4311 N N . THR B 1 270 ? 15.25 3.68 -0.331 1 88.44 270 THR B N 1
ATOM 4312 C CA . THR B 1 270 ? 15 2.244 -0.271 1 88.44 270 THR B CA 1
ATOM 4313 C C . THR B 1 270 ? 15.391 1.571 -1.583 1 88.44 270 THR B C 1
ATOM 4315 O O . THR B 1 270 ? 15.086 0.398 -1.801 1 88.44 270 THR B O 1
ATOM 4318 N N . SER B 1 271 ? 15.953 2.287 -2.42 1 81.19 271 SER B N 1
ATOM 4319 C CA . SER B 1 271 ? 16.453 1.731 -3.674 1 81.19 271 SER B CA 1
ATOM 4320 C C . SER B 1 271 ? 17.906 1.295 -3.547 1 81.19 271 SER B C 1
ATOM 4322 O O . SER B 1 271 ? 18.625 1.766 -2.662 1 81.19 271 SER B O 1
ATOM 4324 N N . ASP B 1 272 ? 18.312 0.219 -4.164 1 65.69 272 ASP B N 1
ATOM 4325 C CA . ASP B 1 272 ? 19.672 -0.31 -4.113 1 65.69 272 ASP B CA 1
ATOM 4326 C C . ASP B 1 272 ? 20.656 0.611 -4.844 1 65.69 272 ASP B C 1
ATOM 4328 O O . ASP B 1 272 ? 21.859 0.391 -4.812 1 65.69 272 ASP B O 1
ATOM 4332 N N . LYS B 1 273 ? 20.125 1.592 -5.434 1 62.31 273 LYS B N 1
ATOM 4333 C CA . LYS B 1 273 ? 21.062 2.463 -6.145 1 62.31 273 LYS B CA 1
ATOM 4334 C C . LYS B 1 273 ? 21.578 3.576 -5.234 1 62.31 273 LYS B C 1
ATOM 4336 O O . LYS B 1 273 ? 20.875 4.008 -4.32 1 62.31 273 LYS B O 1
#

Solvent-accessible surface area (backbone atoms only — not comparable to full-atom values): 31122 Å² total; per-residue (Å²): 131,86,78,78,78,78,81,76,78,78,82,75,77,75,79,76,72,78,77,72,76,78,75,79,76,77,72,76,76,69,86,68,77,60,77,64,65,67,73,72,68,82,62,66,45,70,64,51,48,49,47,53,56,62,73,28,57,56,62,41,86,84,66,63,87,59,58,62,66,60,52,41,51,46,36,44,52,21,46,62,48,55,39,30,64,62,54,59,50,27,58,73,67,70,48,82,71,73,62,56,78,56,90,67,81,72,78,61,71,54,66,45,63,60,27,50,53,49,35,41,43,53,60,39,55,51,95,88,33,68,60,58,69,67,60,34,39,48,52,47,38,58,72,38,14,41,41,50,67,49,45,43,44,45,47,51,50,39,20,48,39,56,56,53,29,49,50,43,45,45,54,67,38,53,90,76,31,25,49,45,48,43,34,46,31,35,54,68,29,44,54,60,34,64,34,64,71,49,31,64,72,42,38,67,60,50,48,53,50,23,50,51,51,51,51,50,52,51,51,50,50,48,47,42,53,51,53,52,44,55,75,75,41,60,50,84,78,36,61,72,54,47,59,54,53,71,45,44,62,58,52,39,51,52,48,48,41,49,52,40,50,50,50,51,49,51,54,50,59,45,39,94,111,135,82,80,77,77,81,80,80,78,77,78,76,77,76,79,75,74,71,80,70,76,76,73,75,75,77,72,76,77,68,87,68,78,60,76,64,62,67,72,69,71,80,61,67,47,70,65,52,48,50,47,54,55,62,76,30,57,55,63,41,86,83,66,62,89,60,57,62,66,59,52,42,50,46,36,44,50,21,48,60,49,54,42,31,63,63,54,58,51,26,56,74,67,71,47,79,70,73,63,56,77,55,89,64,81,71,78,61,70,53,67,44,65,59,27,51,54,49,34,40,46,54,59,39,55,52,95,89,32,69,59,57,69,65,59,34,38,48,50,48,38,58,71,39,14,42,41,48,69,50,46,44,42,44,47,51,51,39,20,49,38,57,55,53,28,48,49,42,45,43,55,66,38,52,90,76,32,26,49,45,49,44,34,46,32,35,54,70,30,42,52,60,34,64,34,63,71,48,31,64,73,42,38,69,59,50,47,50,50,22,51,52,52,51,50,48,52,49,52,48,52,50,48,42,52,51,54,51,46,56,74,75,42,60,48,86,78,36,59,69,53,46,61,54,53,72,44,44,63,58,51,40,51,52,48,47,42,49,52,40,50,50,50,51,50,51,52,50,61,44,39,95,110

InterPro domains:
  IPR027942 Sieve element occlusion, N-terminal [PF14576] (45-270)
  IPR039299 Protein SIEVE ELEMENT OCCLUSION [PTHR33232] (34-271)

pLDDT: mean 78.88, std 23.99, range [20.42, 98.69]

Sequence (546 aa):
MTSLPKNKARNATVESSTHKEGVDISTTVTHEEHIRVERAESYVSEDQIRTVVHENHFPDQNKLSFNVRDLLSVTGNIIDDAANNSIVDNILQHTAPDMTVYDSDDNFISPLCLLKSISCQMSSCRDGEQVSLPLRTEAIFKKLKKFSWEAKAVLTLAAFALEYGDFWHLAQNYGQCDKLTKSVAILKRVPILIKHETLKKRRAMVVELNNLIMETYHVIGYIVKLEDLLQHYNPNDVPTLTTAMKKIPMAVFWTINTIVACTAEINRLTSDKMTSLPKNKARNATVESSTHKEGVDISTTVTHEEHIRVERAESYVSEDQIRTVVHENHFPDQNKLSFNVRDLLSVTGNIIDDAANNSIVDNILQHTAPDMTVYDSDDNFISPLCLLKSISCQMSSCRDGEQVSLPLRTEAIFKKLKKFSWEAKAVLTLAAFALEYGDFWHLAQNYGQCDKLTKSVAILKRVPILIKHETLKKRRAMVVELNNLIMETYHVIGYIVKLEDLLQHYNPNDVPTLTTAMKKIPMAVFWTINTIVACTAEINRLTSDK

Nearest PDB structures (foldseek):
  5izt-assembly2_B  TM=2.819E-01  e=2.039E+00  Borreliella burgdorferi B31
  7p00-assembly1_R  TM=2.814E-01  e=7.759E+00  Homo sapiens
  8e55-assembly1_D  TM=2.160E-01  e=7.421E+00  synthetic construct
  2d1l-assembly1_A  TM=2.099E-01  e=6.492E+00  Mus musculus
  6drz-assembly1_A  TM=1.865E-01  e=8.869E+00  Homo sapiens

Radius of gyration: 28.87 Å; Cα contacts (8 Å, |Δi|>4): 574; chains: 2; bounding box: 62×101×86 Å

Organism: Prunus dulcis (NCBI:txid3755)